Protein AF-A0ABD5T7V3-F1 (afdb_monomer)

Foldseek 3Di:
DDDPPDDPADDDPVLVVVVVVLVPDDAQDKDKDKAFPCCLFDLSNLSVLCCQLDQFWDFPEKEFQAADPDPPDRTGIMIGIIGGDGPPPQKYKYFYNNLPDNVCRVVVVCCLVPHPDDDPANGIFIDGSVLQVLAQSSRNLRQADSLLSVLLNDQEFCAQPDPRRHHDHQKDKWFFKDLLDCPVFKDFLVLDDDPQWFFEDLQPDADAAADFGRMIGRQHPHCVVSVPDPRIDGTPSVCAQQKFWWFRQFDQAQGTIYTDHGRHGYHRSIITMGGDPLADRLLVNLCRRALSVSLNLVSNPLHRGDDSNSNRSRGDDCLSSPDPVLSVLSVVLSLLVLLVQCQQPSGQSHFAHQLFALVPTFAGPNNVHPVNVVDPDGNSVSNDFHHLQDALLRRLLVSLVSNLVSLVSSLVSSVVSNVVVCVSSVPDPVSSVSSVVVSVSSGVDDPVNSDRDDGDNRDLADPSSLVSLLRRLLRLLVVLQVPDPQSKAWLDDFPQHDHSVSSSLVSLCVRNPPCSLVNLVSSLSSQDDDDCPPHPSPSVSCCVVPPSVVVQCVSNVNNHQKDKDFLPPLDDDADDTLTIIIGGNVNDDPCNLVCCVPVPLVSSLVVLVVLLVVLVVQLPDPVDDPVSVVVSVSSNRNSVRSNVSSVSVNVVD

Organism: NCBI:txid1526114

Sequence (653 aa):
MSYRRAYEYMPEYYVNFFESCIRSIKEDGRVGMLVPRSFLFNQTLESFRSDFVGEGGSFDFLAEFGYGVLDNATVGTAGTIVRKGSQKETDGTFIRLHDINKEDKEKIYLNSAFNSVEEDIKRVFRVSLDEFQQIPGTPICYSLPSKARELHNTNLKIDPSVPGIEGTGVSDVKVGMQTGNNQRYVRKHWELTESGSRPFTNAGGDVWVLPQVDEMINWEQNGKRIARNSSARFQNSKYYEREGLTWAYIKRTGRRFGYYPKGGVFGHASNMLFAEDGLSPWLLLGALNSDLFHGLMLCLTPERRWESGYIGRLPWFRQLEKSEELEKKVQEQYELFIQQRVHDINSPYYIGPELLPNSKNNDFWYSTHEHAKLVSIEPGELFQTGVAKNTLTELAQQAENSERSRREQIENLAHEIDSEIFETLNVPSTVQDQIRQEIWLRTVEDPEDRIVGEAVEITENSEEFEEMVKDLIHHFTLVALQENSDGVIPISDVNSENNLLDEIINQFEQSFGEDADDRLIEADRVLGSRSPDEEAYPNLRAWLEDDLFDYHVSTFDRTPILWRLTSTRLVSDPTGEGFACLLDYHQLDDGLFDRLSNRYLEPRKALLRERRSAANRRRNDESLPTSEQAAAAETYTRCESGLEQIAVLEDRF

Nearest PDB structures (foldseek):
  8c45-assembly2_B  TM=7.812E-01  e=1.940E-26  Salmonella enterica subsp. enterica serovar Typhimurium str. D23580
  8c45-assembly1_A  TM=7.927E-01  e=8.733E-26  Salmonella enterica subsp. enterica serovar Typhimurium str. D23580
  8q56-assembly1_A-2  TM=7.843E-01  e=8.344E-26  Salmonella enterica subsp. enterica serovar Typhimurium str. D23580
  8fs2-assembly1_A  TM=6.594E-01  e=2.584E-11  Clostridioides difficile
  7rfk-assembly1_A  TM=6.523E-01  e=2.254E-11  Clostridioides difficile 630

Radius of gyration: 32.61 Å; Cα contacts (8 Å, |Δi|>4): 1150; chains: 1; bounding box: 81×62×93 Å

Solvent-accessible surface area (backbone atoms only — not comparable to full-atom values): 35390 Å² total; per-residue (Å²): 141,79,84,77,80,76,77,93,54,70,95,42,74,69,58,54,50,49,55,52,50,63,70,71,49,55,78,74,30,74,49,77,46,79,43,64,41,60,58,42,40,42,67,82,35,27,72,49,37,50,42,57,62,39,88,63,24,22,55,64,38,36,36,38,41,24,51,61,81,44,94,90,47,102,51,39,28,24,40,39,35,40,27,34,42,79,64,80,64,55,50,33,36,37,35,62,37,50,80,47,56,61,91,49,41,65,61,53,48,53,42,58,75,74,44,98,70,95,58,99,65,85,38,72,39,77,43,52,48,70,55,27,69,35,32,83,57,43,18,69,50,71,83,57,53,69,71,59,39,53,58,37,65,48,55,32,18,34,18,29,87,44,91,86,45,82,57,44,56,54,30,48,65,45,53,24,24,42,62,64,46,57,88,81,42,46,43,53,48,89,80,59,91,71,89,48,57,28,46,28,37,50,35,69,71,81,24,54,51,53,50,76,58,42,35,23,27,61,35,49,85,81,28,51,74,45,67,70,37,89,66,32,42,89,36,67,68,90,55,52,40,48,50,32,35,35,34,32,36,70,45,58,57,70,56,28,37,10,59,39,62,48,60,25,40,49,23,54,57,13,42,38,36,31,57,35,95,93,50,61,59,45,50,52,46,48,47,57,44,19,64,66,43,38,40,49,41,47,44,50,42,73,61,49,64,60,47,62,71,58,57,14,61,37,52,54,61,76,73,61,80,70,42,66,66,56,31,49,45,37,49,53,38,40,51,55,50,50,46,60,30,23,48,35,83,71,36,48,50,13,48,50,37,60,61,46,32,35,92,76,50,64,49,46,71,42,62,85,38,65,62,43,69,65,53,87,68,58,44,53,78,51,45,80,45,50,54,42,85,54,50,63,64,56,23,44,40,49,40,52,54,50,53,50,53,50,52,44,49,44,44,52,40,52,52,51,48,35,51,50,52,35,58,74,68,68,55,53,68,75,54,52,54,49,32,51,53,49,49,43,66,60,34,77,46,50,80,67,77,72,52,76,75,81,81,78,83,70,45,84,84,35,71,68,51,42,48,47,48,51,45,39,53,50,49,40,51,53,51,50,36,70,72,36,93,76,16,69,41,29,63,41,81,30,95,88,53,70,25,46,64,56,46,44,50,51,46,36,39,72,59,26,48,95,44,17,68,64,45,51,56,50,51,16,53,47,65,39,85,65,70,59,86,86,42,83,51,52,20,44,50,47,40,64,74,73,42,44,66,62,50,45,28,58,73,42,76,73,60,54,55,68,43,79,49,64,27,64,84,68,48,96,80,67,44,70,71,42,43,35,29,42,32,30,58,91,56,68,57,97,56,49,66,63,48,43,46,65,71,43,47,49,46,29,48,51,51,34,54,50,52,24,54,52,18,55,52,47,43,69,39,87,86,55,56,70,67,57,24,48,54,20,46,52,49,24,51,31,27,52,38,17,50,52,17,46,50,55,47,60,78,69,108

Structure (mmCIF, N/CA/C/O backbone):
data_AF-A0ABD5T7V3-F1
#
_entry.id   AF-A0ABD5T7V3-F1
#
loop_
_atom_site.group_PDB
_atom_site.id
_atom_site.type_symbol
_atom_site.label_atom_id
_atom_site.label_alt_id
_atom_site.label_comp_id
_atom_site.label_asym_id
_atom_site.label_entity_id
_atom_site.label_seq_id
_atom_site.pdbx_PDB_ins_code
_atom_site.Cartn_x
_atom_site.Cartn_y
_atom_site.Cartn_z
_atom_site.occupancy
_atom_site.B_iso_or_equiv
_atom_site.auth_seq_id
_atom_site.auth_comp_id
_atom_site.auth_asym_id
_atom_site.auth_atom_id
_atom_site.pdbx_PDB_model_num
ATOM 1 N N . MET A 1 1 ? -29.370 -41.298 38.068 1.00 36.44 1 MET A N 1
ATOM 2 C CA . MET A 1 1 ? -29.344 -39.822 38.154 1.00 36.44 1 MET A CA 1
ATOM 3 C C . MET A 1 1 ? -27.922 -39.381 38.456 1.00 36.44 1 MET A C 1
ATOM 5 O O . MET A 1 1 ? -27.546 -39.338 39.615 1.00 36.44 1 MET A O 1
ATOM 9 N N . SER A 1 2 ? -27.114 -39.141 37.424 1.00 33.53 2 SER A N 1
ATOM 10 C CA . SER A 1 2 ? -25.787 -38.537 37.579 1.00 33.53 2 SER A CA 1
ATOM 11 C C . SER A 1 2 ? -25.862 -37.157 36.944 1.00 33.53 2 SER A C 1
ATOM 13 O O . SER A 1 2 ? -26.149 -37.047 35.751 1.00 33.53 2 SER A O 1
ATOM 15 N N . TYR A 1 3 ? -25.736 -36.122 37.771 1.00 36.19 3 TYR A N 1
ATOM 16 C CA . TYR A 1 3 ? -25.719 -34.730 37.342 1.00 36.19 3 TYR A CA 1
ATOM 17 C C . TYR A 1 3 ? -24.538 -34.534 36.384 1.00 36.19 3 TYR A C 1
ATOM 19 O O . TYR A 1 3 ? -23.384 -34.490 36.807 1.00 36.19 3 TYR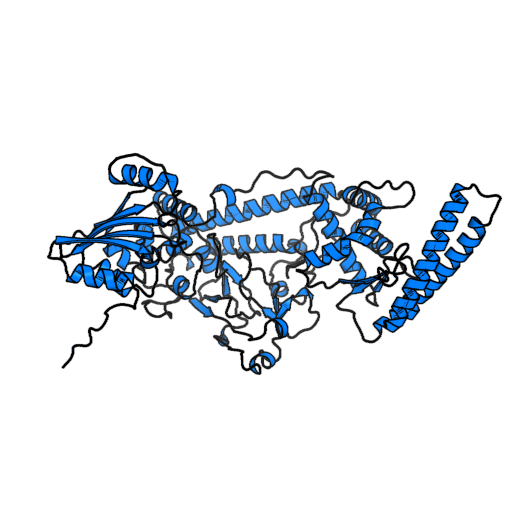 A O 1
ATOM 27 N N . ARG A 1 4 ? -24.825 -34.417 35.082 1.00 38.19 4 ARG A N 1
ATOM 28 C CA . ARG A 1 4 ? -23.918 -33.759 34.139 1.00 38.19 4 ARG A CA 1
ATOM 29 C C . ARG A 1 4 ? -23.759 -32.325 34.646 1.00 38.19 4 ARG A C 1
ATOM 31 O O . ARG A 1 4 ? -24.718 -31.563 34.582 1.00 38.19 4 ARG A O 1
ATOM 38 N N . ARG A 1 5 ? -22.598 -31.979 35.209 1.00 46.09 5 ARG A N 1
ATOM 39 C CA . ARG A 1 5 ? -22.233 -30.576 35.443 1.00 46.09 5 ARG A CA 1
ATOM 40 C C . ARG A 1 5 ? -22.230 -29.894 34.075 1.00 46.09 5 ARG A C 1
ATOM 42 O O . ARG A 1 5 ? -21.449 -30.283 33.212 1.00 46.09 5 ARG A O 1
ATOM 49 N N . ALA A 1 6 ? -23.165 -28.976 33.860 1.00 57.97 6 ALA A N 1
ATOM 50 C CA . ALA A 1 6 ? -23.138 -28.086 32.714 1.00 57.97 6 ALA A CA 1
ATOM 51 C C . ALA A 1 6 ? -22.006 -27.087 32.967 1.00 57.97 6 ALA A C 1
ATOM 53 O O . ALA A 1 6 ? -22.013 -26.421 33.998 1.00 57.97 6 ALA A O 1
ATOM 54 N N . TYR A 1 7 ? -21.006 -27.059 32.092 1.00 55.16 7 TYR A N 1
ATOM 55 C CA . TYR A 1 7 ? -20.056 -25.953 32.074 1.00 55.16 7 TYR A CA 1
ATOM 56 C C . TYR A 1 7 ? -20.822 -24.704 31.632 1.00 55.16 7 TYR A C 1
ATOM 58 O O . TYR A 1 7 ? -21.542 -24.762 30.634 1.00 55.16 7 TYR A O 1
ATOM 66 N N . GLU A 1 8 ? -20.718 -23.622 32.403 1.00 65.94 8 GLU A N 1
ATOM 67 C CA . GLU A 1 8 ? -21.433 -22.363 32.137 1.00 65.94 8 GLU A CA 1
ATOM 68 C C . GLU A 1 8 ? -20.757 -21.555 31.019 1.00 65.94 8 GLU A C 1
ATOM 70 O O . GLU A 1 8 ? -21.427 -20.831 30.285 1.00 65.94 8 GLU A O 1
ATOM 75 N N . TYR A 1 9 ? -19.446 -21.742 30.830 1.00 72.94 9 TYR A N 1
ATOM 76 C CA . TYR A 1 9 ? -18.630 -20.969 29.894 1.00 72.94 9 TYR A CA 1
ATOM 77 C C . TYR A 1 9 ? -18.044 -21.814 28.758 1.00 72.94 9 TYR A C 1
ATOM 79 O O . TYR A 1 9 ? -18.022 -23.049 28.797 1.00 72.94 9 TYR A O 1
ATOM 87 N N . MET A 1 10 ? -17.512 -21.118 27.748 1.00 74.19 10 MET A N 1
ATOM 88 C CA . MET A 1 10 ? -16.701 -21.709 26.685 1.00 74.19 10 MET A CA 1
ATOM 89 C C . MET A 1 10 ? -15.542 -22.524 27.303 1.00 74.19 10 MET A C 1
ATOM 91 O O . MET A 1 10 ? -14.854 -22.006 28.189 1.00 74.19 10 MET A O 1
ATOM 95 N N . PRO A 1 11 ? -15.325 -23.791 26.893 1.00 74.75 11 PRO A N 1
ATOM 96 C CA . PRO A 1 11 ? -14.338 -24.653 27.534 1.00 74.75 11 PRO A CA 1
ATOM 97 C C . PRO A 1 11 ? -12.901 -24.192 27.272 1.00 74.75 11 PRO A C 1
ATOM 99 O O . PRO A 1 11 ? -12.282 -24.566 26.281 1.00 74.75 11 PRO A O 1
ATOM 102 N N . GLU A 1 12 ? -12.352 -23.444 28.220 1.00 82.81 12 GLU A N 1
ATOM 103 C CA . GLU A 1 12 ? -10.952 -23.038 28.244 1.00 82.81 12 GLU A CA 1
ATOM 104 C C . GLU A 1 12 ? -10.330 -23.432 29.591 1.00 82.81 12 GLU A C 1
ATOM 106 O O . GLU A 1 12 ? -10.984 -23.358 30.638 1.00 82.81 12 GLU A O 1
ATOM 111 N N . TYR A 1 13 ? -9.079 -23.906 29.596 1.00 85.69 13 TYR A N 1
ATOM 112 C CA . TYR A 1 13 ? -8.517 -24.554 30.789 1.00 85.69 13 TYR A CA 1
ATOM 113 C C . TYR A 1 13 ? -8.497 -23.618 31.998 1.00 85.69 13 TYR A C 1
ATOM 115 O O . TYR A 1 13 ? -8.966 -23.997 33.072 1.00 85.69 13 TYR A O 1
ATOM 123 N N . TYR A 1 14 ? -8.005 -22.388 31.834 1.00 85.31 14 TYR A N 1
ATOM 124 C CA . TYR A 1 14 ? -7.901 -21.447 32.951 1.00 85.31 14 TYR A CA 1
ATOM 125 C C . TYR A 1 14 ? -9.274 -20.976 33.460 1.00 85.31 14 TYR A C 1
ATOM 127 O O . TYR A 1 14 ? -9.414 -20.756 34.660 1.00 85.31 14 TYR A O 1
ATOM 135 N N . VAL A 1 15 ? -10.292 -20.898 32.592 1.00 85.44 15 VAL A N 1
ATOM 136 C CA . VAL A 1 15 ? -11.676 -20.561 32.978 1.00 85.44 15 VAL A CA 1
ATOM 137 C C . VAL A 1 15 ? -12.254 -21.649 33.885 1.00 85.44 15 VAL A C 1
ATOM 139 O O . VAL A 1 15 ? -12.794 -21.354 34.948 1.00 85.44 15 VAL A O 1
ATOM 142 N N . ASN A 1 16 ? -12.041 -22.921 33.535 1.00 85.44 16 ASN A N 1
ATOM 143 C CA . ASN A 1 16 ? -12.478 -24.051 34.361 1.00 85.44 16 ASN A CA 1
ATOM 144 C C . ASN A 1 16 ? -11.786 -24.077 35.737 1.00 85.44 16 ASN A C 1
ATOM 146 O O . ASN A 1 16 ? -12.415 -24.383 36.754 1.00 85.44 16 ASN A O 1
ATOM 150 N N . PHE A 1 17 ? -10.487 -23.758 35.788 1.00 87.06 17 PHE A N 1
ATOM 151 C CA . PHE A 1 17 ? -9.764 -23.630 37.058 1.00 87.06 17 PHE A CA 1
ATOM 152 C C . PHE A 1 17 ? -10.304 -22.474 37.897 1.00 87.06 17 PHE A C 1
ATOM 154 O O . PHE A 1 17 ? -10.500 -22.649 39.099 1.00 87.06 17 PHE A O 1
ATOM 161 N N . PHE A 1 18 ? -10.595 -21.332 37.273 1.00 83.25 18 PHE A N 1
ATOM 162 C CA . PHE A 1 18 ? -11.187 -20.185 37.948 1.00 83.25 18 PHE A CA 1
ATOM 163 C C . PHE A 1 18 ? -12.536 -20.546 38.590 1.00 83.25 18 PHE A C 1
ATOM 165 O O . PHE A 1 18 ? -12.706 -20.388 39.802 1.00 83.25 18 PHE A O 1
ATOM 172 N N . GLU A 1 19 ? -13.452 -21.140 37.817 1.00 81.00 19 GLU A N 1
ATOM 173 C CA . GLU A 1 19 ? -14.767 -21.601 38.285 1.00 81.00 19 GLU A CA 1
ATOM 174 C C . GLU A 1 19 ? -14.637 -22.592 39.459 1.00 81.00 19 GLU A C 1
ATOM 176 O O . GLU A 1 19 ? -15.329 -22.482 40.478 1.00 81.00 19 GLU A O 1
ATOM 181 N N . SER A 1 20 ? -13.704 -23.545 39.364 1.00 86.12 20 SER A N 1
ATOM 182 C CA . SER A 1 20 ? -13.449 -24.524 40.427 1.00 86.12 20 SER A CA 1
ATOM 183 C C . SER A 1 20 ? -12.887 -23.883 41.703 1.00 86.12 20 SER A C 1
ATOM 185 O O . SER A 1 20 ? -13.290 -24.259 42.810 1.00 86.12 20 SER A O 1
ATOM 187 N N . CYS A 1 21 ? -11.968 -22.923 41.574 1.00 86.88 21 CYS A N 1
ATOM 188 C CA . CYS A 1 21 ? -11.375 -22.208 42.703 1.00 86.88 21 CYS A CA 1
ATOM 189 C C . CYS A 1 21 ? -12.424 -21.367 43.442 1.00 86.88 21 CYS A C 1
ATOM 191 O O . CYS A 1 21 ? -12.563 -21.514 44.657 1.00 86.88 21 CYS A O 1
ATOM 193 N N . ILE A 1 22 ? -13.225 -20.572 42.723 1.00 80.38 22 ILE A N 1
ATOM 194 C CA . ILE A 1 22 ? -14.298 -19.740 43.301 1.00 80.38 22 ILE A CA 1
ATOM 195 C C . ILE A 1 22 ? -15.344 -20.598 44.035 1.00 80.38 22 ILE A C 1
ATOM 197 O O . ILE A 1 22 ? -15.784 -20.266 45.142 1.00 80.38 22 ILE A O 1
ATOM 201 N N . ARG A 1 23 ? -15.704 -21.764 43.485 1.00 82.50 23 ARG A N 1
ATOM 202 C CA . ARG A 1 23 ? -16.622 -22.705 44.155 1.00 82.50 23 ARG A CA 1
ATOM 203 C C . ARG A 1 23 ? -16.056 -23.300 45.446 1.00 82.50 23 ARG A C 1
ATOM 205 O O . ARG A 1 23 ? -16.831 -23.665 46.326 1.00 82.50 23 ARG A O 1
ATOM 212 N N . SER A 1 24 ? -14.734 -23.387 45.567 1.00 87.38 24 SER A N 1
ATOM 213 C CA . SER A 1 24 ? -14.056 -24.057 46.683 1.00 87.38 24 SER A CA 1
ATOM 214 C C . SER A 1 24 ? -13.728 -23.131 47.860 1.00 87.38 24 SER A C 1
ATOM 216 O O . SER A 1 24 ? -13.445 -23.619 48.955 1.00 87.38 24 SER A O 1
ATOM 218 N N . ILE A 1 25 ? -13.764 -21.810 47.666 1.00 86.88 25 ILE A N 1
ATOM 219 C CA . ILE A 1 25 ? -13.467 -20.829 48.718 1.00 86.88 25 ILE A CA 1
ATOM 220 C C . ILE A 1 25 ? -14.730 -20.355 49.458 1.00 86.88 25 ILE A C 1
ATOM 222 O O . ILE A 1 25 ? -15.855 -20.466 48.960 1.00 86.88 25 ILE A O 1
ATOM 226 N N . LYS A 1 26 ? -14.545 -19.838 50.677 1.00 88.25 26 LYS A N 1
ATOM 227 C CA . LYS A 1 26 ? -15.602 -19.190 51.477 1.00 88.25 26 LYS A CA 1
ATOM 228 C C . LYS A 1 26 ? -15.871 -17.765 50.969 1.00 88.25 26 LYS A C 1
ATOM 230 O O . LYS A 1 26 ? -15.062 -17.238 50.208 1.00 88.25 26 LYS A O 1
ATOM 235 N N . GLU A 1 27 ? -16.972 -17.160 51.415 1.00 84.25 27 GLU A N 1
ATOM 236 C CA . GLU A 1 27 ? -17.211 -15.714 51.260 1.00 84.25 27 GLU A CA 1
ATOM 237 C C . GLU A 1 27 ? -15.996 -14.906 51.748 1.00 84.25 27 GLU A C 1
ATOM 239 O O . GLU A 1 27 ? -15.308 -15.327 52.683 1.00 84.25 27 GLU A O 1
ATOM 244 N N . ASP A 1 28 ? -15.700 -13.801 51.062 1.00 82.06 28 ASP A N 1
ATOM 245 C CA . ASP A 1 28 ? -14.506 -12.951 51.201 1.00 82.06 28 ASP A CA 1
ATOM 246 C C . ASP A 1 28 ? -13.155 -13.646 50.925 1.00 82.06 28 ASP A C 1
ATOM 248 O O . ASP A 1 28 ? -12.081 -13.046 51.065 1.00 82.06 28 ASP A O 1
ATOM 252 N N . GLY A 1 29 ? -13.176 -14.915 50.504 1.00 86.44 29 GLY A N 1
ATOM 253 C CA . GLY A 1 29 ? -11.997 -15.622 50.019 1.00 86.44 29 GLY A CA 1
ATOM 254 C C . GLY A 1 29 ? -11.479 -15.020 48.713 1.00 86.44 29 GLY A C 1
ATOM 255 O O . GLY A 1 29 ? -12.251 -14.492 47.915 1.00 86.44 29 GLY A O 1
ATOM 256 N N . ARG A 1 30 ? -10.168 -15.127 48.476 1.00 87.31 30 ARG A N 1
ATOM 257 C CA . ARG A 1 30 ? -9.502 -14.590 47.281 1.00 87.31 30 ARG A CA 1
ATOM 258 C C . ARG A 1 30 ? -8.934 -15.701 46.413 1.00 87.31 30 ARG A C 1
ATOM 260 O O . ARG A 1 30 ? -8.329 -16.640 46.928 1.00 87.31 30 ARG A O 1
ATOM 267 N N . VAL A 1 31 ? -9.082 -15.551 45.104 1.00 87.19 31 VAL A N 1
ATOM 268 C CA . VAL A 1 31 ? -8.461 -16.394 44.083 1.00 87.19 31 VAL A CA 1
ATOM 269 C C . VAL A 1 31 ? -7.506 -15.528 43.276 1.00 87.19 31 VAL A C 1
ATOM 271 O O . VAL A 1 31 ? -7.923 -14.564 42.639 1.00 87.19 31 VAL A O 1
ATOM 274 N N . GLY A 1 32 ? -6.221 -15.878 43.327 1.00 89.44 32 GLY A N 1
ATOM 275 C CA . GLY A 1 32 ? -5.184 -15.271 42.504 1.00 89.44 32 GLY A CA 1
ATOM 276 C C . GLY A 1 32 ? -4.823 -16.172 41.333 1.00 89.44 32 GLY A C 1
ATOM 277 O O . GLY A 1 32 ? -4.525 -17.347 41.548 1.00 89.44 32 GLY A O 1
ATOM 278 N N . MET A 1 33 ? -4.841 -15.647 40.108 1.00 89.31 33 MET A N 1
ATOM 279 C CA . MET A 1 33 ? -4.468 -16.404 38.909 1.00 89.31 33 MET A CA 1
ATOM 280 C C . MET A 1 33 ? -3.623 -15.568 37.955 1.00 89.31 33 MET A C 1
ATOM 282 O O . MET A 1 33 ? -3.842 -14.371 37.797 1.00 89.31 33 MET A O 1
ATOM 286 N N . LEU A 1 34 ? -2.669 -16.229 37.301 1.00 91.19 34 LEU A N 1
ATOM 287 C CA . LEU A 1 34 ? -1.976 -15.713 36.127 1.00 91.19 34 LEU A CA 1
ATOM 288 C C . LEU A 1 34 ? -2.624 -16.351 34.895 1.00 91.19 34 LEU A C 1
ATOM 290 O O . LEU A 1 34 ? -2.583 -17.573 34.744 1.00 91.19 34 LEU A O 1
ATOM 294 N N . VAL A 1 35 ? -3.246 -15.541 34.042 1.00 90.25 35 VAL A N 1
ATOM 295 C CA . VAL A 1 35 ? -4.060 -15.999 32.902 1.00 90.25 35 VAL A CA 1
ATOM 296 C C . VAL A 1 35 ? -3.664 -15.285 31.604 1.00 90.25 35 VAL A C 1
ATOM 298 O O . VAL A 1 35 ? -3.039 -14.223 31.665 1.00 90.25 35 VAL A O 1
ATOM 301 N N . PRO A 1 36 ? -3.993 -15.825 30.414 1.00 90.62 36 PRO A N 1
ATOM 302 C CA . PRO A 1 36 ? -3.735 -15.140 29.146 1.00 90.62 36 PRO A CA 1
ATOM 303 C C . PRO A 1 36 ? -4.514 -13.827 29.053 1.00 90.62 36 PRO A C 1
ATOM 305 O O . PRO A 1 36 ? -5.733 -13.840 29.178 1.00 90.62 36 PRO A O 1
ATOM 308 N N . ARG A 1 37 ? -3.852 -12.703 28.754 1.00 90.00 37 ARG A N 1
ATOM 309 C CA . ARG A 1 37 ? -4.480 -11.366 28.712 1.00 90.00 37 ARG A CA 1
ATOM 310 C C . ARG A 1 37 ? -5.626 -11.240 27.699 1.00 90.00 37 ARG A C 1
ATOM 312 O O . ARG A 1 37 ? -6.440 -10.333 27.805 1.00 90.00 37 ARG A O 1
ATOM 319 N N . SER A 1 38 ? -5.694 -12.132 26.709 1.00 87.88 38 SER A N 1
ATOM 320 C CA . SER A 1 38 ? -6.713 -12.112 25.653 1.00 87.88 38 SER A CA 1
ATOM 321 C C . SER A 1 38 ? -8.139 -12.192 26.201 1.00 87.88 38 SER A C 1
ATOM 323 O O . SER A 1 38 ? -9.069 -11.744 25.534 1.00 87.88 38 SER A O 1
ATOM 325 N N . PHE A 1 39 ? -8.327 -12.732 27.412 1.00 88.56 39 PHE A N 1
ATOM 326 C CA . PHE A 1 39 ? -9.638 -12.797 28.058 1.00 88.56 39 PHE A CA 1
ATOM 327 C C . PHE A 1 39 ? -10.268 -11.417 28.282 1.00 88.56 39 PHE A C 1
ATOM 329 O O . PHE A 1 39 ? -11.490 -11.337 28.329 1.00 88.56 39 PHE A O 1
ATOM 336 N N . LEU A 1 40 ? -9.463 -10.348 28.360 1.00 90.00 40 LEU A N 1
ATOM 337 C CA . LEU A 1 40 ? -9.936 -8.971 28.522 1.00 90.00 40 LEU A CA 1
ATOM 338 C C . LEU A 1 40 ? -10.795 -8.495 27.338 1.00 90.00 40 LEU A C 1
ATOM 340 O O . LEU A 1 40 ? -11.624 -7.614 27.529 1.00 90.00 40 LEU A O 1
ATOM 344 N N . PHE A 1 41 ? -10.626 -9.086 26.146 1.00 89.06 41 PHE A N 1
ATOM 345 C CA . PHE A 1 41 ? -11.221 -8.593 24.892 1.00 89.06 41 PHE A CA 1
ATOM 346 C C . PHE A 1 41 ? -11.929 -9.680 24.066 1.00 89.06 41 PHE A C 1
ATOM 348 O O . PHE A 1 41 ? -12.878 -9.398 23.341 1.00 89.06 41 PHE A O 1
ATOM 355 N N . ASN A 1 42 ? -11.492 -10.942 24.160 1.00 86.81 42 ASN A N 1
ATOM 356 C CA . ASN A 1 42 ? -11.955 -12.015 23.277 1.00 86.81 42 ASN A CA 1
ATOM 357 C C . ASN A 1 42 ? -13.463 -12.279 23.419 1.00 86.81 42 ASN A C 1
ATOM 359 O O . ASN A 1 42 ? -13.942 -12.683 24.478 1.00 86.81 42 ASN A O 1
ATOM 363 N N . GLN A 1 43 ? -14.202 -12.123 22.325 1.00 81.12 43 GLN A N 1
ATOM 364 C CA . GLN A 1 43 ? -15.661 -12.251 22.279 1.00 81.12 43 GLN A CA 1
ATOM 365 C C . GLN A 1 43 ? -16.180 -13.599 22.803 1.00 81.12 43 GLN A C 1
ATOM 367 O O . GLN A 1 43 ? -17.177 -13.642 23.511 1.00 81.12 43 GLN A O 1
ATOM 372 N N . THR A 1 44 ? -15.470 -14.702 22.550 1.00 83.81 44 THR A N 1
ATOM 373 C CA . THR A 1 44 ? -15.886 -16.042 23.018 1.00 83.81 44 THR A CA 1
ATOM 374 C C . THR A 1 44 ? -15.912 -16.187 24.545 1.00 83.81 44 THR A C 1
ATOM 376 O O . THR A 1 44 ? -16.498 -17.133 25.066 1.00 83.81 44 THR A O 1
ATOM 379 N N . LEU A 1 45 ? -15.294 -15.244 25.262 1.00 86.56 45 LEU A N 1
ATOM 380 C CA . LEU A 1 45 ? -15.185 -15.204 26.719 1.00 86.56 45 LEU A CA 1
ATOM 381 C C . LEU A 1 45 ? -16.050 -14.102 27.343 1.00 86.56 45 LEU A C 1
ATOM 383 O O . LEU A 1 45 ? -15.848 -13.748 28.499 1.00 86.56 45 LEU A O 1
ATOM 387 N N . GLU A 1 46 ? -17.003 -13.552 26.592 1.00 85.62 46 GLU A N 1
ATOM 388 C CA . GLU A 1 46 ? -17.908 -12.499 27.058 1.00 85.62 46 GLU A CA 1
ATOM 389 C C . GLU A 1 46 ? -18.728 -12.922 28.278 1.00 85.62 46 GLU A C 1
ATOM 391 O O . GLU A 1 46 ? -18.697 -12.225 29.284 1.00 85.62 46 GLU A O 1
ATOM 396 N N . SER A 1 47 ? -19.376 -14.092 28.252 1.00 82.12 47 SER A N 1
ATOM 397 C CA . SER A 1 47 ? -20.137 -14.587 29.411 1.00 82.12 47 SER A CA 1
ATOM 398 C C . SER A 1 47 ? -19.251 -14.763 30.644 1.00 82.12 47 SER A C 1
ATOM 400 O O . SER A 1 47 ? -19.643 -14.393 31.745 1.00 82.12 47 SER A O 1
ATOM 402 N N . PHE A 1 48 ? -18.024 -15.263 30.447 1.00 82.00 48 PHE A N 1
ATOM 403 C CA . PHE A 1 48 ? -17.041 -15.356 31.524 1.00 82.00 48 PHE A CA 1
ATOM 404 C C . PHE A 1 48 ? -16.688 -13.971 32.062 1.00 82.00 48 PHE A C 1
ATOM 406 O O . PHE A 1 48 ? -16.722 -13.788 33.268 1.00 82.00 48 PHE A O 1
ATOM 413 N N . ARG A 1 49 ? -16.398 -12.987 31.199 1.00 84.06 49 ARG A N 1
ATOM 414 C CA . ARG A 1 49 ? -16.123 -11.608 31.625 1.00 84.06 49 ARG A CA 1
ATOM 415 C C . ARG A 1 49 ? -17.295 -10.988 32.371 1.00 84.06 49 ARG A C 1
ATOM 417 O O . ARG A 1 49 ? -17.054 -10.360 33.388 1.00 84.06 49 ARG A O 1
ATOM 424 N N . SER A 1 50 ? -18.526 -11.150 31.899 1.00 76.69 50 SER A N 1
ATOM 425 C CA . SER A 1 50 ? -19.705 -10.569 32.545 1.00 76.69 50 SER A CA 1
ATOM 426 C C . SER A 1 50 ? -19.915 -11.123 33.953 1.00 76.69 50 SER A C 1
ATOM 428 O O . SER A 1 50 ? -20.180 -10.350 34.863 1.00 76.69 50 SER A O 1
ATOM 430 N N . ASP A 1 51 ? -19.710 -12.424 34.168 1.00 72.62 51 ASP A N 1
ATOM 431 C CA . ASP A 1 51 ? -19.800 -13.018 35.509 1.00 72.62 51 ASP A CA 1
ATOM 432 C C . ASP A 1 51 ? -18.566 -12.713 36.366 1.00 72.62 51 ASP A C 1
ATOM 434 O O . ASP A 1 51 ? -18.670 -12.533 37.580 1.00 72.62 51 ASP A O 1
ATOM 438 N N . PHE A 1 52 ? -17.397 -12.631 35.725 1.00 67.06 52 PHE A N 1
ATOM 439 C CA . PHE A 1 52 ? -16.138 -12.229 36.338 1.00 67.06 52 PHE A CA 1
ATOM 440 C C . PHE A 1 52 ? -16.234 -10.795 36.870 1.00 67.06 52 PHE A C 1
ATOM 442 O O . PHE A 1 52 ? -15.818 -10.587 37.998 1.00 67.06 52 PHE A O 1
ATOM 449 N N . VAL A 1 53 ? -16.804 -9.861 36.091 1.00 61.12 53 VAL A N 1
ATOM 450 C CA . VAL A 1 53 ? -16.971 -8.408 36.339 1.00 61.12 53 VAL A CA 1
ATOM 451 C C . VAL A 1 53 ? -18.252 -8.061 37.122 1.00 61.12 53 VAL A C 1
ATOM 453 O O . VAL A 1 53 ? -18.314 -7.010 37.754 1.00 61.12 53 VAL A O 1
ATOM 456 N N . GLY A 1 54 ? -19.270 -8.922 37.075 1.00 59.28 54 GLY A N 1
ATOM 457 C CA . GLY A 1 54 ? -20.627 -8.661 37.563 1.00 59.28 54 GLY A CA 1
ATOM 458 C C . GLY A 1 54 ? -20.972 -9.309 38.909 1.00 59.28 54 GLY A C 1
ATOM 459 O O . GLY A 1 54 ? -20.224 -9.242 39.878 1.00 59.28 54 GLY A O 1
ATOM 460 N N . GLU A 1 55 ? -22.162 -9.913 39.003 1.00 52.03 55 GLU A N 1
ATOM 461 C CA . GLU A 1 55 ? -22.806 -10.274 40.281 1.00 52.03 55 GLU A CA 1
ATOM 462 C C . GLU A 1 55 ? -22.078 -11.362 41.107 1.00 52.03 55 GLU A C 1
ATOM 464 O O . GLU A 1 55 ? -22.398 -11.553 42.284 1.00 52.03 55 GLU A O 1
ATOM 469 N N . GLY A 1 56 ? -21.109 -12.078 40.520 1.00 50.69 56 GLY A N 1
ATOM 470 C CA . GLY A 1 56 ? -20.466 -13.261 41.108 1.00 50.69 56 GLY A CA 1
ATOM 471 C C . GLY A 1 56 ? -19.137 -13.033 41.845 1.00 50.69 56 GLY A C 1
ATOM 472 O O . GLY A 1 56 ? -18.709 -13.920 42.594 1.00 50.69 56 GLY A O 1
ATOM 473 N N . GLY A 1 57 ? -18.478 -11.882 41.679 1.00 53.84 57 GLY A N 1
ATOM 474 C CA . GLY A 1 57 ? -17.160 -11.629 42.270 1.00 53.84 57 GLY A CA 1
ATOM 475 C C . GLY A 1 57 ? -16.795 -10.148 42.337 1.00 53.84 57 GLY A C 1
ATOM 476 O O . GLY A 1 57 ? -17.063 -9.388 41.418 1.00 53.84 57 GLY A O 1
ATOM 477 N N . SER A 1 58 ? -16.166 -9.738 43.438 1.00 62.56 58 SER A N 1
ATOM 478 C CA . SER A 1 58 ? -15.577 -8.402 43.592 1.00 62.56 58 SER A CA 1
ATOM 479 C C . SER A 1 58 ? -14.092 -8.429 43.219 1.00 62.56 58 SER A C 1
ATOM 481 O O . SER A 1 58 ? -13.402 -9.429 43.430 1.00 62.56 58 SER A O 1
ATOM 483 N N . PHE A 1 59 ? -13.580 -7.340 42.644 1.00 72.00 59 PHE A N 1
ATOM 484 C CA . PHE A 1 59 ? -12.176 -7.226 42.239 1.00 72.00 59 PHE A CA 1
ATOM 485 C C . PHE A 1 59 ? -11.354 -6.590 43.333 1.00 72.00 59 PHE A C 1
ATOM 487 O O . PHE A 1 59 ? -11.733 -5.552 43.865 1.00 72.00 59 PHE A O 1
ATOM 494 N N . ASP A 1 60 ? -10.179 -7.157 43.592 1.00 74.69 60 ASP A N 1
ATOM 495 C CA . ASP A 1 60 ? -9.159 -6.426 44.335 1.00 74.69 60 ASP A CA 1
ATOM 496 C C . ASP A 1 60 ? -8.250 -5.688 43.345 1.00 74.69 60 ASP A C 1
ATOM 498 O O . ASP A 1 60 ? -8.158 -4.462 43.389 1.00 74.69 60 ASP A O 1
ATOM 502 N N . PHE A 1 61 ? -7.624 -6.410 42.405 1.00 83.94 61 PHE A N 1
ATOM 503 C CA . PHE A 1 61 ? -6.904 -5.786 41.293 1.00 83.94 61 PHE A CA 1
ATOM 504 C C . PHE A 1 61 ? -6.641 -6.729 40.108 1.00 83.94 61 PHE A C 1
ATOM 506 O O . PHE A 1 61 ? -6.668 -7.959 40.237 1.00 83.94 61 PHE A O 1
ATOM 513 N N . LEU A 1 62 ? -6.310 -6.127 38.963 1.00 91.75 62 LEU A N 1
ATOM 514 C CA . LEU A 1 62 ? -5.774 -6.786 37.776 1.00 91.75 62 LEU A CA 1
ATOM 515 C C . LEU A 1 62 ? -4.476 -6.109 37.325 1.00 91.75 62 LEU A C 1
ATOM 517 O O . LEU A 1 62 ? -4.451 -4.907 37.092 1.00 91.75 62 LEU A O 1
ATOM 521 N N . ALA A 1 63 ? -3.405 -6.877 37.152 1.00 94.12 63 ALA A N 1
ATOM 522 C CA . ALA A 1 63 ? -2.154 -6.405 36.568 1.00 94.12 63 ALA A CA 1
ATOM 523 C C . ALA A 1 63 ? -1.998 -6.959 35.147 1.00 94.12 63 ALA A C 1
ATOM 525 O O . ALA A 1 63 ? -1.859 -8.165 34.952 1.00 94.12 63 ALA A O 1
ATOM 526 N N . GLU A 1 64 ? -2.025 -6.089 34.142 1.00 94.88 64 GLU A N 1
ATOM 527 C CA . GLU A 1 64 ? -1.807 -6.453 32.747 1.00 94.88 64 GLU A CA 1
ATOM 528 C C . GLU A 1 64 ? -0.305 -6.489 32.451 1.00 94.88 64 GLU A C 1
ATOM 530 O O . GLU A 1 64 ? 0.297 -5.483 32.070 1.00 94.88 64 GLU A O 1
ATOM 535 N N . PHE A 1 65 ? 0.308 -7.659 32.625 1.00 93.69 65 PHE A N 1
ATOM 536 C CA . PHE A 1 65 ? 1.743 -7.823 32.425 1.00 93.69 65 PHE A CA 1
ATOM 537 C C . PHE A 1 65 ? 2.162 -7.829 30.958 1.00 93.69 65 PHE A C 1
ATOM 539 O O . PHE A 1 65 ? 3.284 -7.444 30.667 1.00 93.69 65 PHE A O 1
ATOM 546 N N . GLY A 1 66 ? 1.321 -8.275 30.025 1.00 90.88 66 GLY A N 1
ATOM 547 C CA . GLY A 1 66 ? 1.739 -8.459 28.631 1.00 90.88 66 GLY A CA 1
ATOM 548 C C . GLY A 1 66 ? 2.749 -9.603 28.476 1.00 90.88 66 GLY A C 1
ATOM 549 O O . GLY A 1 66 ? 2.666 -10.607 29.180 1.00 90.88 66 GLY A O 1
ATOM 550 N N . TYR A 1 67 ? 3.672 -9.501 27.520 1.00 89.31 67 TYR A N 1
ATOM 551 C CA . TYR A 1 67 ? 4.624 -10.579 27.207 1.00 89.31 67 TYR A CA 1
ATOM 552 C C . TYR A 1 67 ? 5.800 -10.650 28.197 1.00 89.31 67 TYR A C 1
ATOM 554 O O . TYR A 1 67 ? 6.045 -9.716 28.957 1.00 89.31 67 TYR A O 1
ATOM 562 N N . GLY A 1 68 ? 6.545 -11.760 28.186 1.00 87.19 68 GLY A N 1
ATOM 563 C CA . GLY A 1 68 ? 7.822 -11.885 28.906 1.00 87.19 68 GLY A CA 1
ATOM 564 C C . GLY A 1 68 ? 7.739 -12.369 30.359 1.00 87.19 68 GLY A C 1
ATOM 565 O O . GLY A 1 68 ? 8.779 -12.554 30.978 1.00 87.19 68 GLY A O 1
ATOM 566 N N . VAL A 1 69 ? 6.541 -12.624 30.901 1.00 89.69 69 VAL A N 1
ATOM 567 C CA . VAL A 1 69 ? 6.379 -13.188 32.260 1.00 89.69 69 VAL A CA 1
ATOM 568 C C . VAL A 1 69 ? 6.707 -14.682 32.319 1.00 89.69 69 VAL A C 1
ATOM 570 O O . VAL A 1 69 ? 7.213 -15.164 33.326 1.00 89.69 69 VAL A O 1
ATOM 573 N N . LEU A 1 70 ? 6.399 -15.427 31.255 1.00 86.06 70 LEU A N 1
ATOM 574 C CA . LEU A 1 70 ? 6.658 -16.863 31.167 1.00 86.06 70 LEU A CA 1
ATOM 575 C C . LEU A 1 70 ? 7.838 -17.107 30.225 1.00 86.06 70 LEU A C 1
ATOM 577 O O . LEU A 1 70 ? 7.729 -16.856 29.029 1.00 86.06 70 LEU A O 1
ATOM 581 N N . ASP A 1 71 ? 8.943 -17.630 30.759 1.00 79.25 71 ASP A N 1
ATOM 582 C CA . ASP A 1 71 ? 10.227 -17.751 30.046 1.00 79.25 71 ASP A CA 1
ATOM 583 C C . ASP A 1 71 ? 10.154 -18.544 28.733 1.00 79.25 71 ASP A C 1
ATOM 585 O O . ASP A 1 71 ? 10.884 -18.250 27.792 1.00 79.25 71 ASP A O 1
ATOM 589 N N . ASN A 1 72 ? 9.253 -19.527 28.657 1.00 76.62 72 ASN A N 1
ATOM 590 C CA . ASN A 1 72 ? 9.149 -20.465 27.535 1.00 76.62 72 ASN A CA 1
ATOM 591 C C . ASN A 1 72 ? 7.831 -20.340 26.748 1.00 76.62 72 ASN A C 1
ATOM 593 O O . ASN A 1 72 ? 7.497 -21.242 25.981 1.00 76.62 72 ASN A O 1
ATOM 597 N N . ALA A 1 73 ? 7.048 -19.272 26.952 1.00 75.00 73 ALA A N 1
ATOM 598 C CA . ALA A 1 73 ? 5.759 -19.096 26.283 1.00 75.00 73 ALA A CA 1
ATOM 599 C C . ALA A 1 73 ? 5.572 -17.671 25.746 1.00 75.00 73 ALA A C 1
ATOM 601 O O . ALA A 1 73 ? 5.580 -16.697 26.496 1.00 75.00 73 ALA A O 1
ATOM 602 N N . THR A 1 74 ? 5.300 -17.550 24.445 1.00 78.81 74 THR A N 1
ATOM 603 C CA . THR A 1 74 ? 4.959 -16.277 23.785 1.00 78.81 74 THR A CA 1
ATOM 604 C C . THR A 1 74 ? 3.478 -15.940 23.985 1.00 78.81 74 THR A C 1
ATOM 606 O O . THR A 1 74 ? 2.715 -15.796 23.034 1.00 78.81 74 THR A O 1
ATOM 609 N N . VAL A 1 75 ? 3.045 -15.857 25.242 1.00 83.44 75 VAL A N 1
ATOM 610 C CA . VAL A 1 75 ? 1.666 -15.522 25.617 1.00 83.44 75 VAL A CA 1
ATOM 611 C C . VAL A 1 75 ? 1.689 -14.277 26.489 1.00 83.44 75 VAL A C 1
ATOM 613 O O . VAL A 1 75 ? 2.404 -14.226 27.487 1.00 83.44 75 VAL A O 1
ATOM 616 N N . GLY A 1 76 ? 0.899 -13.270 26.117 1.00 87.88 76 GLY A N 1
ATOM 617 C CA . GLY A 1 76 ? 0.680 -12.112 26.975 1.00 87.88 76 GLY A CA 1
ATOM 618 C C . GLY A 1 76 ? -0.147 -12.513 28.196 1.00 87.88 76 GLY A C 1
ATOM 619 O O . GLY A 1 76 ? -1.180 -13.163 28.038 1.00 87.88 76 GLY A O 1
ATOM 620 N N . THR A 1 77 ? 0.271 -12.134 29.400 1.00 92.88 77 THR A N 1
ATOM 621 C CA . THR A 1 77 ? -0.380 -12.542 30.652 1.00 92.88 77 THR A CA 1
ATOM 622 C C . THR A 1 77 ? -0.997 -11.368 31.409 1.00 92.88 77 THR A C 1
ATOM 624 O O . THR A 1 77 ? -0.623 -10.206 31.235 1.00 92.88 77 THR A O 1
ATOM 627 N N . ALA A 1 78 ? -1.967 -11.691 32.258 1.00 93.00 78 ALA A N 1
ATOM 628 C CA . ALA A 1 78 ? -2.543 -10.806 33.255 1.00 93.00 78 ALA A CA 1
ATOM 629 C C . ALA A 1 78 ? -2.624 -11.542 34.600 1.00 93.00 78 ALA A C 1
ATOM 631 O O . ALA A 1 78 ? -2.978 -12.721 34.648 1.00 93.00 78 ALA A O 1
ATOM 632 N N . GLY A 1 79 ? -2.273 -10.857 35.685 1.00 92.75 79 GLY A N 1
ATOM 633 C CA . GLY A 1 79 ? -2.480 -11.325 37.053 1.00 92.75 79 GLY A CA 1
ATOM 634 C C . GLY A 1 79 ? -3.799 -10.794 37.593 1.00 92.75 79 GLY A C 1
ATOM 635 O O . GLY A 1 79 ? -4.036 -9.593 37.532 1.00 92.75 79 GLY A O 1
ATOM 636 N N . THR A 1 80 ? -4.651 -11.662 38.124 1.00 88.81 80 THR A N 1
ATOM 637 C CA . THR A 1 80 ? -5.990 -11.296 38.605 1.00 88.81 80 THR A CA 1
ATOM 638 C C . THR A 1 80 ? -6.172 -11.741 40.044 1.00 88.81 80 THR A C 1
ATOM 640 O O . THR A 1 80 ? -5.926 -12.913 40.334 1.00 88.81 80 THR A O 1
ATOM 643 N N . ILE A 1 81 ? -6.661 -10.857 40.916 1.00 89.06 81 ILE A N 1
ATOM 644 C CA . ILE A 1 81 ? -7.142 -11.219 42.253 1.00 89.06 81 ILE A CA 1
ATOM 645 C C . ILE A 1 81 ? -8.645 -10.947 42.328 1.00 89.06 81 ILE A C 1
ATOM 647 O O . ILE A 1 81 ? -9.072 -9.791 42.312 1.00 89.06 81 ILE A O 1
ATOM 651 N N . VAL A 1 82 ? -9.429 -12.021 42.443 1.00 82.38 82 VAL A N 1
ATOM 652 C CA . VAL A 1 82 ? -10.890 -11.954 42.585 1.00 82.38 82 VAL A CA 1
ATOM 653 C C . VAL A 1 82 ? -11.304 -12.411 43.973 1.00 82.38 82 VAL A C 1
ATOM 655 O O . VAL A 1 82 ? -10.829 -13.433 44.474 1.00 82.38 82 VAL A O 1
ATOM 658 N N . ARG A 1 83 ? -12.202 -11.652 44.590 1.00 80.44 83 ARG A N 1
ATOM 659 C CA . ARG A 1 83 ? -12.800 -11.897 45.896 1.00 80.44 83 ARG A CA 1
ATOM 660 C C . ARG A 1 83 ? -14.213 -12.451 45.712 1.00 80.44 83 ARG A C 1
ATOM 662 O O . ARG A 1 83 ? -15.032 -11.889 44.990 1.00 80.44 83 ARG A O 1
ATOM 669 N N . LYS A 1 84 ? -14.507 -13.575 46.367 1.00 78.56 84 LYS A N 1
ATOM 670 C CA . LYS A 1 84 ? -15.851 -14.166 46.372 1.00 78.56 84 LYS A CA 1
ATOM 671 C C . LYS A 1 84 ? -16.771 -13.370 47.288 1.00 78.56 84 LYS A C 1
ATOM 673 O O . LYS A 1 84 ? -16.409 -13.122 48.435 1.00 78.56 84 LYS A O 1
ATOM 678 N N . GLY A 1 85 ? -17.965 -13.057 46.805 1.00 70.94 85 GLY A N 1
ATOM 679 C CA . GLY A 1 85 ? -19.001 -12.392 47.588 1.00 70.94 85 GLY A CA 1
ATOM 680 C C . GLY A 1 85 ? -19.352 -11.004 47.063 1.00 70.94 85 GLY A C 1
ATOM 681 O O . GLY A 1 85 ? -18.632 -10.404 46.268 1.00 70.94 85 GLY A O 1
ATOM 682 N N . SER A 1 86 ? -20.500 -10.507 47.520 1.00 56.94 86 SER A N 1
ATOM 683 C CA . SER A 1 86 ? -21.241 -9.386 46.934 1.00 56.94 86 SER A CA 1
ATOM 684 C C . SER A 1 86 ? -20.883 -8.010 47.508 1.00 56.94 86 SER A C 1
ATOM 686 O O . SER A 1 86 ? -21.753 -7.131 47.564 1.00 56.94 86 SER A O 1
ATOM 688 N N . GLN A 1 87 ? -19.661 -7.797 48.011 1.00 54.81 87 GLN A N 1
ATOM 689 C CA . GLN A 1 87 ? -19.259 -6.429 48.343 1.00 54.81 87 GLN A CA 1
ATOM 690 C C . GLN A 1 87 ? -19.143 -5.638 47.040 1.00 54.81 87 GLN A C 1
ATOM 692 O O . GLN A 1 87 ? -18.192 -5.798 46.285 1.00 54.81 87 GLN A O 1
ATOM 697 N N . LYS A 1 88 ? -20.161 -4.802 46.803 1.00 56.38 88 LYS A N 1
ATOM 698 C CA . LYS A 1 88 ? -20.291 -3.842 45.703 1.00 56.38 88 LYS A CA 1
ATOM 699 C C . LYS A 1 88 ? -19.257 -2.717 45.821 1.00 56.38 88 LYS A C 1
ATOM 701 O O . LYS A 1 88 ? -19.625 -1.549 45.910 1.00 56.38 88 LYS A O 1
ATOM 706 N N . GLU A 1 89 ? -17.970 -3.036 45.884 1.00 56.88 89 GLU A N 1
ATOM 707 C CA . GLU A 1 89 ? -17.015 -2.082 45.332 1.00 56.88 89 GLU A CA 1
ATOM 708 C C . GLU A 1 89 ? -17.260 -2.097 43.827 1.00 56.88 89 GLU A C 1
ATOM 710 O O . GLU A 1 89 ? -17.021 -3.096 43.155 1.00 56.88 89 GLU A O 1
ATOM 715 N N . THR A 1 90 ? -17.854 -1.012 43.332 1.00 67.56 90 THR A N 1
ATOM 716 C CA . THR A 1 90 ? -18.116 -0.817 41.904 1.00 67.56 90 THR A CA 1
ATOM 717 C C . THR A 1 90 ? -16.826 -0.623 41.129 1.00 67.56 90 THR A C 1
ATOM 719 O O . THR A 1 90 ? -16.849 -0.750 39.917 1.00 67.56 90 THR A O 1
ATOM 722 N N . ASP A 1 91 ? -15.712 -0.336 41.805 1.00 80.75 91 ASP A N 1
ATOM 723 C CA . ASP A 1 91 ? -14.475 0.100 41.175 1.00 80.75 91 ASP A CA 1
ATOM 724 C C . ASP A 1 91 ? -13.415 -1.005 41.226 1.00 80.75 91 ASP A C 1
ATOM 726 O O . ASP A 1 91 ? -13.057 -1.500 42.294 1.00 80.75 91 ASP A O 1
ATOM 730 N N . GLY A 1 92 ? -12.863 -1.359 40.067 1.00 83.81 92 GLY A N 1
ATOM 731 C CA . GLY A 1 92 ? -11.700 -2.234 39.951 1.00 83.81 92 GLY A CA 1
ATOM 732 C C . GLY A 1 92 ? -10.394 -1.440 39.920 1.00 83.81 92 GLY A C 1
ATOM 733 O O . GLY A 1 92 ? -10.328 -0.361 39.325 1.00 83.81 92 GLY A O 1
ATOM 734 N N . THR A 1 93 ? -9.332 -1.986 40.524 1.00 90.19 93 THR A N 1
ATOM 735 C CA . THR A 1 93 ? -7.966 -1.450 40.381 1.00 90.19 93 THR A CA 1
ATOM 736 C C . THR A 1 93 ? -7.219 -2.181 39.265 1.00 90.19 93 THR A C 1
ATOM 738 O O . THR A 1 93 ? -7.118 -3.406 39.284 1.00 90.19 93 THR A O 1
ATOM 741 N N . PHE A 1 94 ? -6.647 -1.445 38.315 1.00 92.81 94 PHE A N 1
ATOM 742 C CA . PHE A 1 94 ? -5.906 -1.998 37.181 1.00 92.81 94 PHE A CA 1
ATOM 743 C C . PHE A 1 94 ? -4.487 -1.436 37.126 1.00 92.81 94 PHE A C 1
ATOM 745 O O . PHE A 1 94 ? -4.287 -0.240 37.338 1.00 92.81 94 PHE A O 1
ATOM 752 N N . ILE A 1 95 ? -3.508 -2.291 36.836 1.00 93.94 95 ILE A N 1
ATOM 753 C CA . ILE A 1 95 ? -2.086 -1.941 36.759 1.00 93.94 95 ILE A CA 1
ATOM 754 C C . ILE A 1 95 ? -1.557 -2.303 35.369 1.00 93.94 95 ILE A C 1
ATOM 756 O O . ILE A 1 95 ? -1.637 -3.458 34.954 1.00 93.94 95 ILE A O 1
ATOM 760 N N . ARG A 1 96 ? -0.997 -1.329 34.651 1.00 93.88 96 ARG A N 1
ATOM 761 C CA . ARG A 1 96 ? -0.471 -1.477 33.287 1.00 93.88 96 ARG A CA 1
ATOM 762 C C . ARG A 1 96 ? 1.027 -1.775 33.271 1.00 93.88 96 ARG A C 1
ATOM 764 O O . ARG A 1 96 ? 1.812 -0.952 33.734 1.00 93.88 96 ARG A O 1
ATOM 771 N N . LEU A 1 97 ? 1.437 -2.871 32.628 1.00 94.75 97 LEU A N 1
ATOM 772 C CA . LEU A 1 97 ? 2.854 -3.238 32.443 1.00 94.75 97 LEU A CA 1
ATOM 773 C C . LEU A 1 97 ? 3.163 -3.886 31.078 1.00 94.75 97 LEU A C 1
ATOM 775 O O . LEU A 1 97 ? 4.241 -4.452 30.887 1.00 94.75 97 LEU A O 1
ATOM 779 N N . HIS A 1 98 ? 2.217 -3.864 30.138 1.00 92.38 98 HIS A N 1
ATOM 780 C CA . HIS A 1 98 ? 2.336 -4.597 28.874 1.00 92.38 98 HIS A CA 1
ATOM 781 C C . HIS A 1 98 ? 3.385 -4.015 27.917 1.00 92.38 98 HIS A C 1
ATOM 783 O O . HIS A 1 98 ? 3.925 -4.761 27.105 1.00 92.38 98 HIS A O 1
ATOM 789 N N . ASP A 1 99 ? 3.671 -2.726 28.053 1.00 91.62 99 ASP A N 1
ATOM 790 C CA . ASP A 1 99 ? 4.656 -1.929 27.318 1.00 91.62 99 ASP A CA 1
ATOM 791 C C . ASP A 1 99 ? 6.066 -1.973 27.941 1.00 91.62 99 ASP A C 1
ATOM 793 O O . ASP A 1 99 ? 7.024 -1.492 27.348 1.00 91.62 99 ASP A O 1
ATOM 797 N N . ILE A 1 100 ? 6.219 -2.571 29.127 1.00 92.62 100 ILE A N 1
ATOM 798 C CA . ILE A 1 100 ? 7.507 -2.653 29.827 1.00 92.62 100 ILE A CA 1
ATOM 799 C C . ILE A 1 100 ? 8.296 -3.888 29.370 1.00 92.62 100 ILE A C 1
ATOM 801 O O . ILE A 1 100 ? 7.722 -4.957 29.131 1.00 92.62 100 ILE A O 1
ATOM 805 N N . ASN A 1 101 ? 9.623 -3.770 29.302 1.00 91.25 101 ASN A N 1
ATOM 806 C CA . ASN A 1 101 ? 10.527 -4.899 29.068 1.00 91.25 101 ASN A CA 1
ATOM 807 C C . ASN A 1 101 ? 10.624 -5.803 30.300 1.00 91.25 101 ASN A C 1
ATOM 809 O O . ASN A 1 101 ? 10.470 -5.354 31.433 1.00 91.25 101 ASN A O 1
ATOM 813 N N . LYS A 1 102 ? 10.869 -7.100 30.087 1.00 91.19 102 LYS A N 1
ATOM 814 C CA . LYS A 1 102 ? 10.829 -8.134 31.135 1.00 91.19 102 LYS A CA 1
ATOM 815 C C . LYS A 1 102 ? 11.666 -7.770 32.367 1.00 91.19 102 LYS A C 1
ATOM 817 O O . LYS A 1 102 ? 11.211 -7.983 33.488 1.00 91.19 102 LYS A O 1
ATOM 822 N N . GLU A 1 103 ? 12.858 -7.235 32.143 1.00 92.62 103 GLU A N 1
ATOM 823 C CA . GLU A 1 103 ? 13.877 -6.938 33.150 1.00 92.62 103 GLU A CA 1
ATOM 824 C C . GLU A 1 103 ? 13.410 -5.873 34.151 1.00 92.62 103 GLU A C 1
ATOM 826 O O . GLU A 1 103 ? 13.774 -5.924 35.325 1.00 92.62 103 GLU A O 1
ATOM 831 N N . ASP A 1 104 ? 12.551 -4.954 33.708 1.00 92.81 104 ASP A N 1
ATOM 832 C CA . ASP A 1 104 ? 12.086 -3.822 34.509 1.00 92.81 104 ASP A CA 1
ATOM 833 C C . ASP A 1 104 ? 10.700 -4.047 35.132 1.00 92.81 104 ASP A C 1
ATOM 835 O O . ASP A 1 104 ? 10.297 -3.296 36.026 1.00 92.81 104 ASP A O 1
ATOM 839 N N . LYS A 1 105 ? 9.960 -5.091 34.720 1.00 92.31 105 LYS A N 1
ATOM 840 C CA . LYS A 1 105 ? 8.558 -5.300 35.145 1.00 92.31 105 LYS A CA 1
ATOM 841 C C . LYS A 1 105 ? 8.386 -5.371 36.647 1.00 92.31 105 LYS A C 1
ATOM 843 O O . LYS A 1 105 ? 7.463 -4.755 37.166 1.00 92.31 105 LYS A O 1
ATOM 848 N N . GLU A 1 106 ? 9.240 -6.117 37.343 1.00 92.56 106 GLU A N 1
ATOM 849 C CA . GLU A 1 106 ? 9.134 -6.277 38.797 1.00 92.56 106 GLU A CA 1
ATOM 850 C C . GLU A 1 106 ? 9.309 -4.931 39.509 1.00 92.56 106 GLU A C 1
ATOM 852 O O . GLU A 1 106 ? 8.480 -4.545 40.334 1.00 92.56 106 GLU A O 1
ATOM 857 N N . LYS A 1 107 ? 10.348 -4.179 39.134 1.00 92.56 107 LYS A N 1
ATOM 858 C CA . LYS A 1 107 ? 10.646 -2.862 39.703 1.00 92.56 107 LYS A CA 1
ATOM 859 C C . LYS A 1 107 ? 9.500 -1.879 39.458 1.00 92.56 107 LYS A C 1
ATOM 861 O O . LYS A 1 107 ? 9.047 -1.231 40.401 1.00 92.56 107 LYS A O 1
ATOM 866 N N . ILE A 1 108 ? 9.021 -1.777 38.216 1.00 91.94 108 ILE A N 1
ATOM 867 C CA . ILE A 1 108 ? 7.935 -0.857 37.854 1.00 91.94 108 ILE A CA 1
ATOM 868 C C . ILE A 1 108 ? 6.610 -1.286 38.496 1.00 91.94 108 ILE A C 1
ATOM 870 O O . ILE A 1 108 ? 5.873 -0.429 38.978 1.00 91.94 108 ILE A O 1
ATOM 874 N N . TYR A 1 109 ? 6.327 -2.590 38.596 1.00 91.88 109 TYR A N 1
ATOM 875 C CA . TYR A 1 109 ? 5.154 -3.106 39.307 1.00 91.88 109 TYR A CA 1
ATOM 876 C C . TYR A 1 109 ? 5.156 -2.697 40.781 1.00 91.88 109 TYR A C 1
ATOM 878 O O . TYR A 1 109 ? 4.176 -2.130 41.258 1.00 91.88 109 TYR A O 1
ATOM 886 N N . LEU A 1 110 ? 6.256 -2.959 41.498 1.00 91.31 110 LEU A N 1
ATOM 887 C CA . LEU A 1 110 ? 6.373 -2.632 42.920 1.00 91.31 110 LEU A CA 1
ATOM 888 C C . LEU A 1 110 ? 6.281 -1.120 43.154 1.00 91.31 110 LEU A C 1
ATOM 890 O O . LEU A 1 110 ? 5.592 -0.686 44.075 1.00 91.31 110 LEU A O 1
ATOM 894 N N . ASN A 1 111 ? 6.915 -0.319 42.294 1.00 89.44 111 ASN A N 1
ATOM 895 C CA . ASN A 1 111 ? 6.799 1.134 42.361 1.00 89.44 111 ASN A CA 1
ATOM 896 C C . ASN A 1 111 ? 5.363 1.599 42.117 1.00 89.44 111 ASN A C 1
ATOM 898 O O . ASN A 1 111 ? 4.833 2.333 42.939 1.00 89.44 111 ASN A O 1
ATOM 902 N N . SER A 1 112 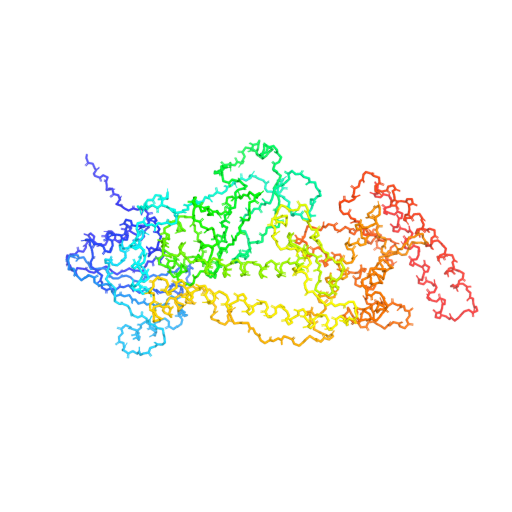? 4.709 1.120 41.059 1.00 88.69 112 SER A N 1
ATOM 903 C CA . SER A 1 112 ? 3.329 1.499 40.728 1.00 88.69 112 SER A CA 1
ATOM 904 C C . SER A 1 112 ? 2.335 1.095 41.822 1.00 88.69 112 SER A C 1
ATOM 906 O O . SER A 1 112 ? 1.403 1.834 42.120 1.00 88.69 112 SER A O 1
ATOM 908 N N . ALA A 1 113 ? 2.509 -0.088 42.418 1.00 86.00 113 ALA A N 1
ATOM 909 C CA . ALA A 1 113 ? 1.565 -0.638 43.388 1.00 86.00 113 ALA A CA 1
ATOM 910 C C . ALA A 1 113 ? 1.697 -0.028 44.793 1.00 86.00 113 ALA A C 1
ATOM 912 O O . ALA A 1 113 ? 0.703 0.031 45.520 1.00 86.00 113 ALA A O 1
ATOM 913 N N . PHE A 1 114 ? 2.902 0.394 45.194 1.00 85.50 114 PHE A N 1
ATOM 914 C CA . PHE A 1 114 ? 3.189 0.785 46.581 1.00 85.50 114 PHE A CA 1
ATOM 915 C C . PHE A 1 114 ? 3.719 2.212 46.753 1.00 85.50 114 PHE A C 1
ATOM 917 O O . PHE A 1 114 ? 3.654 2.733 47.867 1.00 85.50 114 PHE A O 1
ATOM 924 N N . ASN A 1 115 ? 4.216 2.853 45.693 1.00 81.44 115 ASN A N 1
ATOM 925 C CA . ASN A 1 115 ? 4.769 4.204 45.744 1.00 81.44 115 ASN A CA 1
ATOM 926 C C . ASN A 1 115 ? 3.905 5.178 44.929 1.00 81.44 115 ASN A C 1
ATOM 928 O O . ASN A 1 115 ? 3.394 4.847 43.864 1.00 81.44 115 ASN A O 1
ATOM 932 N N . SER A 1 116 ? 3.782 6.415 45.409 1.00 66.31 116 SER A N 1
ATOM 933 C CA . SER A 1 116 ? 3.204 7.513 44.627 1.00 66.31 116 SER A CA 1
ATOM 934 C C . SER A 1 116 ? 4.323 8.195 43.846 1.00 66.31 116 SER A C 1
ATOM 936 O O . SER A 1 116 ? 4.965 9.106 44.367 1.00 66.31 116 SER A O 1
ATOM 938 N N . VAL A 1 117 ? 4.600 7.720 42.634 1.00 63.44 117 VAL A N 1
ATOM 939 C CA . VAL A 1 117 ? 5.554 8.358 41.715 1.00 63.44 117 VAL A CA 1
ATOM 940 C C . VAL A 1 117 ? 4.762 8.977 40.566 1.00 63.44 117 VAL A C 1
ATOM 942 O O . VAL A 1 117 ? 3.913 8.309 39.979 1.00 63.44 117 VAL A O 1
ATOM 945 N N . GLU A 1 118 ? 5.007 10.254 40.273 1.00 60.44 118 GLU A N 1
ATOM 946 C CA . GLU A 1 118 ? 4.549 10.862 39.021 1.00 60.44 118 GLU A CA 1
ATOM 947 C C . GLU A 1 118 ? 5.438 10.327 37.891 1.00 60.44 118 GLU A C 1
ATOM 949 O O . GLU A 1 118 ? 6.633 10.612 37.843 1.00 60.44 118 GLU A O 1
ATOM 954 N N . GLU A 1 119 ? 4.860 9.493 37.029 1.00 70.19 119 GLU A N 1
ATOM 955 C CA . GLU A 1 119 ? 5.459 9.020 35.778 1.00 70.19 119 GLU A CA 1
ATOM 956 C C . GLU A 1 119 ? 4.697 9.639 34.598 1.00 70.19 119 GLU A C 1
ATOM 958 O O . GLU A 1 119 ? 3.497 9.904 34.706 1.00 70.19 119 GLU A O 1
ATOM 963 N N . ASP A 1 120 ? 5.365 9.795 33.451 1.00 79.94 120 ASP A N 1
ATOM 964 C CA . ASP A 1 120 ? 4.743 10.295 32.212 1.00 79.94 120 ASP A CA 1
ATOM 965 C C . ASP A 1 120 ? 3.626 9.363 31.699 1.00 79.94 120 ASP A C 1
ATOM 967 O O . ASP A 1 120 ? 2.669 9.790 31.049 1.00 79.94 120 ASP A O 1
ATOM 971 N N . ILE A 1 121 ? 3.723 8.066 32.017 1.00 87.88 121 ILE A N 1
ATOM 972 C CA . ILE A 1 121 ? 2.725 7.051 31.672 1.00 87.88 121 ILE A CA 1
ATOM 973 C C . ILE A 1 121 ? 1.957 6.659 32.927 1.00 87.88 121 ILE A C 1
ATOM 975 O O . ILE A 1 121 ? 2.510 6.111 33.879 1.00 87.88 121 ILE A O 1
ATOM 979 N N . LYS A 1 122 ? 0.635 6.843 32.903 1.00 90.38 122 LYS A N 1
ATOM 980 C CA . LYS A 1 122 ? -0.232 6.386 33.989 1.00 90.38 122 LYS A CA 1
ATOM 981 C C . LYS A 1 122 ? -0.247 4.856 34.058 1.00 90.38 122 LYS A C 1
ATOM 983 O O . LYS A 1 122 ? -0.695 4.178 33.135 1.00 90.38 122 LYS A O 1
ATOM 988 N N . ARG A 1 123 ? 0.199 4.310 35.193 1.00 92.62 123 ARG A N 1
ATOM 989 C CA . ARG A 1 123 ? 0.264 2.858 35.434 1.00 92.62 123 ARG A CA 1
ATOM 990 C C . ARG A 1 123 ? -0.920 2.305 36.211 1.00 92.62 123 ARG A C 1
ATOM 992 O O . ARG A 1 123 ? -1.294 1.161 35.977 1.00 92.62 123 ARG A O 1
ATOM 999 N N . VAL A 1 124 ? -1.508 3.090 37.115 1.00 92.94 124 VAL A N 1
ATOM 1000 C CA . VAL A 1 124 ? -2.582 2.638 38.014 1.00 92.94 124 VAL A CA 1
ATOM 1001 C C . VAL A 1 124 ? -3.898 3.323 37.676 1.00 92.94 124 VAL A C 1
ATOM 1003 O O . VAL A 1 124 ? -3.987 4.550 37.596 1.00 92.94 124 VAL A O 1
ATOM 1006 N N . PHE A 1 125 ? -4.942 2.518 37.521 1.00 92.94 125 PHE A N 1
ATOM 1007 C CA . PHE A 1 125 ? -6.286 2.956 37.173 1.00 92.94 125 PHE A CA 1
ATOM 1008 C C . PHE A 1 125 ? -7.277 2.445 38.210 1.00 92.94 125 PHE A C 1
ATOM 1010 O O . PHE A 1 125 ? -7.174 1.312 38.672 1.00 92.94 125 PHE A O 1
ATOM 1017 N N . ARG A 1 126 ? -8.254 3.285 38.548 1.00 91.44 126 ARG A N 1
ATOM 1018 C CA . ARG A 1 126 ? -9.464 2.889 39.267 1.00 91.44 126 ARG A CA 1
ATOM 1019 C C . ARG A 1 126 ? -10.640 3.220 38.370 1.00 91.44 126 ARG A C 1
ATOM 1021 O O . ARG A 1 126 ? -10.765 4.375 37.965 1.00 91.44 126 ARG A O 1
ATOM 1028 N N . VAL A 1 127 ? -11.403 2.203 37.988 1.00 90.12 127 VAL A N 1
ATOM 1029 C CA . VAL A 1 127 ? -12.468 2.311 36.981 1.00 90.12 127 VAL A CA 1
ATOM 1030 C C . VAL A 1 127 ? -13.689 1.571 37.487 1.00 90.12 127 VAL A C 1
ATOM 1032 O O . VAL A 1 127 ? -13.544 0.453 37.988 1.00 90.12 127 VAL A O 1
ATOM 1035 N N . SER A 1 128 ? -14.870 2.170 37.334 1.00 87.56 128 SER A N 1
ATOM 1036 C CA . SER A 1 128 ? -16.110 1.475 37.656 1.00 87.56 128 SER A CA 1
ATOM 1037 C C . SER A 1 128 ? -16.334 0.327 36.670 1.00 87.56 128 SER A C 1
ATOM 1039 O O . SER A 1 128 ? -16.265 0.503 35.455 1.00 87.56 128 SER A O 1
ATOM 1041 N N . LEU A 1 129 ? -16.600 -0.864 37.192 1.00 84.12 129 LEU A N 1
ATOM 1042 C CA . LEU A 1 129 ? -16.857 -2.084 36.434 1.00 84.12 129 LEU A CA 1
ATOM 1043 C C . LEU A 1 129 ? -18.099 -1.955 35.538 1.00 84.12 129 LEU A C 1
ATOM 1045 O O . LEU A 1 129 ? -18.140 -2.545 34.458 1.00 84.12 129 LEU A O 1
ATOM 1049 N N . ASP A 1 130 ? -19.064 -1.121 35.937 1.00 84.06 130 ASP A N 1
ATOM 1050 C CA . ASP A 1 130 ? -20.258 -0.814 35.145 1.00 84.06 130 ASP A CA 1
ATOM 1051 C C . ASP A 1 130 ? -19.918 -0.034 33.860 1.00 84.06 130 ASP A C 1
ATOM 1053 O O . ASP A 1 130 ? -20.660 -0.103 32.880 1.00 84.06 130 ASP A O 1
ATOM 1057 N N . GLU A 1 131 ? -18.776 0.669 33.803 1.00 88.69 131 GLU A N 1
ATOM 1058 C CA . GLU A 1 131 ? -18.335 1.352 32.577 1.00 88.69 131 GLU A CA 1
ATOM 1059 C C . GLU A 1 131 ? -18.020 0.363 31.448 1.00 88.69 131 GLU A C 1
ATOM 1061 O O . GLU A 1 131 ? -18.190 0.699 30.277 1.00 88.69 131 GLU A O 1
ATOM 1066 N N . PHE A 1 132 ? -17.597 -0.867 31.761 1.00 88.94 132 PHE A N 1
ATOM 1067 C CA . PHE A 1 132 ? -17.307 -1.871 30.732 1.00 88.94 132 PHE A CA 1
ATOM 1068 C C . PHE A 1 132 ? -18.573 -2.399 30.057 1.00 88.94 132 PHE A C 1
ATOM 1070 O O . PHE A 1 132 ? -18.519 -2.782 28.891 1.00 88.94 132 PHE A O 1
ATOM 1077 N N . GLN A 1 133 ? -19.720 -2.361 30.743 1.00 85.31 133 GLN A N 1
ATOM 1078 C CA . GLN A 1 133 ? -21.015 -2.767 30.180 1.00 85.31 133 GLN A CA 1
ATOM 1079 C C . GLN A 1 133 ? -21.505 -1.811 29.084 1.00 85.31 133 GLN A C 1
ATOM 1081 O O . GLN A 1 133 ? -22.358 -2.174 28.279 1.00 85.31 133 GLN A O 1
ATOM 1086 N N . GLN A 1 134 ? -20.950 -0.597 29.021 1.00 87.50 134 GLN A N 1
ATOM 1087 C CA . GLN A 1 134 ? -21.263 0.385 27.980 1.00 87.50 134 GLN A CA 1
ATOM 1088 C C . GLN A 1 134 ? -20.668 0.002 26.616 1.00 87.50 134 GLN A C 1
ATOM 1090 O O . GLN A 1 134 ? -21.072 0.543 25.586 1.00 87.50 134 GLN A O 1
ATOM 1095 N N . ILE A 1 135 ? -19.699 -0.919 26.600 1.00 91.56 135 ILE A N 1
ATOM 1096 C CA . ILE A 1 135 ? -18.961 -1.326 25.407 1.00 91.56 135 ILE A CA 1
ATOM 1097 C C . ILE A 1 135 ? -19.503 -2.681 24.920 1.00 91.56 135 ILE A C 1
ATOM 1099 O O . ILE A 1 135 ? -19.525 -3.639 25.698 1.00 91.56 135 ILE A O 1
ATOM 1103 N N . PRO A 1 136 ? -19.896 -2.824 23.638 1.00 89.19 136 PRO A N 1
ATOM 1104 C CA . PRO A 1 136 ? -20.410 -4.085 23.107 1.00 89.19 136 PRO A CA 1
ATOM 1105 C C . PRO A 1 136 ? -19.461 -5.277 23.320 1.00 89.19 136 PRO A C 1
ATOM 1107 O O . PRO A 1 136 ? -18.345 -5.327 22.789 1.00 89.19 136 PRO A O 1
ATOM 1110 N N . GLY A 1 137 ? -19.936 -6.280 24.057 1.00 85.31 137 GLY A N 1
ATOM 1111 C CA . GLY A 1 137 ? -19.182 -7.478 24.433 1.00 85.31 137 GLY A CA 1
ATOM 1112 C C . GLY A 1 137 ? -18.388 -7.386 25.739 1.00 85.31 137 GLY A C 1
ATOM 1113 O O . GLY A 1 137 ? -17.550 -8.255 26.016 1.00 85.31 137 GLY A O 1
ATOM 1114 N N . THR A 1 138 ? -18.609 -6.319 26.506 1.00 88.31 138 THR A N 1
ATOM 1115 C CA . THR A 1 138 ? -18.069 -6.077 27.851 1.00 88.31 138 THR A CA 1
ATOM 1116 C C . THR A 1 138 ? -16.546 -6.285 27.974 1.00 88.31 138 THR A C 1
ATOM 1118 O O . THR A 1 138 ? -16.092 -7.007 28.869 1.00 88.31 138 THR A O 1
ATOM 1121 N N . PRO A 1 139 ? -15.707 -5.751 27.059 1.00 91.12 139 PRO A N 1
ATOM 1122 C CA . PRO A 1 139 ? -14.257 -5.806 27.212 1.00 91.12 139 PRO A CA 1
ATOM 1123 C C . PRO A 1 139 ? -13.790 -4.981 28.420 1.00 91.12 139 PRO A C 1
ATOM 1125 O O . PRO A 1 139 ? -14.299 -3.896 28.700 1.00 91.12 139 PRO A O 1
ATOM 1128 N N . ILE A 1 140 ? -12.759 -5.465 29.112 1.00 91.62 140 ILE A N 1
ATOM 1129 C CA . ILE A 1 140 ? -12.159 -4.788 30.272 1.00 91.62 140 ILE A CA 1
ATOM 1130 C C . ILE A 1 140 ? -11.131 -3.763 29.766 1.00 91.62 140 ILE A C 1
ATOM 1132 O O . ILE A 1 140 ? -9.916 -3.927 29.903 1.00 91.62 140 ILE A O 1
ATOM 1136 N N . CYS A 1 141 ? -11.621 -2.699 29.125 1.00 92.88 141 CYS A N 1
ATOM 1137 C CA . CYS A 1 141 ? -10.795 -1.601 28.626 1.00 92.88 141 CYS A CA 1
ATOM 1138 C C . CYS A 1 141 ? -10.602 -0.515 29.695 1.00 92.88 141 CYS A C 1
ATOM 1140 O O . CYS A 1 141 ? -11.199 0.563 29.659 1.00 92.88 141 CYS A O 1
ATOM 1142 N N . TYR A 1 142 ? -9.770 -0.815 30.689 1.00 93.00 142 TYR A N 1
ATOM 1143 C CA . TYR A 1 142 ? -9.511 0.083 31.821 1.00 93.00 142 TYR A CA 1
ATOM 1144 C C . TYR A 1 142 ? -8.661 1.312 31.454 1.00 93.00 142 TYR A C 1
ATOM 1146 O O . TYR A 1 142 ? -8.614 2.284 32.207 1.00 93.00 142 TYR A O 1
ATOM 1154 N N . SER A 1 143 ? -7.942 1.230 30.334 1.00 94.44 143 SER A N 1
ATOM 1155 C CA . SER A 1 143 ? -6.780 2.063 30.042 1.00 94.44 143 SER A CA 1
ATOM 1156 C C . SER A 1 143 ? -7.136 3.322 29.239 1.00 94.44 143 SER A C 1
ATOM 1158 O O . SER A 1 143 ? -6.523 4.369 29.436 1.00 94.44 143 SER A O 1
ATOM 1160 N N . LEU A 1 144 ? -8.188 3.244 28.419 1.00 94.88 144 LEU A N 1
ATOM 1161 C CA . LEU A 1 144 ? -8.784 4.393 27.736 1.00 94.88 144 LEU A CA 1
ATOM 1162 C C . LEU A 1 144 ? -9.588 5.263 28.730 1.00 94.88 144 LEU A C 1
ATOM 1164 O O . LEU A 1 144 ? -9.996 4.786 29.789 1.00 94.88 144 LEU A O 1
ATOM 1168 N N . PRO A 1 145 ? -9.832 6.548 28.446 1.00 94.06 145 PRO A N 1
ATOM 1169 C CA . PRO A 1 145 ? -10.624 7.419 29.316 1.00 94.06 145 PRO A CA 1
ATOM 1170 C C . PRO A 1 145 ? -12.116 7.061 29.347 1.00 94.06 145 PRO A C 1
ATOM 1172 O O . PRO A 1 145 ? -12.671 6.562 28.369 1.00 94.06 145 PRO A O 1
ATOM 1175 N N . SER A 1 146 ? -12.793 7.401 30.452 1.00 94.50 146 SER A N 1
ATOM 1176 C CA . SER A 1 146 ? -14.232 7.135 30.639 1.00 94.50 146 SER A CA 1
ATOM 1177 C C . SER A 1 146 ? -15.080 7.712 29.505 1.00 94.50 146 SER A C 1
ATOM 1179 O O . SER A 1 146 ? -15.893 7.004 28.922 1.00 94.50 146 SER A O 1
ATOM 1181 N N . LYS A 1 147 ? -14.770 8.937 29.057 1.00 95.25 147 LYS A N 1
ATOM 1182 C CA . LYS A 1 147 ? -15.443 9.568 27.916 1.00 95.25 147 LYS A CA 1
ATOM 1183 C C . LYS A 1 147 ? -15.364 8.740 26.623 1.00 95.25 147 LYS A C 1
ATOM 1185 O O . LYS A 1 147 ? -16.335 8.703 25.878 1.00 95.25 147 LYS A O 1
ATOM 1190 N N . ALA A 1 148 ? -14.242 8.063 26.357 1.00 94.94 148 ALA A N 1
ATOM 1191 C CA . ALA A 1 148 ? -14.102 7.193 25.186 1.00 94.94 148 ALA A CA 1
ATOM 1192 C C . ALA A 1 148 ? -14.928 5.903 25.326 1.00 94.94 148 ALA A C 1
ATOM 1194 O O . ALA A 1 148 ? -15.495 5.426 24.346 1.00 94.94 148 ALA A O 1
ATOM 1195 N N . ARG A 1 149 ? -15.051 5.354 26.541 1.00 95.12 149 ARG A N 1
ATOM 1196 C CA . ARG A 1 149 ? -15.953 4.222 26.813 1.00 95.12 149 ARG A CA 1
ATOM 1197 C C . ARG A 1 149 ? -17.420 4.618 26.657 1.00 95.12 149 ARG A C 1
ATOM 1199 O O . ARG A 1 149 ? -18.159 3.922 25.971 1.00 95.12 149 ARG A O 1
ATOM 1206 N N . GLU A 1 150 ? -17.808 5.769 27.202 1.00 95.69 150 GLU A N 1
ATOM 1207 C CA . GLU A 1 150 ? -19.171 6.310 27.118 1.00 95.69 150 GLU A CA 1
ATOM 1208 C C . GLU A 1 150 ? -19.651 6.506 25.678 1.00 95.69 150 GLU A C 1
ATOM 1210 O O . GLU A 1 150 ? -20.833 6.334 25.394 1.00 95.69 150 GLU A O 1
ATOM 1215 N N . LEU A 1 151 ? -18.750 6.835 24.749 1.00 96.44 151 LEU A N 1
ATOM 1216 C CA . LEU A 1 151 ? -19.079 6.989 23.331 1.00 96.44 151 LEU A CA 1
ATOM 1217 C C . LEU A 1 151 ? -19.602 5.692 22.687 1.00 96.44 151 LEU A C 1
ATOM 1219 O O . LEU A 1 151 ? -20.313 5.757 21.687 1.00 96.44 151 LEU A O 1
ATOM 1223 N N . HIS A 1 152 ? -19.331 4.518 23.269 1.00 95.38 152 HIS A N 1
ATOM 1224 C CA . HIS A 1 152 ? -19.951 3.261 22.835 1.00 95.38 152 HIS A CA 1
ATOM 1225 C C . HIS A 1 152 ? -21.429 3.148 23.228 1.00 95.38 152 HIS A C 1
ATOM 1227 O O . HIS A 1 152 ? -22.154 2.369 22.600 1.00 95.38 152 HIS A O 1
ATOM 1233 N N . ASN A 1 153 ? -21.903 3.940 24.194 1.00 91.62 153 ASN A N 1
ATOM 1234 C CA . ASN A 1 153 ? -23.281 3.943 24.686 1.00 91.62 153 ASN A CA 1
ATOM 1235 C C . ASN A 1 153 ? -24.229 4.718 23.751 1.00 91.62 153 ASN A C 1
ATOM 1237 O O . ASN A 1 153 ? -24.873 5.702 24.114 1.00 91.62 153 ASN A O 1
ATOM 1241 N N . THR A 1 154 ? -24.288 4.274 22.502 1.00 92.38 154 THR A N 1
ATOM 1242 C CA . THR A 1 154 ? -25.224 4.740 21.481 1.00 92.38 154 THR A CA 1
ATOM 1243 C C . THR A 1 154 ? -25.862 3.535 20.809 1.00 92.38 154 THR A C 1
ATOM 1245 O O . THR A 1 154 ? -25.221 2.499 20.615 1.00 92.38 154 THR A O 1
ATOM 1248 N N . ASN A 1 155 ? -27.128 3.687 20.424 1.00 92.38 155 ASN A N 1
ATOM 1249 C CA . ASN A 1 155 ? -27.851 2.677 19.658 1.00 92.38 155 ASN A CA 1
ATOM 1250 C C . ASN A 1 155 ? -27.398 2.626 18.188 1.00 92.38 155 ASN A C 1
ATOM 1252 O O . ASN A 1 155 ? -27.734 1.681 17.486 1.00 92.38 155 ASN A O 1
ATOM 1256 N N . LEU A 1 156 ? -26.674 3.638 17.697 1.00 95.12 156 LEU A N 1
ATOM 1257 C CA . LEU A 1 156 ? -26.153 3.657 16.330 1.00 95.12 156 LEU A CA 1
ATOM 1258 C C . LEU A 1 156 ? -24.785 2.987 16.268 1.00 95.12 156 LEU A C 1
ATOM 1260 O O . LEU A 1 156 ? -23.854 3.383 16.971 1.00 95.12 156 LEU A O 1
ATOM 1264 N N . LYS A 1 157 ? -24.675 1.980 15.408 1.00 95.38 157 LYS A N 1
ATOM 1265 C CA . LYS A 1 157 ? -23.477 1.165 15.205 1.00 95.38 157 LYS A CA 1
ATOM 1266 C C . LYS A 1 157 ? -23.118 1.149 13.728 1.00 95.38 157 LYS A C 1
ATOM 1268 O O . LYS A 1 157 ? -23.984 1.385 12.891 1.00 95.38 157 LYS A O 1
ATOM 1273 N N . ILE A 1 158 ? -21.866 0.836 13.411 1.00 95.56 158 ILE A N 1
ATOM 1274 C CA . ILE A 1 158 ? -21.451 0.640 12.020 1.00 95.56 158 ILE A CA 1
ATOM 1275 C C . ILE A 1 158 ? -22.267 -0.494 11.387 1.00 95.56 158 ILE A C 1
ATOM 1277 O O . ILE A 1 158 ? -22.985 -0.235 10.431 1.00 95.56 158 ILE A O 1
ATOM 1281 N N . ASP A 1 159 ? -22.239 -1.706 11.956 1.00 94.94 159 ASP A N 1
ATOM 1282 C CA . ASP A 1 159 ? -23.035 -2.851 11.484 1.00 94.94 159 ASP A CA 1
ATOM 1283 C C . ASP A 1 159 ? -23.407 -3.793 12.655 1.00 94.94 159 ASP A C 1
ATOM 1285 O O . ASP A 1 159 ? -22.591 -4.624 13.073 1.00 94.94 159 ASP A O 1
ATOM 1289 N N . PRO A 1 160 ? -24.642 -3.712 13.190 1.00 89.00 160 PRO A N 1
ATOM 1290 C CA . PRO A 1 160 ? -25.119 -4.569 14.270 1.00 89.00 160 PRO A CA 1
ATOM 1291 C C . PRO A 1 160 ? -25.618 -5.940 13.784 1.00 89.00 160 PRO A C 1
ATOM 1293 O O . PRO A 1 160 ? -26.171 -6.695 14.577 1.00 89.00 160 PRO A O 1
ATOM 1296 N N . SER A 1 161 ? -25.455 -6.302 12.503 1.00 83.75 161 SER A N 1
ATOM 1297 C CA . SER A 1 161 ? -25.890 -7.614 11.988 1.00 83.75 161 SER A CA 1
ATOM 1298 C C . SER A 1 161 ? -25.077 -8.792 12.542 1.00 83.75 161 SER A C 1
ATOM 1300 O O . SER A 1 161 ? -25.458 -9.955 12.378 1.00 83.75 161 SER A O 1
ATOM 1302 N N . VAL A 1 162 ? -23.972 -8.507 13.232 1.00 72.31 162 VAL A N 1
ATOM 1303 C CA . VAL A 1 162 ? -23.151 -9.492 13.938 1.00 72.31 162 VAL A CA 1
ATOM 1304 C C . VAL A 1 162 ? -23.859 -9.917 15.238 1.00 72.31 162 VAL A C 1
ATOM 1306 O O . VAL A 1 162 ? -24.356 -9.061 15.971 1.00 72.31 162 VAL A O 1
ATOM 1309 N N . PRO A 1 163 ? -23.894 -11.221 15.579 1.00 68.25 163 PRO A N 1
ATOM 1310 C CA . PRO A 1 163 ? -24.512 -11.688 16.819 1.00 68.25 163 PRO A CA 1
ATOM 1311 C C . PRO A 1 163 ? -23.966 -10.978 18.069 1.00 68.25 163 PRO A C 1
ATOM 1313 O O . PRO A 1 163 ? -22.755 -10.803 18.210 1.00 68.25 163 PRO A O 1
ATOM 1316 N N . GLY A 1 164 ? -24.863 -10.625 18.994 1.00 69.88 164 GLY A N 1
ATOM 1317 C CA . GLY A 1 164 ? -24.509 -9.985 20.268 1.00 69.88 164 GLY A CA 1
ATOM 1318 C C . GLY A 1 164 ? -24.397 -8.457 20.216 1.00 69.88 164 GLY A C 1
ATOM 1319 O O . GLY A 1 164 ? -23.897 -7.861 21.164 1.00 69.88 164 GLY A O 1
ATOM 1320 N N . ILE A 1 165 ? -24.847 -7.818 19.132 1.00 79.44 165 ILE A N 1
ATOM 1321 C CA . ILE A 1 165 ? -24.915 -6.358 19.017 1.00 79.44 165 ILE A CA 1
ATOM 1322 C C . ILE A 1 165 ? -26.381 -5.941 18.909 1.00 79.44 165 ILE A C 1
ATOM 1324 O O . ILE A 1 165 ? -27.076 -6.319 17.970 1.00 79.44 165 ILE A O 1
ATOM 1328 N N . GLU A 1 166 ? -26.853 -5.145 19.863 1.00 82.25 166 GLU A N 1
ATOM 1329 C CA . GLU A 1 166 ? -28.129 -4.441 19.745 1.00 82.25 166 GLU A CA 1
ATOM 1330 C C . GLU A 1 166 ? -27.878 -3.050 19.152 1.00 82.25 166 GLU A C 1
ATOM 1332 O O . GLU A 1 166 ? -26.903 -2.382 19.505 1.00 82.25 166 GLU A O 1
ATOM 1337 N N . GLY A 1 167 ? -28.727 -2.617 18.218 1.00 88.88 167 GLY A N 1
ATOM 1338 C CA . GLY A 1 167 ? -28.583 -1.302 17.606 1.00 88.88 167 GLY A CA 1
ATOM 1339 C C . GLY A 1 167 ? -29.218 -1.157 16.230 1.00 88.88 167 GLY A C 1
ATOM 1340 O O . GLY A 1 167 ? -29.843 -2.068 15.690 1.00 88.88 167 GLY A O 1
ATOM 1341 N N . THR A 1 168 ? -29.031 0.025 15.655 1.00 93.19 168 THR A N 1
ATOM 1342 C CA . THR A 1 168 ? -29.337 0.359 14.264 1.00 93.19 168 THR A CA 1
ATOM 1343 C C . THR A 1 168 ? -28.022 0.567 13.519 1.00 93.19 168 THR A C 1
ATOM 1345 O O . THR A 1 168 ? -27.165 1.316 13.990 1.00 93.19 168 THR A O 1
ATOM 1348 N N . GLY A 1 169 ? -27.862 -0.130 12.393 1.00 94.44 169 GLY A N 1
ATOM 1349 C CA . GLY A 1 169 ? -26.699 -0.000 11.518 1.00 94.44 169 GLY A CA 1
ATOM 1350 C C . GLY A 1 169 ? -26.750 1.278 10.702 1.00 94.44 169 GLY A C 1
ATOM 1351 O O . GLY A 1 169 ? -27.828 1.820 10.476 1.00 94.44 169 GLY A O 1
ATOM 1352 N N . VAL A 1 170 ? -25.580 1.756 10.295 1.00 95.50 170 VAL A N 1
ATOM 1353 C CA . VAL A 1 170 ? -25.441 2.808 9.274 1.00 95.50 170 VAL A CA 1
ATOM 1354 C C . VAL A 1 170 ? -24.641 2.328 8.068 1.00 95.50 170 VAL A C 1
ATOM 1356 O O . VAL A 1 170 ? -24.379 3.071 7.123 1.00 95.50 170 VAL A O 1
ATOM 1359 N N . SER A 1 171 ? -24.169 1.088 8.120 1.00 95.81 171 SER A N 1
ATOM 1360 C CA . SER A 1 171 ? -23.364 0.461 7.092 1.00 95.81 171 SER A CA 1
ATOM 1361 C C . SER A 1 171 ? -23.512 -1.055 7.149 1.00 95.81 171 SER A C 1
ATOM 1363 O O . SER A 1 171 ? -23.954 -1.649 8.130 1.00 95.81 171 SER A O 1
ATOM 1365 N N . ASP A 1 172 ? -23.082 -1.690 6.072 1.00 94.81 172 ASP A N 1
ATOM 1366 C CA . ASP A 1 172 ? -22.989 -3.129 5.937 1.00 94.81 172 ASP A CA 1
ATOM 1367 C C . ASP A 1 172 ? -21.519 -3.540 5.869 1.00 94.81 172 ASP A C 1
ATOM 1369 O O . ASP A 1 172 ? -20.827 -3.244 4.896 1.00 94.81 172 ASP A O 1
ATOM 1373 N N . VAL A 1 173 ? -21.050 -4.291 6.860 1.00 94.06 173 VAL A N 1
ATOM 1374 C CA . VAL A 1 173 ? -19.718 -4.890 6.880 1.00 94.06 173 VAL A CA 1
ATOM 1375 C C . VAL A 1 173 ? -19.811 -6.317 6.341 1.00 94.06 173 VAL A C 1
ATOM 1377 O O . VAL A 1 173 ? -20.504 -7.170 6.899 1.00 94.06 173 VAL A O 1
ATOM 1380 N N . LYS A 1 174 ? -19.144 -6.601 5.220 1.00 93.19 174 LYS A N 1
ATOM 1381 C CA . LYS A 1 174 ? -19.335 -7.839 4.452 1.00 93.19 174 LYS A CA 1
ATOM 1382 C C . LYS A 1 174 ? -18.013 -8.480 4.039 1.00 93.19 174 LYS A C 1
ATOM 1384 O O . LYS A 1 174 ? -17.050 -7.810 3.688 1.00 93.19 174 LYS A O 1
ATOM 1389 N N . VAL A 1 175 ? -18.010 -9.812 4.051 1.00 90.69 175 VAL A N 1
ATOM 1390 C CA . VAL A 1 175 ? -16.903 -10.658 3.575 1.00 90.69 175 VAL A CA 1
ATOM 1391 C C . VAL A 1 175 ? -17.127 -11.004 2.102 1.00 90.69 175 VAL A C 1
ATOM 1393 O O . VAL A 1 175 ? -18.264 -11.290 1.707 1.00 90.69 175 VAL A O 1
ATOM 1396 N N . GLY A 1 176 ? -16.061 -10.976 1.301 1.00 91.31 176 GLY A N 1
ATOM 1397 C CA . GLY A 1 176 ? -16.103 -11.271 -0.130 1.00 91.31 176 GLY A CA 1
ATOM 1398 C C . GLY A 1 176 ? -16.027 -12.754 -0.486 1.00 91.31 176 GLY A C 1
ATOM 1399 O O . GLY A 1 176 ? -16.245 -13.643 0.340 1.00 91.31 176 GLY A O 1
ATOM 1400 N N . MET A 1 177 ? -15.719 -13.043 -1.751 1.00 92.56 177 MET A N 1
ATOM 1401 C CA . MET A 1 177 ? -15.676 -14.422 -2.247 1.00 92.56 177 MET A CA 1
ATOM 1402 C C . MET A 1 177 ? -14.407 -15.182 -1.865 1.00 92.56 177 MET A C 1
ATOM 1404 O O . MET A 1 177 ? -13.300 -14.648 -1.820 1.00 92.56 177 MET A O 1
ATOM 1408 N N . GLN A 1 178 ? -14.530 -16.499 -1.769 1.00 93.31 178 GLN A N 1
ATOM 1409 C CA . GLN A 1 178 ? -13.395 -17.399 -1.913 1.00 93.31 178 GLN A CA 1
ATOM 1410 C C . GLN A 1 178 ? -13.346 -17.892 -3.364 1.00 93.31 178 GLN A C 1
ATOM 1412 O O . GLN A 1 178 ? -14.243 -18.613 -3.798 1.00 93.31 178 GLN A O 1
ATOM 1417 N N . THR A 1 179 ? -12.307 -17.532 -4.125 1.00 92.19 179 THR A N 1
ATOM 1418 C CA . THR A 1 179 ? -12.161 -17.945 -5.542 1.00 92.19 179 THR A CA 1
ATOM 1419 C C . THR A 1 179 ? -11.878 -19.450 -5.686 1.00 92.19 179 THR A C 1
ATOM 1421 O O . THR A 1 179 ? -12.167 -20.076 -6.710 1.00 92.19 179 THR A O 1
ATOM 1424 N N . GLY A 1 180 ? -11.262 -20.041 -4.656 1.00 92.06 180 GLY A N 1
ATOM 1425 C CA . GLY A 1 180 ? -10.784 -21.421 -4.634 1.00 92.06 180 GLY A CA 1
ATOM 1426 C C . GLY A 1 180 ? -9.545 -21.690 -5.500 1.00 92.06 180 GLY A C 1
ATOM 1427 O O . GLY A 1 180 ? -9.061 -22.818 -5.470 1.00 92.06 180 GLY A O 1
ATOM 1428 N N . ASN A 1 181 ? -9.058 -20.715 -6.283 1.00 92.25 181 ASN A N 1
ATOM 1429 C CA . ASN A 1 181 ? -7.815 -20.788 -7.065 1.00 92.25 181 ASN A CA 1
ATOM 1430 C C . ASN A 1 181 ? -7.436 -19.391 -7.610 1.00 92.25 181 ASN A C 1
ATOM 1432 O O . ASN A 1 181 ? -7.806 -19.053 -8.735 1.00 92.25 181 ASN A O 1
ATOM 1436 N N . ASN A 1 182 ? -6.704 -18.583 -6.831 1.00 92.06 182 ASN A N 1
ATOM 1437 C CA . ASN A 1 182 ? -6.290 -17.240 -7.267 1.00 92.06 182 ASN A CA 1
ATOM 1438 C C . ASN A 1 182 ? -5.404 -17.294 -8.522 1.00 92.06 182 ASN A C 1
ATOM 1440 O O . ASN A 1 182 ? -5.690 -16.583 -9.476 1.00 92.06 182 ASN A O 1
ATOM 1444 N N . GLN A 1 183 ? -4.430 -18.211 -8.591 1.00 91.75 183 GLN A N 1
ATOM 1445 C CA . GLN A 1 183 ? -3.513 -18.349 -9.738 1.00 91.75 183 GLN A CA 1
ATOM 1446 C C . GLN A 1 183 ? -4.239 -18.524 -11.085 1.00 91.75 183 GLN A C 1
ATOM 1448 O O . GLN A 1 183 ? -3.719 -18.159 -12.138 1.00 91.75 183 GLN A O 1
ATOM 1453 N N . ARG A 1 184 ? -5.452 -19.086 -11.083 1.00 92.31 184 ARG A N 1
ATOM 1454 C CA . ARG A 1 184 ? -6.249 -19.275 -12.300 1.00 92.31 184 ARG A CA 1
ATOM 1455 C C . ARG A 1 184 ? -7.104 -18.065 -12.685 1.00 92.31 184 ARG A C 1
ATOM 1457 O O . ARG A 1 184 ? -7.425 -17.937 -13.864 1.00 92.31 184 ARG A O 1
ATOM 1464 N N . TYR A 1 185 ? -7.546 -17.265 -11.717 1.00 93.44 185 TYR A N 1
ATOM 1465 C CA . TYR A 1 185 ? -8.610 -16.273 -11.925 1.00 93.44 185 TYR A CA 1
ATOM 1466 C C . TYR A 1 185 ? -8.199 -14.834 -11.638 1.00 93.44 185 TYR A C 1
ATOM 1468 O O . TYR A 1 185 ? -8.929 -13.937 -12.041 1.00 93.44 185 TYR A O 1
ATOM 1476 N N . VAL A 1 186 ? -7.081 -14.628 -10.948 1.00 94.00 186 VAL A N 1
ATOM 1477 C CA . VAL A 1 186 ? -6.560 -13.317 -10.566 1.00 94.00 186 VAL A CA 1
ATOM 1478 C C . VAL A 1 186 ? -5.252 -13.079 -11.312 1.00 94.00 186 VAL A C 1
ATOM 1480 O O . VAL A 1 186 ? -4.441 -13.999 -11.459 1.00 94.00 186 VAL A O 1
ATOM 1483 N N . ARG A 1 187 ? -5.085 -11.866 -11.822 1.00 93.62 187 ARG A N 1
ATOM 1484 C CA . ARG A 1 187 ? -3.896 -11.364 -12.516 1.00 93.62 187 ARG A CA 1
ATOM 1485 C C . ARG A 1 187 ? -3.552 -9.99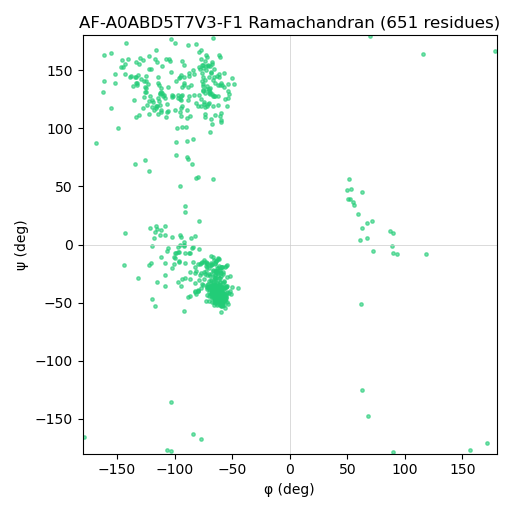4 -11.958 1.00 93.62 187 ARG A C 1
ATOM 1487 O O . ARG A 1 187 ? -4.438 -9.339 -11.414 1.00 93.62 187 ARG A O 1
ATOM 1494 N N . LYS A 1 188 ? -2.309 -9.561 -12.091 1.00 94.44 188 LYS A N 1
ATOM 1495 C CA . LYS A 1 188 ? -1.966 -8.154 -11.923 1.00 94.44 188 LYS A CA 1
ATOM 1496 C C . LYS A 1 188 ? -2.574 -7.350 -13.070 1.00 94.44 188 LYS A C 1
ATOM 1498 O O . LYS A 1 188 ? -2.756 -7.871 -14.172 1.00 94.44 188 LYS A O 1
ATOM 1503 N N . HIS A 1 189 ? -2.947 -6.101 -12.814 1.00 93.94 189 HIS A N 1
ATOM 1504 C CA . HIS A 1 189 ? -3.673 -5.295 -13.800 1.00 93.94 189 HIS A CA 1
ATOM 1505 C C . HIS A 1 189 ? -2.853 -5.020 -15.062 1.00 93.94 189 HIS A C 1
ATOM 1507 O O . HIS A 1 189 ? -3.404 -5.100 -16.157 1.00 93.94 189 HIS A O 1
ATOM 1513 N N . TRP A 1 190 ? -1.538 -4.853 -14.921 1.00 94.44 190 TRP A N 1
ATOM 1514 C CA . TRP A 1 190 ? -0.608 -4.674 -16.035 1.00 94.44 190 TRP A CA 1
ATOM 1515 C C . TRP A 1 190 ? -0.446 -5.914 -16.928 1.00 94.44 190 TRP A C 1
ATOM 1517 O O . TRP A 1 190 ? 0.008 -5.788 -18.059 1.00 94.44 190 TRP A O 1
ATOM 1527 N N . GLU A 1 191 ? -0.840 -7.116 -16.491 1.00 93.81 191 GLU A N 1
ATOM 1528 C CA . GLU A 1 191 ? -0.818 -8.310 -17.356 1.00 93.81 191 GLU A CA 1
ATOM 1529 C C . GLU A 1 191 ? -1.917 -8.276 -18.434 1.00 93.81 191 GLU A C 1
ATOM 1531 O O . GLU A 1 191 ? -1.890 -9.075 -19.368 1.00 93.81 191 GLU A O 1
ATOM 1536 N N . LEU A 1 192 ? -2.930 -7.417 -18.293 1.00 90.56 192 LEU A N 1
ATOM 1537 C CA . LEU A 1 192 ? -4.168 -7.507 -19.063 1.00 90.56 192 LEU A CA 1
ATOM 1538 C C . LEU A 1 192 ? -4.321 -6.356 -20.059 1.00 90.56 192 LEU A C 1
ATOM 1540 O O . LEU A 1 192 ? -4.285 -5.190 -19.686 1.00 90.56 192 LEU A O 1
ATOM 1544 N N . THR A 1 193 ? -4.631 -6.697 -21.310 1.00 76.88 193 THR A N 1
ATOM 1545 C CA . THR A 1 193 ? -5.004 -5.736 -22.367 1.00 76.88 193 THR A CA 1
ATOM 1546 C C . THR A 1 193 ? -6.490 -5.790 -22.736 1.00 76.88 193 THR A C 1
ATOM 1548 O O . THR A 1 193 ? -7.015 -4.869 -23.360 1.00 76.88 193 THR A O 1
ATOM 1551 N N . GLU A 1 194 ? -7.196 -6.855 -22.341 1.00 69.31 194 GLU A N 1
ATOM 1552 C CA . GLU A 1 194 ? -8.567 -7.139 -22.774 1.00 69.31 194 GLU A CA 1
ATOM 1553 C C . GLU A 1 194 ? -9.647 -6.834 -21.721 1.00 69.31 194 GLU A C 1
ATOM 1555 O O . GLU A 1 194 ? -9.433 -6.844 -20.506 1.00 69.31 194 GLU A O 1
ATOM 1560 N N . SER A 1 195 ? -10.874 -6.630 -22.210 1.00 73.62 195 SER A N 1
ATOM 1561 C CA . SER A 1 195 ? -12.072 -6.433 -21.389 1.00 73.62 195 SER A CA 1
ATOM 1562 C C . SER A 1 195 ? -12.583 -7.733 -20.753 1.00 73.62 195 SER A C 1
ATOM 1564 O O . SER A 1 195 ? -12.488 -8.801 -21.349 1.00 73.62 195 SER A O 1
ATOM 1566 N N . GLY A 1 196 ? -13.245 -7.635 -19.597 1.00 83.88 196 GLY A N 1
ATOM 1567 C CA . GLY A 1 196 ? -13.928 -8.770 -18.949 1.00 83.88 196 GLY A CA 1
ATOM 1568 C C . GLY A 1 196 ? -13.387 -9.122 -17.564 1.00 83.88 196 GLY A C 1
ATOM 1569 O O . GLY A 1 196 ? -14.011 -9.902 -16.841 1.00 83.88 196 GLY A O 1
ATOM 1570 N N . SER A 1 197 ? -12.277 -8.504 -17.168 1.00 92.75 197 SER A N 1
ATOM 1571 C CA . SER A 1 197 ? -11.801 -8.499 -15.787 1.00 92.75 197 SER A CA 1
ATOM 1572 C C . SER A 1 197 ? -12.326 -7.281 -15.025 1.00 92.75 197 SER A C 1
ATOM 1574 O O . SER A 1 197 ? -12.639 -6.250 -15.620 1.00 92.75 197 SER A O 1
ATOM 1576 N N . ARG A 1 198 ? -12.435 -7.402 -13.702 1.00 94.19 198 ARG A N 1
ATOM 1577 C CA . ARG A 1 198 ? -12.763 -6.290 -12.797 1.00 94.19 198 ARG A CA 1
ATOM 1578 C C . ARG A 1 198 ? -11.643 -6.080 -11.784 1.00 94.19 198 ARG A C 1
ATOM 1580 O O . ARG A 1 198 ? -11.011 -7.078 -11.429 1.00 94.19 198 ARG A O 1
ATOM 1587 N N . PRO A 1 199 ? -11.444 -4.846 -11.284 1.00 94.81 199 PRO A N 1
ATOM 1588 C CA . PRO A 1 199 ? -10.592 -4.609 -10.126 1.00 94.81 199 PRO A CA 1
ATOM 1589 C C . PRO A 1 199 ? -10.950 -5.574 -9.006 1.00 94.81 199 PRO A C 1
ATOM 1591 O O . PRO A 1 199 ? -12.127 -5.858 -8.768 1.00 94.81 199 PRO A O 1
ATOM 1594 N N . PHE A 1 200 ? -9.938 -6.114 -8.347 1.00 93.69 200 PHE A N 1
ATOM 1595 C CA . PHE A 1 200 ? -10.100 -7.099 -7.298 1.00 93.69 200 PHE A CA 1
ATOM 1596 C C . PHE A 1 200 ? -9.260 -6.719 -6.092 1.00 93.69 200 PHE A C 1
ATOM 1598 O O . PHE A 1 200 ? -8.132 -6.265 -6.225 1.00 93.69 200 PHE A O 1
ATOM 1605 N N . THR A 1 201 ? -9.813 -6.892 -4.897 1.00 89.06 201 THR A N 1
ATOM 1606 C CA . THR A 1 201 ? -9.057 -6.690 -3.661 1.00 89.06 201 THR A CA 1
ATOM 1607 C C . THR A 1 201 ? -9.128 -7.929 -2.775 1.00 89.06 201 THR A C 1
ATOM 1609 O O . THR A 1 201 ? -10.205 -8.501 -2.569 1.00 89.06 201 THR A O 1
ATOM 1612 N N . ASN A 1 202 ? -7.970 -8.312 -2.225 1.00 79.38 202 ASN A N 1
ATOM 1613 C CA . ASN A 1 202 ? -7.816 -9.229 -1.087 1.00 79.38 202 ASN A CA 1
ATOM 1614 C C . ASN A 1 202 ? -7.264 -8.539 0.184 1.00 79.38 202 ASN A C 1
ATOM 1616 O O . ASN A 1 202 ? -6.946 -9.236 1.146 1.00 79.38 202 ASN A O 1
ATOM 1620 N N . ALA A 1 203 ? -7.150 -7.201 0.189 1.00 62.03 203 ALA A N 1
ATOM 1621 C CA . ALA A 1 203 ? -6.772 -6.369 1.337 1.00 62.03 203 ALA A CA 1
ATOM 1622 C C . ALA A 1 203 ? -5.441 -6.796 1.963 1.00 62.03 203 ALA A C 1
ATOM 1624 O O . ALA A 1 203 ? -5.249 -6.757 3.182 1.00 62.03 203 ALA A O 1
ATOM 1625 N N . GLY A 1 204 ? -4.525 -7.220 1.093 1.00 57.81 204 GLY A N 1
ATOM 1626 C CA . GLY A 1 204 ? -3.104 -7.223 1.387 1.00 57.81 204 GLY A CA 1
ATOM 1627 C C . GLY A 1 204 ? -2.538 -5.809 1.275 1.00 57.81 204 GLY A C 1
ATOM 1628 O O . GLY A 1 204 ? -3.129 -4.947 0.628 1.00 57.81 204 GLY A O 1
ATOM 1629 N N . GLY A 1 205 ? -1.385 -5.596 1.904 1.00 64.25 205 GLY A N 1
ATOM 1630 C CA . GLY A 1 205 ? -0.634 -4.348 1.802 1.00 64.25 205 GLY A CA 1
ATOM 1631 C C . GLY A 1 205 ? -1.001 -3.288 2.838 1.00 64.25 205 GLY A C 1
ATOM 1632 O O . GLY A 1 205 ? -1.806 -3.503 3.752 1.00 64.25 205 GLY A O 1
ATOM 1633 N N . ASP A 1 206 ? -0.335 -2.146 2.707 1.00 73.12 206 ASP A N 1
ATOM 1634 C CA . ASP A 1 206 ? -0.587 -0.961 3.511 1.00 73.12 206 ASP A CA 1
ATOM 1635 C C . ASP A 1 206 ? -1.795 -0.202 2.942 1.00 73.12 206 ASP A C 1
ATOM 1637 O O . ASP A 1 206 ? -1.822 0.156 1.766 1.00 73.12 206 ASP A O 1
ATOM 1641 N N . VAL A 1 207 ? -2.829 -0.005 3.760 1.00 85.44 207 VAL A N 1
ATOM 1642 C CA . VAL A 1 207 ? -4.045 0.722 3.371 1.00 85.44 207 VAL A CA 1
ATOM 1643 C C . VAL A 1 207 ? -4.194 1.942 4.267 1.00 85.44 207 VAL A C 1
ATOM 1645 O O . VAL A 1 207 ? -4.275 1.801 5.494 1.00 85.44 207 VAL A O 1
ATOM 1648 N N . TRP A 1 208 ? -4.262 3.119 3.645 1.00 92.31 208 TRP A N 1
ATOM 1649 C CA . TRP A 1 208 ? -4.643 4.386 4.262 1.00 92.31 208 TRP A CA 1
ATOM 1650 C C . TRP A 1 208 ? -5.192 5.333 3.187 1.00 92.31 208 TRP A C 1
ATOM 1652 O O . TRP A 1 208 ? -4.474 5.674 2.257 1.00 92.31 208 TRP A O 1
ATOM 1662 N N . VAL A 1 209 ? -6.468 5.717 3.313 1.00 95.31 209 VAL A N 1
ATOM 1663 C CA . VAL A 1 209 ? -7.259 6.581 2.408 1.00 95.31 209 VAL A CA 1
ATOM 1664 C C . VAL A 1 209 ? -7.436 6.031 0.989 1.00 95.31 209 VAL A C 1
ATOM 1666 O O . VAL A 1 209 ? -8.574 5.892 0.545 1.00 95.31 209 VAL A O 1
ATOM 1669 N N . LEU A 1 210 ? -6.362 5.632 0.312 1.00 93.81 210 LEU A N 1
ATOM 1670 C CA . LEU A 1 210 ? -6.361 5.004 -1.004 1.00 93.81 210 LEU A CA 1
ATOM 1671 C C . LEU A 1 210 ? -5.763 3.584 -0.906 1.00 93.81 210 LEU A C 1
ATOM 1673 O O . LEU A 1 210 ? -4.590 3.431 -0.560 1.00 93.81 210 LEU A O 1
ATOM 1677 N N . PRO A 1 211 ? -6.539 2.516 -1.171 1.00 91.81 211 PRO A N 1
ATOM 1678 C CA . PRO A 1 211 ? -6.021 1.155 -1.178 1.00 91.81 211 PRO A CA 1
ATOM 1679 C C . PRO A 1 211 ? -5.220 0.875 -2.454 1.00 91.81 211 PRO A C 1
ATOM 1681 O O . PRO A 1 211 ? -5.580 1.334 -3.538 1.00 91.81 211 PRO A O 1
ATOM 1684 N N . GLN A 1 212 ? -4.189 0.036 -2.349 1.00 88.06 212 GLN A N 1
ATOM 1685 C CA . GLN A 1 212 ? -3.537 -0.546 -3.522 1.00 88.06 212 GLN A CA 1
ATOM 1686 C C . GLN A 1 212 ? -4.477 -1.575 -4.168 1.00 88.06 212 GLN A C 1
ATOM 1688 O O . GLN A 1 212 ? -4.916 -2.529 -3.520 1.00 88.06 212 GLN A O 1
ATOM 1693 N N . VAL A 1 213 ? -4.821 -1.355 -5.438 1.00 90.69 213 VAL A N 1
ATOM 1694 C CA . VAL A 1 213 ? -5.696 -2.237 -6.225 1.00 90.69 213 VAL A CA 1
ATOM 1695 C C . VAL A 1 213 ? -4.966 -2.627 -7.499 1.00 90.69 213 VAL A C 1
ATOM 1697 O O . VAL A 1 213 ? -5.257 -2.128 -8.577 1.00 90.69 213 VAL A O 1
ATOM 1700 N N . ASP A 1 214 ? -3.974 -3.491 -7.348 1.00 91.44 214 ASP A N 1
ATOM 1701 C CA . ASP A 1 214 ? -3.141 -3.976 -8.444 1.00 91.44 214 ASP A CA 1
ATOM 1702 C C . ASP A 1 214 ? -3.610 -5.328 -9.005 1.00 91.44 214 ASP A C 1
ATOM 1704 O O . ASP A 1 214 ? -3.093 -5.792 -10.017 1.00 91.44 214 ASP A O 1
ATOM 1708 N N . GLU A 1 215 ? -4.599 -5.964 -8.375 1.00 93.56 215 GLU A N 1
ATOM 1709 C CA . GLU A 1 215 ? -5.184 -7.227 -8.812 1.00 93.56 215 GLU A CA 1
ATOM 1710 C C . GLU A 1 215 ? -6.459 -7.013 -9.643 1.00 93.56 215 GLU A C 1
ATOM 1712 O O . GLU A 1 215 ? -7.319 -6.185 -9.343 1.00 93.56 215 GLU A O 1
ATOM 1717 N N . MET A 1 216 ? -6.629 -7.860 -10.655 1.00 94.62 216 MET A N 1
ATOM 1718 C CA . MET A 1 216 ? -7.802 -7.963 -11.513 1.00 94.62 216 MET A CA 1
ATOM 1719 C C . MET A 1 216 ? -8.324 -9.398 -11.489 1.00 94.62 216 MET A C 1
ATOM 1721 O O . MET A 1 216 ? -7.560 -10.356 -11.619 1.00 94.62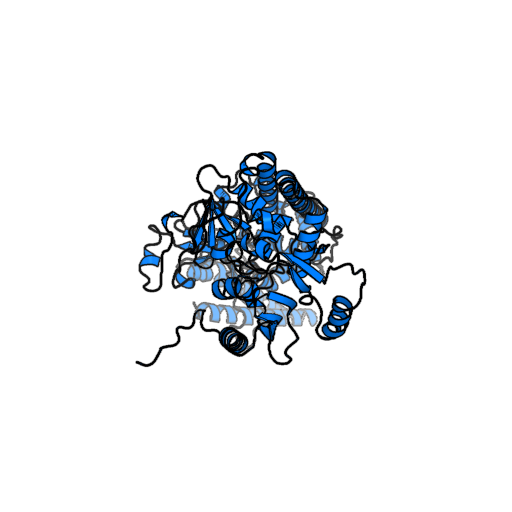 216 MET A O 1
ATOM 1725 N N . ILE A 1 217 ? -9.638 -9.572 -11.358 1.00 94.56 217 ILE A N 1
ATOM 1726 C CA . ILE A 1 217 ? -10.290 -10.885 -11.380 1.00 94.56 217 ILE A CA 1
ATOM 1727 C C . ILE A 1 217 ? -11.031 -11.101 -12.696 1.00 94.56 217 ILE A C 1
ATOM 1729 O O . ILE A 1 217 ? -11.776 -10.226 -13.135 1.00 94.56 217 ILE A O 1
ATOM 1733 N N . ASN A 1 218 ? -10.889 -12.285 -13.303 1.00 93.44 218 ASN A N 1
ATOM 1734 C CA . ASN A 1 218 ? -11.710 -12.678 -14.449 1.00 93.44 218 ASN A CA 1
ATOM 1735 C C . ASN A 1 218 ? -13.184 -12.695 -14.022 1.00 93.44 218 ASN A C 1
ATOM 1737 O O . ASN A 1 218 ? -13.619 -13.554 -13.245 1.00 93.44 218 ASN A O 1
ATOM 1741 N N . TRP A 1 219 ? -13.948 -11.746 -14.550 1.00 93.50 219 TRP A N 1
ATOM 1742 C CA . TRP A 1 219 ? -15.326 -11.502 -14.152 1.00 93.50 219 TRP A CA 1
ATOM 1743 C C . TRP A 1 219 ? -16.326 -11.755 -15.279 1.00 93.50 219 TRP A C 1
ATOM 1745 O O . TRP A 1 219 ? -17.500 -11.385 -15.194 1.00 93.50 219 TRP A O 1
ATOM 1755 N N . GLU A 1 220 ? -15.898 -12.458 -16.326 1.00 91.12 220 GLU A N 1
ATOM 1756 C CA . GLU A 1 220 ? -16.734 -12.762 -17.477 1.00 91.12 220 GLU A CA 1
ATOM 1757 C C . GLU A 1 220 ? -18.046 -13.438 -17.069 1.00 91.12 220 GLU A C 1
ATOM 1759 O O . GLU A 1 220 ? -18.093 -14.415 -16.306 1.00 91.12 220 GLU A O 1
ATOM 1764 N N . GLN A 1 221 ? -19.141 -12.922 -17.632 1.00 91.19 221 GLN A N 1
ATOM 1765 C CA . GLN A 1 221 ? -20.496 -13.392 -17.356 1.00 91.19 221 GLN A CA 1
ATOM 1766 C C . GLN A 1 221 ? -20.816 -13.443 -15.848 1.00 91.19 221 GLN A C 1
ATOM 1768 O O . GLN A 1 221 ? -21.483 -14.382 -15.407 1.00 91.19 221 GLN A O 1
ATOM 1773 N N . ASN A 1 222 ? -20.348 -12.459 -15.072 1.00 91.75 222 ASN A N 1
ATOM 1774 C CA . ASN A 1 222 ? -20.505 -12.360 -13.614 1.00 91.75 222 ASN A CA 1
ATOM 1775 C C . ASN A 1 222 ? -19.827 -13.519 -12.863 1.00 91.75 222 ASN A C 1
ATOM 1777 O O . ASN A 1 222 ? -20.424 -14.163 -11.997 1.00 91.75 222 ASN A O 1
ATOM 1781 N N . GLY A 1 223 ? -18.594 -13.850 -13.253 1.00 92.69 223 GLY A N 1
ATOM 1782 C CA . GLY A 1 223 ? -17.774 -14.850 -12.565 1.00 92.69 223 GLY A CA 1
ATOM 1783 C C . GLY A 1 223 ? -18.233 -16.302 -12.754 1.00 92.69 223 GLY A C 1
ATOM 1784 O O . GLY A 1 223 ? -17.853 -17.179 -11.973 1.00 92.69 223 GLY A O 1
ATOM 1785 N N . LYS A 1 224 ? -19.022 -16.620 -13.795 1.00 93.19 224 LYS A N 1
ATOM 1786 C CA . LYS A 1 224 ? -19.509 -17.997 -14.053 1.00 93.19 224 LYS A CA 1
ATOM 1787 C C . LYS A 1 224 ? -18.389 -19.031 -14.125 1.00 93.19 224 LYS A C 1
ATOM 1789 O O . LYS A 1 224 ? -18.582 -20.177 -13.719 1.00 93.19 224 LYS A O 1
ATOM 1794 N N . ARG A 1 225 ? -17.227 -18.653 -14.663 1.00 92.56 225 ARG A N 1
ATOM 1795 C CA . ARG A 1 225 ? -16.058 -19.536 -14.752 1.00 92.56 225 ARG A CA 1
ATOM 1796 C C . ARG A 1 225 ? -15.535 -19.911 -13.362 1.00 92.56 225 ARG A C 1
ATOM 1798 O O . ARG A 1 225 ? -15.233 -21.080 -13.135 1.00 92.56 225 ARG A O 1
ATOM 1805 N N . ILE A 1 226 ? -15.515 -18.954 -12.435 1.00 94.81 226 ILE A N 1
ATOM 1806 C CA . ILE A 1 226 ? -15.127 -19.155 -11.033 1.00 94.81 226 ILE A CA 1
ATOM 1807 C C . ILE A 1 226 ? -16.177 -20.008 -10.319 1.00 94.81 226 ILE A C 1
ATOM 1809 O O . ILE A 1 226 ? -15.826 -20.967 -9.641 1.00 94.81 226 ILE A O 1
ATOM 1813 N N . ALA A 1 227 ? -17.468 -19.734 -10.531 1.00 92.56 227 ALA A N 1
ATOM 1814 C CA . ALA A 1 227 ? -18.566 -20.477 -9.905 1.00 92.56 227 ALA A CA 1
ATOM 1815 C C . ALA A 1 227 ? -18.584 -21.980 -10.252 1.00 92.56 227 ALA A C 1
ATOM 1817 O O . ALA A 1 227 ? -19.109 -22.784 -9.485 1.00 92.56 227 ALA A O 1
ATOM 1818 N N . ARG A 1 228 ? -17.993 -22.385 -11.388 1.00 93.44 228 ARG A N 1
ATOM 1819 C CA . ARG A 1 228 ? -17.820 -23.803 -11.765 1.00 93.44 228 ARG A CA 1
ATOM 1820 C C . ARG A 1 228 ? -16.741 -24.523 -10.948 1.00 93.44 228 ARG A C 1
ATOM 1822 O O . ARG A 1 228 ? -16.682 -25.750 -10.986 1.00 93.44 228 ARG A O 1
ATOM 1829 N N . ASN A 1 229 ? -15.879 -23.797 -10.240 1.00 93.25 229 ASN A N 1
ATOM 1830 C CA . ASN A 1 229 ? -14.900 -24.386 -9.334 1.00 93.25 229 ASN A CA 1
ATOM 1831 C C . ASN A 1 229 ? -15.601 -24.867 -8.055 1.00 93.25 229 ASN A C 1
ATOM 1833 O O . ASN A 1 229 ? -16.174 -24.069 -7.319 1.00 93.25 229 ASN A O 1
ATOM 1837 N N . SER A 1 230 ? -15.504 -26.160 -7.740 1.00 92.56 230 SER A N 1
ATOM 1838 C CA . SER A 1 230 ? -16.130 -26.758 -6.551 1.00 92.56 230 SER A CA 1
ATOM 1839 C C . SER A 1 230 ? -15.647 -26.163 -5.225 1.00 92.56 230 SER A C 1
ATOM 1841 O O . SER A 1 230 ? -16.349 -26.261 -4.216 1.00 92.56 230 SER A O 1
ATOM 1843 N N . SER A 1 231 ? -14.462 -25.548 -5.213 1.00 93.56 231 SER A N 1
ATOM 1844 C CA . SER A 1 231 ? -13.886 -24.877 -4.043 1.00 93.56 231 SER A CA 1
ATOM 1845 C C . SER A 1 231 ? -14.255 -23.394 -3.950 1.00 93.56 231 SER A C 1
ATOM 1847 O O . SER A 1 231 ? -13.957 -22.768 -2.937 1.00 93.56 231 SER A O 1
ATOM 1849 N N . ALA A 1 232 ? -14.902 -22.821 -4.971 1.00 93.56 232 ALA A N 1
ATOM 1850 C CA . ALA A 1 232 ? -15.334 -21.431 -4.928 1.00 93.56 232 ALA A CA 1
ATOM 1851 C C . ALA A 1 232 ? -16.549 -21.255 -4.007 1.00 93.56 232 ALA A C 1
ATOM 1853 O O . ALA A 1 232 ? -17.455 -22.095 -3.962 1.00 93.56 232 ALA A O 1
ATOM 1854 N N . ARG A 1 233 ? -16.586 -20.148 -3.267 1.00 94.25 233 ARG A N 1
ATOM 1855 C CA . ARG A 1 233 ? -17.712 -19.745 -2.418 1.00 94.25 233 ARG A CA 1
ATOM 1856 C C . ARG A 1 233 ? -18.004 -18.275 -2.675 1.00 94.25 233 ARG A C 1
ATOM 1858 O O . ARG A 1 233 ? -17.223 -17.411 -2.291 1.00 94.25 233 ARG A O 1
ATOM 1865 N N . PHE A 1 234 ? -19.127 -18.006 -3.328 1.00 92.12 234 PHE A N 1
ATOM 1866 C CA . PHE A 1 234 ? -19.629 -16.650 -3.525 1.00 92.12 234 PHE A CA 1
ATOM 1867 C C . PHE A 1 234 ? -20.391 -16.238 -2.266 1.00 92.12 234 PHE A C 1
ATOM 1869 O O . PHE A 1 234 ? -21.254 -16.978 -1.796 1.00 92.12 234 PHE A O 1
ATOM 1876 N N . GLN A 1 235 ? -20.053 -15.077 -1.716 1.00 90.25 235 GLN A N 1
ATOM 1877 C CA . GLN A 1 235 ? -20.677 -14.504 -0.524 1.00 90.25 235 GLN A CA 1
ATOM 1878 C C . GLN A 1 235 ? -20.987 -13.043 -0.802 1.00 90.25 235 GLN A C 1
ATOM 1880 O O . GLN A 1 235 ? -20.173 -12.355 -1.408 1.00 90.25 235 GLN A O 1
ATOM 1885 N N . ASN A 1 236 ? -22.153 -12.569 -0.360 1.00 92.50 236 ASN A N 1
ATOM 1886 C CA . ASN A 1 236 ? -22.505 -11.149 -0.451 1.00 92.50 236 ASN A CA 1
ATOM 1887 C C . ASN A 1 236 ? -22.425 -10.574 -1.883 1.00 92.50 236 ASN A C 1
ATOM 1889 O O . ASN A 1 236 ? -22.128 -9.399 -2.065 1.00 92.50 236 ASN A O 1
ATOM 1893 N N . SER A 1 237 ? -22.740 -11.374 -2.912 1.00 92.25 237 SER A N 1
ATOM 1894 C CA . SER A 1 237 ? -22.587 -10.975 -4.323 1.00 92.25 237 SER A CA 1
ATOM 1895 C C . SER A 1 237 ? -23.413 -9.756 -4.740 1.00 92.25 237 SER A C 1
ATOM 1897 O O . SER A 1 237 ? -23.072 -9.098 -5.714 1.00 92.25 237 SER A O 1
ATOM 1899 N N . LYS A 1 238 ? -24.465 -9.415 -3.983 1.00 94.12 238 LYS A N 1
ATOM 1900 C CA . LYS A 1 238 ? -25.244 -8.179 -4.164 1.00 94.12 238 LYS A CA 1
ATOM 1901 C C . LYS A 1 238 ? -24.442 -6.892 -3.902 1.00 94.12 238 LYS A C 1
ATOM 1903 O O . LYS A 1 238 ? -24.938 -5.817 -4.219 1.00 94.12 238 LYS A O 1
ATOM 1908 N N . TYR A 1 239 ? -23.263 -6.991 -3.280 1.00 95.06 239 TYR A N 1
ATOM 1909 C CA . TYR A 1 239 ? -22.379 -5.851 -3.022 1.00 95.06 239 TYR A CA 1
ATOM 1910 C C . TYR A 1 239 ? -21.230 -5.726 -4.024 1.00 95.06 239 TYR A C 1
ATOM 1912 O O . TYR A 1 239 ? -20.496 -4.746 -3.975 1.00 95.06 239 TYR A O 1
ATOM 1920 N N . TYR A 1 240 ? -21.045 -6.699 -4.917 1.00 95.12 240 TYR A N 1
ATOM 1921 C CA . TYR A 1 240 ? -20.010 -6.594 -5.942 1.00 95.12 240 TYR A CA 1
ATOM 1922 C C . TYR A 1 240 ? -20.303 -5.409 -6.865 1.00 95.12 240 TYR A C 1
ATOM 1924 O O . TYR A 1 240 ? -21.463 -5.097 -7.130 1.00 95.12 240 TYR A O 1
ATOM 1932 N N . GLU A 1 241 ? -19.240 -4.749 -7.318 1.00 94.62 241 GLU A N 1
ATOM 1933 C CA . GLU A 1 241 ? -19.252 -3.555 -8.169 1.00 94.62 241 GLU A CA 1
ATOM 1934 C C . GLU A 1 241 ? -19.820 -2.288 -7.500 1.00 94.62 241 GLU A C 1
ATOM 1936 O O . GLU A 1 241 ? -19.909 -1.248 -8.152 1.00 94.62 241 GLU A O 1
ATOM 1941 N N . ARG A 1 242 ? -20.136 -2.326 -6.197 1.00 95.44 242 ARG A N 1
ATOM 1942 C CA . ARG A 1 242 ? -20.456 -1.132 -5.396 1.00 95.44 242 ARG A CA 1
ATOM 1943 C C . ARG A 1 242 ? -19.188 -0.509 -4.816 1.00 95.44 242 ARG A C 1
ATOM 1945 O O . ARG A 1 242 ? -18.256 -1.226 -4.466 1.00 95.44 242 ARG A O 1
ATOM 1952 N N . GLU A 1 243 ? -19.198 0.811 -4.666 1.00 95.94 243 GLU A N 1
ATOM 1953 C CA . GLU A 1 243 ? -18.180 1.520 -3.886 1.00 95.94 243 GLU A CA 1
ATOM 1954 C C . GLU A 1 243 ? -18.343 1.250 -2.387 1.00 95.94 243 GLU A C 1
ATOM 1956 O O . GLU A 1 243 ? -19.438 0.935 -1.910 1.00 95.94 243 GLU A O 1
ATOM 1961 N N . GLY A 1 244 ? -17.251 1.375 -1.644 1.00 95.88 244 GLY A N 1
ATOM 1962 C CA . GLY A 1 244 ? -17.230 1.189 -0.200 1.00 95.88 244 GLY A CA 1
ATOM 1963 C C . GLY A 1 244 ? -15.838 1.421 0.366 1.00 95.88 244 GLY A C 1
ATOM 1964 O O . GLY A 1 244 ? -14.967 1.959 -0.309 1.00 95.88 244 GLY A O 1
ATOM 1965 N N . LEU A 1 245 ? -15.618 0.999 1.606 1.00 96.00 245 LEU A N 1
ATOM 1966 C CA . LEU A 1 245 ? -14.319 1.080 2.264 1.00 96.00 245 LEU A CA 1
ATOM 1967 C C . LEU A 1 245 ? -13.746 -0.320 2.464 1.00 96.00 245 LEU A C 1
ATOM 1969 O O . LEU A 1 245 ? -14.423 -1.201 2.995 1.00 96.00 245 LEU A O 1
ATOM 1973 N N . THR A 1 246 ? -12.489 -0.511 2.084 1.00 94.06 246 THR A N 1
ATOM 1974 C CA . THR A 1 246 ? -11.709 -1.714 2.407 1.00 94.06 246 THR A CA 1
ATOM 1975 C C . THR A 1 246 ? -10.704 -1.392 3.508 1.00 94.06 246 THR A C 1
ATOM 1977 O O . THR A 1 246 ? -10.364 -0.227 3.720 1.00 94.06 246 THR A O 1
ATOM 1980 N N . TRP A 1 247 ? -10.213 -2.404 4.221 1.00 90.81 247 TRP A N 1
ATOM 1981 C CA . TRP A 1 247 ? -9.160 -2.210 5.217 1.00 90.81 247 TRP A CA 1
ATOM 1982 C C . TRP A 1 247 ? -8.223 -3.403 5.322 1.00 90.81 247 TRP A C 1
ATOM 1984 O O . TRP A 1 247 ? -8.621 -4.549 5.110 1.00 90.81 247 TRP A O 1
ATOM 1994 N N . ALA A 1 248 ? -6.985 -3.138 5.740 1.00 85.75 248 ALA A N 1
ATOM 1995 C CA . ALA A 1 248 ? -6.016 -4.184 6.043 1.00 85.75 248 ALA A CA 1
ATOM 1996 C C . ALA A 1 248 ? -6.481 -5.024 7.252 1.00 85.75 248 ALA A C 1
ATOM 1998 O O . ALA A 1 248 ? -6.493 -4.548 8.394 1.00 85.75 248 ALA A O 1
ATOM 1999 N N . TYR A 1 249 ? -6.840 -6.295 7.015 1.00 83.50 249 TYR A N 1
ATOM 2000 C CA . TYR A 1 249 ? -7.339 -7.213 8.055 1.00 83.50 249 TYR A CA 1
ATOM 2001 C C . TYR A 1 249 ? -6.338 -7.396 9.208 1.00 83.50 249 TYR A C 1
ATOM 2003 O O . TYR A 1 249 ? -6.733 -7.481 10.374 1.00 83.50 249 TYR A O 1
ATOM 2011 N N . ILE A 1 250 ? -5.037 -7.427 8.897 1.00 82.75 250 ILE A N 1
ATOM 2012 C CA . ILE A 1 250 ? -3.943 -7.505 9.872 1.00 82.75 250 ILE A CA 1
ATOM 2013 C C . ILE A 1 250 ? -3.022 -6.309 9.664 1.00 82.75 250 ILE A C 1
ATOM 2015 O O . ILE A 1 250 ? -2.298 -6.253 8.677 1.00 82.75 250 ILE A O 1
ATOM 2019 N N . LYS A 1 251 ? -2.986 -5.394 10.632 1.00 84.12 251 LYS A N 1
ATOM 2020 C CA . LYS A 1 251 ? -2.052 -4.262 10.633 1.00 84.12 251 LYS A CA 1
ATOM 2021 C C . LYS A 1 251 ? -1.589 -3.971 12.058 1.00 84.12 251 LYS A C 1
ATOM 2023 O O . LYS A 1 251 ? -2.252 -4.354 13.027 1.00 84.12 251 LYS A O 1
ATOM 2028 N N . ARG A 1 252 ? -0.418 -3.353 12.208 1.00 76.88 252 ARG A N 1
ATOM 2029 C CA . ARG A 1 252 ? 0.131 -2.963 13.519 1.00 76.88 252 ARG A CA 1
ATOM 2030 C C . ARG A 1 252 ? -0.073 -1.484 13.855 1.00 76.88 252 ARG A C 1
ATOM 2032 O O . ARG A 1 252 ? 0.034 -1.172 15.031 1.00 76.88 252 ARG A O 1
ATOM 2039 N N . THR A 1 253 ? -0.383 -0.638 12.873 1.00 80.69 253 THR A N 1
ATOM 2040 C CA . THR A 1 253 ? -0.599 0.819 12.998 1.00 80.69 253 THR A CA 1
ATOM 2041 C C . THR A 1 253 ? -2.087 1.179 12.956 1.00 80.69 253 THR A C 1
ATOM 2043 O O . THR A 1 253 ? -2.932 0.278 12.837 1.00 80.69 253 THR A O 1
ATOM 2046 N N . GLY A 1 254 ? -2.432 2.460 13.115 1.00 74.12 254 GLY A N 1
ATOM 2047 C CA . GLY A 1 254 ? -3.807 2.887 13.357 1.00 74.12 254 GLY A CA 1
ATOM 2048 C C . GLY A 1 254 ? -4.655 3.302 12.164 1.00 74.12 254 GLY A C 1
ATOM 2049 O O . GLY A 1 254 ? -5.841 2.972 12.151 1.00 74.12 254 GLY A O 1
ATOM 2050 N N . ARG A 1 255 ? -4.063 3.940 11.159 1.00 87.56 255 ARG A N 1
ATOM 2051 C CA . ARG A 1 255 ? -4.713 4.298 9.887 1.00 87.56 255 ARG A CA 1
ATOM 2052 C C . ARG A 1 255 ? -4.861 3.038 9.038 1.00 87.56 255 ARG A C 1
ATOM 2054 O O . ARG A 1 255 ? -3.857 2.362 8.847 1.00 87.56 255 ARG A O 1
ATOM 2061 N N . ARG A 1 256 ? -6.065 2.635 8.604 1.00 88.94 256 ARG A N 1
ATOM 2062 C CA . ARG A 1 256 ? -6.287 1.304 7.970 1.00 88.94 256 ARG A CA 1
ATOM 2063 C C . ARG A 1 256 ? -7.293 1.252 6.837 1.00 88.94 256 ARG A C 1
ATOM 2065 O O . ARG A 1 256 ? -7.332 0.239 6.141 1.00 88.94 256 ARG A O 1
ATOM 2072 N N . PHE A 1 257 ? -8.150 2.255 6.715 1.00 94.19 257 PHE A N 1
ATOM 2073 C CA . PHE A 1 257 ? -9.274 2.228 5.790 1.00 94.19 257 PHE A CA 1
ATOM 2074 C C . PHE A 1 257 ? -8.924 2.985 4.524 1.00 94.19 257 PHE A C 1
ATOM 2076 O O . PHE A 1 257 ? -8.283 4.032 4.596 1.00 94.19 257 PHE A O 1
ATOM 2083 N N . GLY A 1 258 ? -9.360 2.459 3.385 1.00 95.31 258 GLY A N 1
ATOM 2084 C CA . GLY A 1 258 ? -9.200 3.087 2.084 1.00 95.31 258 GLY A CA 1
ATOM 2085 C C . GLY A 1 258 ? -10.497 3.045 1.288 1.00 95.31 258 GLY A C 1
ATOM 2086 O O . GLY A 1 258 ? -11.249 2.069 1.364 1.00 95.31 258 GLY A O 1
ATOM 2087 N N . TYR A 1 259 ? -10.749 4.106 0.528 1.00 96.00 259 TYR A N 1
ATOM 2088 C CA . TYR A 1 259 ? -11.873 4.199 -0.387 1.00 96.00 259 TYR A CA 1
ATOM 2089 C C . TYR A 1 259 ? -11.672 3.264 -1.578 1.00 96.00 259 TYR A C 1
ATOM 2091 O O . TYR A 1 259 ? -10.685 3.358 -2.302 1.00 96.00 259 TYR A O 1
ATOM 2099 N N . TYR A 1 260 ? -12.613 2.349 -1.777 1.00 95.06 260 TYR A N 1
ATOM 2100 C CA . TYR A 1 260 ? -12.627 1.422 -2.895 1.00 95.06 260 TYR A CA 1
ATOM 2101 C C . TYR A 1 260 ? -13.734 1.843 -3.873 1.00 95.06 260 TYR A C 1
ATOM 2103 O O . TYR A 1 260 ? -14.918 1.714 -3.535 1.00 95.06 260 TYR A O 1
ATOM 2111 N N . PRO A 1 261 ? -13.378 2.353 -5.068 1.00 94.75 261 PRO A N 1
ATOM 2112 C CA . PRO A 1 261 ? -14.355 2.805 -6.049 1.00 94.75 261 PRO A CA 1
ATOM 2113 C C . PRO A 1 261 ? -15.305 1.696 -6.524 1.00 94.75 261 PRO A C 1
ATOM 2115 O O . PRO A 1 261 ? -15.046 0.496 -6.402 1.00 94.75 261 PRO A O 1
ATOM 2118 N N . LYS A 1 262 ? -16.433 2.106 -7.108 1.00 95.38 262 LYS A N 1
ATOM 2119 C CA . LYS A 1 262 ? -17.373 1.191 -7.773 1.00 95.38 262 LYS A CA 1
ATOM 2120 C C . LYS A 1 262 ? -16.718 0.462 -8.958 1.00 95.38 262 LYS A C 1
ATOM 2122 O O . LYS A 1 262 ? -15.710 0.896 -9.502 1.00 95.38 262 LYS A O 1
ATOM 2127 N N . GLY A 1 263 ? -17.344 -0.626 -9.404 1.00 93.38 263 GLY A N 1
ATOM 2128 C CA . GLY A 1 263 ? -16.887 -1.422 -10.553 1.00 93.38 263 GLY A CA 1
ATOM 2129 C C . GLY A 1 263 ? -15.915 -2.557 -10.211 1.00 93.38 263 GLY A C 1
ATOM 2130 O O . GLY A 1 263 ? -15.637 -3.389 -11.071 1.00 93.38 263 GLY A O 1
ATOM 2131 N N . GLY A 1 264 ? -15.447 -2.642 -8.965 1.00 93.75 264 GLY A N 1
ATOM 2132 C CA . GLY A 1 264 ? -14.580 -3.719 -8.491 1.00 93.75 264 GLY A CA 1
ATOM 2133 C C . GLY A 1 264 ? -15.288 -4.833 -7.710 1.00 93.75 264 GLY A C 1
ATOM 2134 O O . GLY A 1 264 ? -16.476 -4.773 -7.394 1.00 93.75 264 GLY A O 1
ATOM 2135 N N . VAL A 1 265 ? -14.549 -5.887 -7.380 1.00 94.88 265 VAL A N 1
ATOM 2136 C CA . VAL A 1 265 ? -15.019 -7.075 -6.657 1.00 94.88 265 VAL A CA 1
ATOM 2137 C C . VAL A 1 265 ? -14.053 -7.387 -5.510 1.00 94.88 265 VAL A C 1
ATOM 2139 O O . VAL A 1 265 ? -12.882 -7.034 -5.558 1.00 94.88 265 VAL A O 1
ATOM 2142 N N . PHE A 1 266 ? -14.511 -8.064 -4.458 1.00 93.69 266 PHE A N 1
ATOM 2143 C CA . PHE A 1 266 ? -13.692 -8.308 -3.267 1.00 93.69 266 PHE A CA 1
ATOM 2144 C C . PHE A 1 266 ? -13.682 -9.780 -2.846 1.00 93.69 266 PHE A C 1
ATOM 2146 O O . PHE A 1 266 ? -14.677 -10.510 -2.965 1.00 93.69 266 PHE A O 1
ATOM 2153 N N . GLY A 1 267 ? -12.515 -10.230 -2.386 1.00 91.44 267 GLY A N 1
ATOM 2154 C CA . GLY A 1 267 ? -12.272 -11.575 -1.880 1.00 91.44 267 GLY A CA 1
ATOM 2155 C C . GLY A 1 267 ? -12.559 -11.702 -0.385 1.00 91.44 267 GLY A C 1
ATOM 2156 O O . GLY A 1 267 ? -12.787 -10.727 0.306 1.00 91.44 267 GLY A O 1
ATOM 2157 N N . HIS A 1 268 ? -12.542 -12.918 0.150 1.00 86.06 268 HIS A N 1
ATOM 2158 C CA . HIS A 1 268 ? -12.789 -13.197 1.570 1.00 86.06 268 HIS A CA 1
ATOM 2159 C C . HIS A 1 268 ? -11.686 -12.684 2.512 1.00 86.06 268 HIS A C 1
ATOM 2161 O O . HIS A 1 268 ? -11.917 -12.593 3.714 1.00 86.06 268 HIS A O 1
ATOM 2167 N N . ALA A 1 269 ? -10.496 -12.388 1.979 1.00 80.06 269 ALA A N 1
ATOM 2168 C CA . ALA A 1 269 ? -9.414 -11.739 2.717 1.00 80.06 269 ALA A CA 1
ATOM 2169 C C . ALA A 1 269 ? -9.605 -10.209 2.798 1.00 80.06 269 ALA A C 1
ATOM 2171 O O . ALA A 1 269 ? -9.128 -9.596 3.750 1.00 80.06 269 ALA A O 1
ATOM 2172 N N . SER A 1 270 ? -10.381 -9.631 1.866 1.00 76.75 270 SER A N 1
ATOM 2173 C CA . SER A 1 270 ? -10.890 -8.257 1.923 1.00 76.75 270 SER A CA 1
ATOM 2174 C C . SER A 1 270 ? -12.274 -8.214 2.520 1.00 76.75 270 SER A C 1
ATOM 2176 O O . SER A 1 270 ? -13.267 -8.575 1.886 1.00 76.75 270 SER A O 1
ATOM 2178 N N . ASN A 1 271 ? -12.372 -7.671 3.716 1.00 86.31 271 ASN A N 1
ATOM 2179 C CA . ASN A 1 271 ? -13.672 -7.232 4.173 1.00 86.31 271 ASN A CA 1
ATOM 2180 C C . ASN A 1 271 ? -13.950 -5.839 3.607 1.00 86.31 271 ASN A C 1
ATOM 2182 O O . ASN A 1 271 ? -13.040 -5.034 3.423 1.00 86.31 271 ASN A O 1
ATOM 2186 N N . MET A 1 272 ? -15.218 -5.581 3.329 1.00 93.06 272 MET A N 1
ATOM 2187 C CA . MET A 1 272 ? -15.690 -4.314 2.792 1.00 93.06 272 MET A CA 1
ATOM 2188 C C . MET A 1 272 ? -16.773 -3.748 3.699 1.00 93.06 272 MET A C 1
ATOM 2190 O O . MET A 1 272 ? -17.574 -4.496 4.262 1.00 93.06 272 MET A O 1
ATOM 2194 N N . LEU A 1 273 ? -16.800 -2.429 3.822 1.00 95.38 273 LEU A N 1
ATOM 2195 C CA . LEU A 1 273 ? -17.828 -1.662 4.507 1.00 95.38 273 LEU A CA 1
ATOM 2196 C C . LEU A 1 273 ? -18.578 -0.835 3.464 1.00 95.38 273 LEU A C 1
ATOM 2198 O O . LEU A 1 273 ? -17.976 -0.053 2.733 1.00 95.38 273 LEU A O 1
ATOM 2202 N N . PHE A 1 274 ? -19.892 -1.012 3.393 1.00 96.56 274 PHE A N 1
ATOM 2203 C CA . PHE A 1 274 ? -20.766 -0.306 2.461 1.00 96.56 274 PHE A CA 1
ATOM 2204 C C . PHE A 1 274 ? -21.677 0.634 3.238 1.00 96.56 274 PHE A C 1
ATOM 2206 O O . PHE A 1 274 ? -22.447 0.164 4.073 1.00 96.56 274 PHE A O 1
ATOM 2213 N N . ALA A 1 275 ? -21.603 1.934 2.963 1.00 95.88 275 ALA A N 1
ATOM 2214 C CA . ALA A 1 275 ? -22.496 2.909 3.578 1.00 95.88 275 ALA A CA 1
ATOM 2215 C C . ALA A 1 275 ? -23.966 2.619 3.214 1.00 95.88 275 ALA A C 1
ATOM 2217 O O . ALA A 1 275 ? -24.264 2.169 2.099 1.00 95.88 275 ALA A O 1
ATOM 2218 N N . GLU A 1 276 ? -24.882 2.851 4.156 1.00 92.69 276 GLU A N 1
ATOM 2219 C CA . GLU A 1 276 ? -26.316 2.881 3.858 1.00 92.69 276 GLU A CA 1
ATOM 2220 C C . GLU A 1 276 ? -26.697 4.138 3.061 1.00 92.69 276 GLU A C 1
ATOM 2222 O O . GLU A 1 276 ? -25.973 5.135 3.038 1.00 92.69 276 GLU A O 1
ATOM 2227 N N . ASP A 1 277 ? -27.860 4.091 2.407 1.00 86.81 277 ASP A N 1
ATOM 2228 C CA . ASP A 1 277 ? -28.355 5.195 1.587 1.00 86.81 277 ASP A CA 1
ATOM 2229 C C . ASP A 1 277 ? -28.436 6.502 2.399 1.00 86.81 277 ASP A C 1
ATOM 2231 O O . ASP A 1 277 ? -29.105 6.578 3.432 1.00 86.81 277 ASP A O 1
ATOM 2235 N N . GLY A 1 278 ? -27.783 7.552 1.894 1.00 87.56 278 GLY A N 1
ATOM 2236 C CA . GLY A 1 278 ? -27.760 8.883 2.507 1.00 87.56 278 GLY A CA 1
ATOM 2237 C C . GLY A 1 278 ? -26.580 9.152 3.445 1.00 87.56 278 GLY A C 1
ATOM 2238 O O . GLY A 1 278 ? -26.398 10.304 3.828 1.00 87.56 278 GLY A O 1
ATOM 2239 N N . LEU A 1 279 ? -25.762 8.145 3.774 1.00 94.88 279 LEU A N 1
ATOM 2240 C CA . LEU A 1 279 ? -24.490 8.343 4.469 1.00 94.88 279 LEU A CA 1
ATOM 2241 C C . LEU A 1 279 ? -23.335 8.376 3.462 1.00 94.88 279 LEU A C 1
ATOM 2243 O O . LEU A 1 279 ? -23.154 7.444 2.680 1.00 94.88 279 LEU A O 1
ATOM 2247 N N . SER A 1 280 ? -22.529 9.436 3.508 1.00 95.75 280 SER A N 1
ATOM 2248 C CA . SER A 1 280 ? -21.344 9.543 2.658 1.00 95.75 280 SER A CA 1
ATOM 2249 C C . SER A 1 280 ? -20.247 8.554 3.093 1.00 95.75 280 SER A C 1
ATOM 2251 O O . SER A 1 280 ? -19.874 8.534 4.274 1.00 95.75 280 SER A O 1
ATOM 2253 N N . PRO A 1 281 ? -19.670 7.761 2.167 1.00 96.94 281 PRO A N 1
ATOM 2254 C CA . PRO A 1 281 ? -18.514 6.916 2.464 1.00 96.94 281 PRO A CA 1
ATOM 2255 C C . PRO A 1 281 ? -17.272 7.732 2.857 1.00 96.94 281 PRO A C 1
ATOM 2257 O O . PRO A 1 281 ? -16.424 7.219 3.584 1.00 96.94 281 PRO A O 1
ATOM 2260 N N . TRP A 1 282 ? -17.178 9.000 2.444 1.00 97.44 282 TRP A N 1
ATOM 2261 C CA . TRP A 1 282 ? -16.068 9.891 2.793 1.00 97.44 282 TRP A CA 1
ATOM 2262 C C . TRP A 1 282 ? -16.059 10.239 4.283 1.00 97.44 282 TRP A C 1
ATOM 2264 O O . TRP A 1 282 ? -15.018 10.187 4.932 1.00 97.44 282 TRP A O 1
ATOM 2274 N N . LEU A 1 283 ? -17.233 10.485 4.868 1.00 97.81 283 LEU A N 1
ATOM 2275 C CA . LEU A 1 283 ? -17.352 10.726 6.308 1.00 97.81 283 LEU A CA 1
ATOM 2276 C C . LEU A 1 283 ? -16.966 9.492 7.126 1.00 97.81 283 LEU A C 1
ATOM 2278 O O . LEU A 1 283 ? -16.286 9.610 8.145 1.00 97.81 283 LEU A O 1
ATOM 2282 N N . LEU A 1 284 ? -17.365 8.302 6.669 1.00 97.44 284 LEU A N 1
ATOM 2283 C CA . LEU A 1 284 ? -16.937 7.041 7.274 1.00 97.44 284 LEU A CA 1
ATOM 2284 C C . LEU A 1 284 ? -15.421 6.855 7.161 1.00 97.44 284 LEU A C 1
ATOM 2286 O O . LEU A 1 284 ? -14.797 6.430 8.128 1.00 97.44 284 LEU A O 1
ATOM 2290 N N . LEU A 1 285 ? -14.825 7.188 6.014 1.00 97.88 285 LEU A N 1
ATOM 2291 C CA . LEU A 1 285 ? -13.387 7.063 5.788 1.00 97.88 285 LEU A CA 1
ATOM 2292 C C . LEU A 1 285 ? -12.580 7.966 6.726 1.00 97.88 285 LEU A C 1
ATOM 2294 O O . LEU A 1 285 ? -11.647 7.483 7.370 1.00 97.88 285 LEU A O 1
ATOM 2298 N N . GLY A 1 286 ? -12.956 9.245 6.830 1.00 97.25 286 GLY A N 1
ATOM 2299 C CA . GLY A 1 286 ? -12.316 10.194 7.744 1.00 97.25 286 GLY A CA 1
ATOM 2300 C C . GLY A 1 286 ? -12.475 9.767 9.198 1.00 97.25 286 GLY A C 1
ATOM 2301 O O . GLY A 1 286 ? -11.496 9.670 9.935 1.00 97.25 286 GLY A O 1
ATOM 2302 N N . ALA A 1 287 ? -13.698 9.402 9.591 1.00 97.00 287 ALA A N 1
ATOM 2303 C CA . ALA A 1 287 ? -13.984 8.920 10.933 1.00 97.00 287 ALA A CA 1
ATOM 2304 C C . ALA A 1 287 ? -13.165 7.673 11.286 1.00 97.00 287 ALA A C 1
ATOM 2306 O O . ALA A 1 287 ? -12.473 7.675 12.294 1.00 97.00 287 ALA A O 1
ATOM 2307 N N . LEU A 1 288 ? -13.184 6.624 10.465 1.00 96.25 288 LEU A N 1
ATOM 2308 C CA . LEU A 1 288 ? -12.540 5.343 10.777 1.00 96.25 288 LEU A CA 1
ATOM 2309 C C . LEU A 1 288 ? -11.004 5.388 10.758 1.00 96.25 288 LEU A C 1
ATOM 2311 O O . LEU A 1 288 ? -10.376 4.518 11.362 1.00 96.25 288 LEU A O 1
ATOM 2315 N N . ASN A 1 289 ? -10.403 6.378 10.093 1.00 95.75 289 ASN A N 1
ATOM 2316 C CA . ASN A 1 289 ? -8.961 6.630 10.143 1.00 95.75 289 ASN A CA 1
ATOM 2317 C C . ASN A 1 289 ? -8.547 7.629 11.240 1.00 95.75 289 ASN A C 1
ATOM 2319 O O . ASN A 1 289 ? -7.349 7.859 11.393 1.00 95.75 289 ASN A O 1
ATOM 2323 N N . SER A 1 290 ? -9.499 8.184 12.000 1.00 95.81 290 SER A N 1
ATOM 2324 C CA . SER A 1 290 ? -9.220 9.146 13.073 1.00 95.81 290 SER A CA 1
ATOM 2325 C C . SER A 1 290 ? -8.667 8.504 14.347 1.00 95.81 290 SER A C 1
ATOM 2327 O O . SER A 1 290 ? -8.997 7.359 14.687 1.00 95.81 290 SER A O 1
ATOM 2329 N N . ASP A 1 291 ? -7.915 9.283 15.125 1.00 95.75 291 ASP A N 1
ATOM 2330 C CA . ASP A 1 291 ? -7.412 8.876 16.442 1.00 95.75 291 ASP A CA 1
ATOM 2331 C C . ASP A 1 291 ? -8.558 8.491 17.389 1.00 95.75 291 ASP A C 1
ATOM 2333 O O . ASP A 1 291 ? -8.454 7.531 18.160 1.00 95.75 291 ASP A O 1
ATOM 2337 N N . LEU A 1 292 ? -9.692 9.199 17.319 1.00 97.00 292 LEU A N 1
ATOM 2338 C CA . LEU A 1 292 ? -10.850 8.896 18.156 1.00 97.00 292 LEU A CA 1
ATOM 2339 C C . LEU A 1 292 ? -11.407 7.502 17.863 1.00 97.00 292 LEU A C 1
ATOM 2341 O O . LEU A 1 292 ? -11.593 6.713 18.790 1.00 97.00 292 LEU A O 1
ATOM 2345 N N . PHE A 1 293 ? -11.678 7.182 16.595 1.00 96.62 293 PHE A N 1
ATOM 2346 C CA . PHE A 1 293 ? -12.203 5.863 16.231 1.00 96.62 293 PHE A CA 1
ATOM 2347 C C . PHE A 1 293 ? -11.175 4.760 16.443 1.00 96.62 293 PHE A C 1
ATOM 2349 O O . PHE A 1 293 ? -11.557 3.655 16.831 1.00 96.62 293 PHE A O 1
ATOM 2356 N N . HIS A 1 294 ? -9.885 5.056 16.289 1.00 95.06 294 HIS A N 1
ATOM 2357 C CA . HIS A 1 294 ? -8.847 4.128 16.706 1.00 95.06 294 HIS A CA 1
ATOM 2358 C C . HIS A 1 294 ? -8.926 3.850 18.215 1.00 95.06 294 HIS A C 1
ATOM 2360 O O . HIS A 1 294 ? -8.948 2.690 18.626 1.00 95.06 294 HIS A O 1
ATOM 2366 N N . GLY A 1 295 ? -9.059 4.881 19.055 1.00 95.44 295 GLY A N 1
ATOM 2367 C CA . GLY A 1 295 ? -9.278 4.728 20.496 1.00 95.44 295 GLY A CA 1
ATOM 2368 C C . GLY A 1 295 ? -10.536 3.916 20.827 1.00 95.44 295 GLY A C 1
ATOM 2369 O O . GLY A 1 295 ? -10.500 3.024 21.676 1.00 95.44 295 GLY A O 1
ATOM 2370 N N . LEU A 1 296 ? -11.638 4.153 20.108 1.00 96.62 296 LEU A N 1
ATOM 2371 C CA . LEU A 1 296 ? -12.869 3.363 20.229 1.00 96.62 296 LEU A CA 1
ATOM 2372 C C . LEU A 1 296 ? -12.658 1.900 19.826 1.00 96.62 296 LEU A C 1
ATOM 2374 O O . LEU A 1 296 ? -13.258 1.010 20.430 1.00 96.62 296 LEU A O 1
ATOM 2378 N N . MET A 1 297 ? -11.795 1.640 18.849 1.00 94.94 297 MET A N 1
ATOM 2379 C CA . MET A 1 297 ? -11.425 0.292 18.444 1.00 94.94 297 MET A CA 1
ATOM 2380 C C . MET A 1 297 ? -10.530 -0.389 19.488 1.00 94.94 297 MET A C 1
ATOM 2382 O O . MET A 1 297 ? -10.759 -1.553 19.811 1.00 94.94 297 MET A O 1
ATOM 2386 N N . LEU A 1 298 ? -9.602 0.340 20.119 1.00 94.25 298 LEU A N 1
ATOM 2387 C CA . LEU A 1 298 ? -8.799 -0.158 21.246 1.00 94.25 298 LEU A CA 1
ATOM 2388 C C . LEU A 1 298 ? -9.642 -0.482 22.491 1.00 94.25 298 LEU A C 1
ATOM 2390 O O . LEU A 1 298 ? -9.242 -1.327 23.296 1.00 94.25 298 LEU A O 1
ATOM 2394 N N . CYS A 1 299 ? -10.829 0.118 22.637 1.00 95.00 299 CYS A N 1
ATOM 2395 C CA . CYS A 1 299 ? -11.813 -0.326 23.628 1.00 95.00 299 CYS A CA 1
ATOM 2396 C C . CYS A 1 299 ? -12.309 -1.751 23.370 1.00 95.00 299 CYS A C 1
ATOM 2398 O O . CYS A 1 299 ? -12.558 -2.489 24.321 1.00 95.00 299 CYS A O 1
ATOM 2400 N N . LEU A 1 300 ? -12.442 -2.142 22.102 1.00 92.88 300 LEU A N 1
ATOM 2401 C CA . LEU A 1 300 ? -12.936 -3.455 21.698 1.00 92.88 300 LEU A CA 1
ATOM 2402 C C . LEU A 1 300 ? -11.815 -4.491 21.640 1.00 92.88 300 LEU A C 1
ATOM 2404 O O . LEU A 1 300 ? -11.995 -5.620 22.096 1.00 92.88 300 LEU A O 1
ATOM 2408 N N . THR A 1 301 ? -10.669 -4.124 21.067 1.00 90.44 301 THR A N 1
ATOM 2409 C CA . THR A 1 301 ? -9.517 -5.013 20.950 1.00 90.44 301 THR A CA 1
ATOM 2410 C C . THR A 1 301 ? -8.213 -4.249 20.672 1.00 90.44 301 THR A C 1
ATOM 2412 O O . THR A 1 301 ? -8.148 -3.448 19.742 1.00 90.44 301 THR A O 1
ATOM 2415 N N . PRO A 1 302 ? -7.131 -4.534 21.416 1.00 83.00 302 PRO A N 1
ATOM 2416 C CA . PRO A 1 302 ? -5.775 -4.085 21.095 1.00 83.00 302 PRO A CA 1
ATOM 2417 C C . PRO A 1 302 ? -5.048 -5.036 20.127 1.00 83.00 302 PRO A C 1
ATOM 2419 O O . PRO A 1 302 ? -3.841 -4.916 19.919 1.00 83.00 302 PRO A O 1
ATOM 2422 N N . GLU A 1 303 ? -5.729 -6.060 19.608 1.00 82.12 303 GLU A N 1
ATOM 2423 C CA . GLU A 1 303 ? -5.116 -7.045 18.722 1.00 82.12 303 GLU A CA 1
ATOM 2424 C C . GLU A 1 303 ? -4.966 -6.502 17.296 1.00 82.12 303 GLU A C 1
ATOM 2426 O O . GLU A 1 303 ? -5.757 -5.702 16.803 1.00 82.12 303 GLU A O 1
ATOM 2431 N N . ARG A 1 304 ? -3.953 -7.005 16.586 1.00 81.56 304 ARG A N 1
ATOM 2432 C CA . ARG A 1 304 ? -3.625 -6.567 15.216 1.00 81.56 304 ARG A CA 1
ATOM 2433 C C . ARG A 1 304 ? -4.718 -6.887 14.197 1.00 81.56 304 ARG A C 1
ATOM 2435 O O . ARG A 1 304 ? -4.779 -6.242 13.152 1.00 81.56 304 ARG A O 1
ATOM 2442 N N . ARG A 1 305 ? -5.520 -7.919 14.476 1.00 85.94 305 ARG A N 1
ATOM 2443 C CA . ARG A 1 305 ? -6.558 -8.431 13.579 1.00 85.94 305 ARG A CA 1
ATOM 2444 C C . ARG A 1 305 ? -7.873 -7.713 13.840 1.00 85.94 305 ARG A C 1
ATOM 2446 O O . ARG A 1 305 ? -8.498 -7.934 14.875 1.00 85.94 305 ARG A O 1
ATOM 2453 N N . TRP A 1 306 ? -8.281 -6.870 12.901 1.00 87.94 306 TRP A N 1
ATOM 2454 C CA . TRP A 1 306 ? -9.550 -6.150 12.967 1.00 87.94 306 TRP A CA 1
ATOM 2455 C C . TRP A 1 306 ? -10.580 -6.886 12.119 1.00 87.94 306 TRP A C 1
ATOM 2457 O O . TRP A 1 306 ? -10.721 -6.669 10.916 1.00 87.94 306 TRP A O 1
ATOM 2467 N N . GLU A 1 307 ? -11.259 -7.831 12.763 1.00 87.69 307 GLU A N 1
ATOM 2468 C CA . GLU A 1 307 ? -12.308 -8.628 12.133 1.00 87.69 307 GLU A CA 1
ATOM 2469 C C . GLU A 1 307 ? -13.571 -7.795 11.901 1.00 87.69 307 GLU A C 1
ATOM 2471 O O . GLU A 1 307 ? -13.857 -6.861 12.655 1.00 87.69 307 GLU A O 1
ATOM 2476 N N . SER A 1 308 ? -14.373 -8.179 10.904 1.00 88.88 308 SER A N 1
ATOM 2477 C CA . SER A 1 308 ? -15.663 -7.540 10.605 1.00 88.88 308 SER A CA 1
ATOM 2478 C C . SER A 1 308 ? -16.559 -7.411 11.841 1.00 88.88 308 SER A C 1
ATOM 2480 O O . SER A 1 308 ? -17.215 -6.390 12.026 1.00 88.88 308 SER A O 1
ATOM 2482 N N . GLY A 1 309 ? -16.513 -8.411 12.727 1.00 89.00 309 GLY A N 1
ATOM 2483 C CA . GLY A 1 309 ? -17.245 -8.429 13.990 1.00 89.00 309 GLY A CA 1
ATOM 2484 C C . GLY A 1 309 ? -16.890 -7.297 14.955 1.00 89.00 309 GLY A C 1
ATOM 2485 O O . GLY A 1 309 ? -17.757 -6.858 15.703 1.00 89.00 309 GLY A O 1
ATOM 2486 N N . TYR A 1 310 ? -15.642 -6.818 14.955 1.00 90.88 310 TYR A N 1
ATOM 2487 C CA . TYR A 1 310 ? -15.254 -5.665 15.769 1.00 90.88 310 TYR A CA 1
ATOM 2488 C C . TYR A 1 310 ? -15.606 -4.347 15.083 1.00 90.88 310 TYR A C 1
ATOM 2490 O O . TYR A 1 310 ? -16.134 -3.458 15.742 1.00 90.88 310 TYR A O 1
ATOM 2498 N N . ILE A 1 311 ? -15.388 -4.245 13.767 1.00 92.69 311 ILE A N 1
ATOM 2499 C CA . ILE A 1 311 ? -15.743 -3.040 13.004 1.00 92.69 311 ILE A CA 1
ATOM 2500 C C . ILE A 1 311 ? -17.238 -2.744 13.131 1.00 92.69 311 ILE A C 1
ATOM 2502 O O . ILE A 1 311 ? -17.613 -1.613 13.421 1.00 92.69 311 ILE A O 1
ATOM 2506 N N . GLY A 1 312 ? -18.090 -3.769 13.030 1.00 93.69 312 GLY A N 1
ATOM 2507 C CA . GLY A 1 312 ? -19.537 -3.616 13.191 1.00 93.69 312 GLY A CA 1
ATOM 2508 C C . GLY A 1 312 ? -19.974 -3.061 14.557 1.00 93.69 312 GLY A C 1
ATOM 2509 O O . GLY A 1 312 ? -20.999 -2.388 14.638 1.00 93.69 312 GLY A O 1
ATOM 2510 N N . ARG A 1 313 ? -19.182 -3.275 15.622 1.00 93.00 313 ARG A N 1
ATOM 2511 C CA . ARG A 1 313 ? -19.465 -2.802 16.996 1.00 93.00 313 ARG A CA 1
ATOM 2512 C C . ARG A 1 313 ? -19.129 -1.336 17.226 1.00 93.00 313 ARG A C 1
ATOM 2514 O O . ARG A 1 313 ? -19.577 -0.783 18.235 1.00 93.00 313 ARG A O 1
ATOM 2521 N N . LEU A 1 314 ? -18.329 -0.728 16.350 1.00 95.56 314 LEU A N 1
ATOM 2522 C CA . LEU A 1 314 ? -17.956 0.670 16.501 1.00 95.56 314 LEU A CA 1
ATOM 2523 C C . LEU A 1 314 ? -19.221 1.543 16.514 1.00 95.56 314 LEU A C 1
ATOM 2525 O O . LEU A 1 314 ? -20.163 1.284 15.755 1.00 95.56 314 LEU A O 1
ATOM 2529 N N . PRO A 1 315 ? -19.288 2.541 17.407 1.00 96.44 315 PRO A N 1
ATOM 2530 C CA . PRO A 1 315 ? -20.409 3.461 17.448 1.00 96.44 315 PRO A CA 1
ATOM 2531 C C . PRO A 1 315 ? -20.376 4.399 16.240 1.00 96.44 315 PRO A C 1
ATOM 2533 O O . PRO A 1 315 ? -19.312 4.705 15.704 1.00 96.44 315 PRO A O 1
ATOM 2536 N N . TRP A 1 316 ? -21.549 4.889 15.849 1.00 96.88 316 TRP A N 1
ATOM 2537 C CA . TRP A 1 316 ? -21.673 5.959 14.864 1.00 96.88 316 TRP A CA 1
ATOM 2538 C C . TRP A 1 316 ? -22.423 7.166 15.430 1.00 96.88 316 TRP A C 1
ATOM 2540 O O . TRP A 1 316 ? -23.296 7.033 16.295 1.00 96.88 316 TRP A O 1
ATOM 2550 N N . PHE A 1 317 ? -22.095 8.353 14.915 1.00 96.75 317 PHE A N 1
ATOM 2551 C CA . PHE A 1 317 ? -22.597 9.632 15.408 1.00 96.75 317 PHE A CA 1
ATOM 2552 C C . PHE A 1 317 ? -23.130 10.488 14.255 1.00 96.75 317 PHE A C 1
ATOM 2554 O O . PHE A 1 317 ? -22.360 11.028 13.465 1.00 96.75 317 PHE A O 1
ATOM 2561 N N . ARG A 1 318 ? -24.455 10.696 14.202 1.00 94.88 318 ARG A N 1
ATOM 2562 C CA . ARG A 1 318 ? -25.108 11.522 13.160 1.00 94.88 318 ARG A CA 1
ATOM 2563 C C . ARG A 1 318 ? -24.685 12.990 13.164 1.00 94.88 318 ARG A C 1
ATOM 2565 O O . ARG A 1 318 ? -25.033 13.742 12.264 1.00 94.88 318 ARG A O 1
ATOM 2572 N N . GLN A 1 319 ? -24.002 13.440 14.210 1.00 95.69 319 GLN A N 1
ATOM 2573 C CA . GLN A 1 319 ? -23.405 14.767 14.259 1.00 95.69 319 GLN A CA 1
ATOM 2574 C C . GLN A 1 319 ? -22.365 14.944 13.143 1.00 95.69 319 GLN A C 1
ATOM 2576 O O . GLN A 1 319 ? -22.300 16.027 12.574 1.00 95.69 319 GLN A O 1
ATOM 2581 N N . LEU A 1 320 ? -21.632 13.878 12.798 1.00 96.00 320 LEU A N 1
ATOM 2582 C CA . LEU A 1 320 ? -20.616 13.884 11.741 1.00 96.00 320 LEU A CA 1
ATOM 2583 C C . LEU A 1 320 ? -21.237 14.008 10.341 1.00 96.00 320 LEU A C 1
ATOM 2585 O O . LEU A 1 320 ? -20.662 14.652 9.476 1.00 96.00 320 LEU A O 1
ATOM 2589 N N . GLU A 1 321 ? -22.451 13.480 10.143 1.00 94.75 321 GLU A N 1
ATOM 2590 C CA . GLU A 1 321 ? -23.209 13.532 8.873 1.00 94.75 321 GLU A CA 1
ATOM 2591 C C . GLU A 1 321 ? -23.544 14.950 8.398 1.00 94.75 321 GLU A C 1
ATOM 2593 O O . GLU A 1 321 ? -24.011 15.136 7.280 1.00 94.75 321 GLU A O 1
ATOM 2598 N N . LYS A 1 322 ? -23.361 15.954 9.259 1.00 90.56 322 LYS A N 1
ATOM 2599 C CA . LYS A 1 322 ? -23.695 17.349 8.966 1.00 90.56 322 LYS A CA 1
ATOM 2600 C C . LYS A 1 322 ? -22.493 18.184 8.547 1.00 90.56 322 LYS A C 1
ATOM 2602 O O . LYS A 1 322 ? -22.697 19.354 8.228 1.00 90.56 322 LYS A O 1
ATOM 2607 N N . SER A 1 323 ? -21.277 17.641 8.621 1.00 93.56 323 SER A N 1
ATOM 2608 C CA . SER A 1 323 ? -20.088 18.409 8.270 1.00 93.56 323 SER A CA 1
ATOM 2609 C C . SER A 1 323 ? -19.691 18.192 6.814 1.00 93.56 323 SER A C 1
ATOM 2611 O O . SER A 1 323 ? -19.058 17.198 6.467 1.00 93.56 323 SER A O 1
ATOM 2613 N N . GLU A 1 324 ? -20.045 19.163 5.975 1.00 94.50 324 GLU A N 1
ATOM 2614 C CA . GLU A 1 324 ? -19.566 19.244 4.590 1.00 94.50 324 GLU A CA 1
ATOM 2615 C C . GLU A 1 324 ? -18.052 19.518 4.534 1.00 94.50 324 GLU A C 1
ATOM 2617 O O . GLU A 1 324 ? -17.366 19.015 3.647 1.00 94.50 324 GLU A O 1
ATOM 2622 N N . GLU A 1 325 ? -17.510 20.265 5.504 1.00 96.12 325 GLU A N 1
ATOM 2623 C CA . GLU A 1 325 ? -16.073 20.563 5.588 1.00 96.12 325 GLU A CA 1
ATOM 2624 C C . GLU A 1 325 ? -15.250 19.304 5.887 1.00 96.12 325 GLU A C 1
ATOM 2626 O O . GLU A 1 325 ? -14.223 19.077 5.249 1.00 96.12 325 GLU A O 1
ATOM 2631 N N . LEU A 1 326 ? -15.732 18.443 6.792 1.00 97.12 326 LEU A N 1
ATOM 2632 C CA . LEU A 1 326 ? -15.098 17.158 7.087 1.00 97.12 326 LEU A CA 1
ATOM 2633 C C . LEU A 1 326 ? -15.033 16.279 5.835 1.00 97.12 326 LEU A C 1
ATOM 2635 O O . LEU A 1 326 ? -13.985 15.723 5.521 1.00 97.12 326 LEU A O 1
ATOM 2639 N N . GLU A 1 327 ? -16.148 16.162 5.111 1.00 97.31 327 GLU A N 1
ATOM 2640 C CA . GLU A 1 327 ? -16.210 15.392 3.866 1.00 97.31 327 GLU A CA 1
ATOM 2641 C C . GLU A 1 327 ? -15.235 15.934 2.816 1.00 97.31 327 GLU A C 1
ATOM 2643 O O . GLU A 1 327 ? -14.476 15.160 2.230 1.00 97.31 327 GLU A O 1
ATOM 2648 N N . LYS A 1 328 ? -15.195 17.258 2.636 1.00 97.62 328 LYS A N 1
ATOM 2649 C CA . LYS A 1 328 ? -14.296 17.915 1.686 1.00 97.62 328 LYS A CA 1
ATOM 2650 C C . LYS A 1 328 ? -12.821 17.673 2.016 1.00 97.62 328 LYS A C 1
ATOM 2652 O O . LYS A 1 328 ? -12.062 17.332 1.117 1.00 97.62 328 LYS A O 1
ATOM 2657 N N . LYS A 1 329 ? -12.414 17.788 3.285 1.00 98.38 329 LYS A N 1
ATOM 2658 C CA . LYS A 1 329 ? -11.024 17.516 3.706 1.00 98.38 329 LYS A CA 1
ATOM 2659 C C . LYS A 1 329 ? -10.608 16.075 3.433 1.00 98.38 329 LYS A C 1
ATOM 2661 O O . LYS A 1 329 ? -9.476 15.826 3.032 1.00 98.38 329 LYS A O 1
ATOM 2666 N N . VAL A 1 330 ? -11.516 15.116 3.634 1.00 98.06 330 VAL A N 1
ATOM 2667 C CA . VAL A 1 330 ? -11.242 13.702 3.335 1.00 98.06 330 VAL A CA 1
ATOM 2668 C C . VAL A 1 330 ? -11.095 13.479 1.827 1.00 98.06 330 VAL A C 1
ATOM 2670 O O . VAL A 1 330 ? -10.224 12.718 1.410 1.00 98.06 330 VAL A O 1
ATOM 2673 N N . GLN A 1 331 ? -11.920 14.138 1.010 1.00 97.31 331 GLN A N 1
ATOM 2674 C CA . GLN A 1 331 ? -11.803 14.092 -0.451 1.00 97.31 331 GLN A CA 1
ATOM 2675 C C . GLN A 1 331 ? -10.490 14.722 -0.930 1.00 97.31 331 GLN A C 1
ATOM 2677 O O . GLN A 1 331 ? -9.774 14.094 -1.700 1.00 97.31 331 GLN A O 1
ATOM 2682 N N . GLU A 1 332 ? -10.121 15.893 -0.408 1.00 97.31 332 GLU A N 1
ATOM 2683 C CA . GLU A 1 332 ? -8.844 16.554 -0.707 1.00 97.31 332 GLU A CA 1
ATOM 2684 C C . GLU A 1 332 ? -7.654 15.667 -0.316 1.00 97.31 332 GLU A C 1
ATOM 2686 O O . GLU A 1 332 ? -6.728 15.467 -1.100 1.00 97.31 332 GLU A O 1
ATOM 2691 N N . GLN A 1 333 ? -7.715 15.028 0.857 1.00 97.56 333 GLN A N 1
ATOM 2692 C CA . GLN A 1 333 ? -6.698 14.067 1.274 1.00 97.56 333 GLN A CA 1
ATOM 2693 C C . GLN A 1 333 ? -6.610 12.890 0.290 1.00 97.56 333 GLN A C 1
ATOM 2695 O O . GLN A 1 333 ? -5.513 12.489 -0.090 1.00 97.56 333 GLN A O 1
ATOM 2700 N N . TYR A 1 334 ? -7.747 12.347 -0.152 1.00 96.69 334 TYR A N 1
ATOM 2701 C CA . TYR A 1 334 ? -7.801 11.270 -1.144 1.00 96.69 334 TYR A CA 1
ATOM 2702 C C . TYR A 1 334 ? -7.206 11.676 -2.500 1.00 96.69 334 TYR A C 1
ATOM 2704 O O . TYR A 1 334 ? -6.479 10.889 -3.107 1.00 96.69 334 TYR A O 1
ATOM 2712 N N . GLU A 1 335 ? -7.452 12.903 -2.955 1.00 95.62 335 GLU A N 1
ATOM 2713 C CA . GLU A 1 335 ? -6.872 13.445 -4.188 1.00 95.62 335 GLU A CA 1
ATOM 2714 C C . GLU A 1 335 ? -5.343 13.558 -4.098 1.00 95.62 335 GLU A C 1
ATOM 2716 O O . GLU A 1 335 ? -4.649 13.160 -5.034 1.00 95.62 335 GLU A O 1
ATOM 2721 N N . LEU A 1 336 ? -4.799 13.992 -2.954 1.00 96.19 336 LEU A N 1
ATOM 2722 C CA . LEU A 1 336 ? -3.348 14.011 -2.724 1.00 96.19 336 LEU A CA 1
ATOM 2723 C C . LEU A 1 336 ? -2.738 12.602 -2.767 1.00 96.19 336 LEU A C 1
ATOM 2725 O O . LEU A 1 336 ? -1.654 12.418 -3.321 1.00 96.19 336 LEU A O 1
ATOM 2729 N N . PHE A 1 337 ? -3.437 11.584 -2.254 1.00 95.69 337 PHE A N 1
ATOM 2730 C CA . PHE A 1 337 ? -2.999 10.192 -2.411 1.00 95.69 337 PHE A CA 1
ATOM 2731 C C . PHE A 1 337 ? -2.998 9.748 -3.879 1.00 95.69 337 PHE A C 1
ATOM 2733 O O . PHE A 1 337 ? -2.072 9.054 -4.296 1.00 95.69 337 PHE A O 1
ATOM 2740 N N . ILE A 1 338 ? -3.989 10.149 -4.683 1.00 95.12 338 ILE A N 1
ATOM 2741 C CA . ILE A 1 338 ? -3.973 9.874 -6.130 1.00 95.12 338 ILE A CA 1
ATOM 2742 C C . ILE A 1 338 ? -2.762 10.546 -6.783 1.00 95.12 338 ILE A C 1
ATOM 2744 O O . ILE A 1 338 ? -2.063 9.886 -7.546 1.00 95.12 338 ILE A O 1
ATOM 2748 N N . GLN A 1 339 ? -2.465 11.805 -6.447 1.00 94.56 339 GLN A N 1
ATOM 2749 C CA . GLN A 1 339 ? -1.297 12.523 -6.974 1.00 94.56 339 GLN A CA 1
ATOM 2750 C C . GLN A 1 339 ? 0.041 11.859 -6.616 1.00 94.56 339 GLN A C 1
ATOM 2752 O O . GLN A 1 339 ? 0.988 11.972 -7.378 1.00 94.56 339 GLN A O 1
ATOM 2757 N N . GLN A 1 340 ? 0.156 11.141 -5.493 1.00 93.88 340 GLN A N 1
ATOM 2758 C CA . GLN A 1 340 ? 1.350 10.315 -5.234 1.00 93.88 340 GLN A CA 1
ATOM 2759 C C . GLN A 1 340 ? 1.407 9.104 -6.169 1.00 93.88 340 GLN A C 1
ATOM 2761 O O . GLN A 1 340 ? 2.461 8.706 -6.652 1.00 93.88 340 GLN A O 1
ATOM 2766 N N . ARG A 1 341 ? 0.246 8.510 -6.440 1.00 94.56 341 ARG A N 1
ATOM 2767 C CA . ARG A 1 341 ? 0.110 7.266 -7.195 1.00 94.56 341 ARG A CA 1
ATOM 2768 C C . ARG A 1 341 ? 0.221 7.424 -8.708 1.00 94.56 341 ARG A C 1
ATOM 2770 O O . ARG A 1 341 ? 0.196 6.400 -9.388 1.00 94.56 341 ARG A O 1
ATOM 2777 N N . VAL A 1 342 ? 0.344 8.640 -9.243 1.00 95.94 342 VAL A N 1
ATOM 2778 C CA . VAL A 1 342 ? 0.570 8.838 -10.687 1.00 95.94 342 VAL A CA 1
ATOM 2779 C C . VAL A 1 342 ? 2.006 8.551 -11.121 1.00 95.94 342 VAL A C 1
ATOM 2781 O O . VAL A 1 342 ? 2.240 8.356 -12.313 1.00 95.94 342 VAL A O 1
ATOM 2784 N N . HIS A 1 343 ? 2.939 8.470 -10.169 1.00 95.81 343 HIS A N 1
ATOM 2785 C CA . HIS A 1 343 ? 4.352 8.166 -10.416 1.00 95.81 343 HIS A CA 1
ATOM 2786 C C . HIS A 1 343 ? 4.730 6.704 -10.130 1.00 95.81 343 HIS A C 1
ATOM 2788 O O . HIS A 1 343 ? 5.787 6.246 -10.545 1.00 95.81 343 HIS A O 1
ATOM 2794 N N . ASP A 1 344 ? 3.839 5.940 -9.495 1.00 94.94 344 ASP A N 1
ATOM 2795 C CA . ASP A 1 344 ? 4.015 4.513 -9.205 1.00 94.94 344 ASP A CA 1
ATOM 2796 C C . ASP A 1 344 ? 3.548 3.667 -10.397 1.00 94.94 344 ASP A C 1
ATOM 2798 O O . ASP A 1 344 ? 2.351 3.582 -10.663 1.00 94.94 344 ASP A O 1
ATOM 2802 N N . ILE A 1 345 ? 4.463 3.011 -11.112 1.00 95.38 345 ILE A N 1
ATOM 2803 C CA . ILE A 1 345 ? 4.131 2.226 -12.314 1.00 95.38 345 ILE A CA 1
ATOM 2804 C C . ILE A 1 345 ? 3.216 1.023 -12.056 1.00 95.38 345 ILE A C 1
ATOM 2806 O O . ILE A 1 345 ? 2.538 0.547 -12.969 1.00 95.38 345 ILE A O 1
ATOM 2810 N N . ASN A 1 346 ? 3.134 0.545 -10.814 1.00 93.88 346 ASN A N 1
ATOM 2811 C CA . ASN A 1 346 ? 2.221 -0.528 -10.426 1.00 93.88 346 ASN A CA 1
ATOM 2812 C C . ASN A 1 346 ? 0.836 -0.004 -10.042 1.00 93.88 346 ASN A C 1
ATOM 2814 O O . ASN A 1 346 ? -0.094 -0.791 -9.835 1.00 93.88 346 ASN A O 1
ATOM 2818 N N . SER A 1 347 ? 0.673 1.312 -9.952 1.00 94.62 347 SER A N 1
ATOM 2819 C CA . SER A 1 347 ? -0.601 1.951 -9.683 1.00 94.62 347 SER A CA 1
ATOM 2820 C C . SER A 1 347 ? -1.504 1.927 -10.918 1.00 94.62 347 SER A C 1
ATOM 2822 O O . SER A 1 347 ? -1.071 2.272 -12.018 1.00 94.62 347 SER A O 1
ATOM 2824 N N . PRO A 1 348 ? -2.808 1.649 -10.755 1.00 93.50 348 PRO A N 1
ATOM 2825 C CA . PRO A 1 348 ? -3.783 1.884 -11.816 1.00 93.50 348 PRO A CA 1
ATOM 2826 C C . PRO A 1 348 ? -3.866 3.341 -12.286 1.00 93.50 348 PRO A C 1
ATOM 2828 O O . PRO A 1 348 ? -4.399 3.601 -13.359 1.00 93.50 348 PRO A O 1
ATOM 2831 N N . TYR A 1 349 ? -3.384 4.281 -11.470 1.00 95.50 349 TYR A N 1
ATOM 2832 C CA . TYR A 1 349 ? -3.392 5.718 -11.742 1.00 95.50 349 TYR A CA 1
ATOM 2833 C C . TYR A 1 349 ? -2.076 6.220 -12.347 1.00 95.50 349 TYR A C 1
ATOM 2835 O O . TYR A 1 349 ? -1.900 7.428 -12.450 1.00 95.50 349 TYR A O 1
ATOM 2843 N N . TYR A 1 350 ? -1.149 5.329 -12.713 1.00 96.62 350 TYR A N 1
ATOM 2844 C CA . TYR A 1 350 ? 0.137 5.717 -13.285 1.00 96.62 350 TYR A CA 1
ATOM 2845 C C . TYR A 1 350 ? -0.025 6.578 -14.545 1.00 96.62 350 TYR A C 1
ATOM 2847 O O . TYR A 1 350 ? -0.819 6.253 -15.432 1.00 96.62 350 TYR A O 1
ATOM 2855 N N . ILE A 1 351 ? 0.758 7.651 -14.624 1.00 96.31 351 ILE A N 1
ATOM 2856 C CA . ILE A 1 351 ? 0.871 8.543 -15.783 1.00 96.31 351 ILE A CA 1
ATOM 2857 C C . ILE A 1 351 ? 2.315 8.541 -16.297 1.00 96.31 351 ILE A C 1
ATOM 2859 O O . ILE A 1 351 ? 2.539 8.406 -17.499 1.00 96.31 351 ILE A O 1
ATOM 2863 N N . GLY A 1 352 ? 3.305 8.667 -15.410 1.00 96.44 352 GLY A N 1
ATOM 2864 C CA . GLY A 1 352 ? 4.717 8.710 -15.791 1.00 96.44 352 GLY A CA 1
ATOM 2865 C C . GLY A 1 352 ? 5.655 8.907 -14.596 1.00 96.44 352 GLY A C 1
ATOM 2866 O O . GLY A 1 352 ? 5.197 9.255 -13.507 1.00 96.44 352 GLY A O 1
ATOM 2867 N N . PRO A 1 353 ? 6.968 8.696 -14.777 1.00 97.31 353 PRO A N 1
ATOM 2868 C CA . PRO A 1 353 ? 7.958 8.869 -13.719 1.00 97.31 353 PRO A CA 1
ATOM 2869 C C . PRO A 1 353 ? 8.183 10.356 -13.412 1.00 97.31 353 PRO A C 1
ATOM 2871 O O . PRO A 1 353 ? 7.846 11.231 -14.211 1.00 97.31 353 PRO A O 1
ATOM 2874 N N . GLU A 1 354 ? 8.776 10.653 -12.260 1.00 95.88 354 GLU A N 1
ATOM 2875 C CA . GLU A 1 354 ? 8.910 12.027 -11.751 1.00 95.88 354 GLU A CA 1
ATOM 2876 C C . GLU A 1 354 ? 9.806 12.930 -12.615 1.00 95.88 354 GLU A C 1
ATOM 2878 O O . GLU A 1 354 ? 9.582 14.139 -12.700 1.00 95.88 354 GLU A O 1
ATOM 2883 N N . LEU A 1 355 ? 10.783 12.342 -13.316 1.00 97.00 355 LEU A N 1
ATOM 2884 C CA . LEU A 1 355 ? 11.690 13.067 -14.214 1.00 97.00 355 LEU A CA 1
ATOM 2885 C C . LEU A 1 355 ? 11.124 13.282 -15.624 1.00 97.00 355 LEU A C 1
ATOM 2887 O O . LEU A 1 355 ? 11.776 13.912 -16.457 1.00 97.00 355 LEU A O 1
ATOM 2891 N N . LEU A 1 356 ? 9.936 12.759 -15.934 1.00 96.31 356 LEU A N 1
ATOM 2892 C CA . LEU A 1 356 ? 9.324 12.970 -17.242 1.00 96.31 356 LEU A CA 1
ATOM 2893 C C . LEU A 1 356 ? 8.689 14.371 -17.299 1.00 96.31 356 LEU A C 1
ATOM 2895 O O . LEU A 1 356 ? 7.879 14.694 -16.430 1.00 96.31 356 LEU A O 1
ATOM 2899 N N . PRO A 1 357 ? 8.973 15.200 -18.322 1.00 94.38 357 PRO A N 1
ATOM 2900 C CA . PRO A 1 357 ? 8.365 16.522 -18.440 1.00 94.38 357 PRO A CA 1
ATOM 2901 C C . PRO A 1 357 ? 6.836 16.474 -18.541 1.00 94.38 357 PRO A C 1
ATOM 2903 O O . PRO A 1 357 ? 6.282 15.705 -19.330 1.00 94.38 357 PRO A O 1
ATOM 2906 N N . ASN A 1 358 ? 6.152 17.377 -17.837 1.00 89.62 358 ASN A N 1
ATOM 2907 C CA . ASN A 1 358 ? 4.686 17.383 -17.720 1.00 89.62 358 ASN A CA 1
ATOM 2908 C C . ASN A 1 358 ? 3.944 17.474 -19.066 1.00 89.62 358 ASN A C 1
ATOM 2910 O O . ASN A 1 358 ? 2.831 16.989 -19.213 1.00 89.62 358 ASN A O 1
ATOM 2914 N N . SER A 1 359 ? 4.583 18.044 -20.089 1.00 85.00 359 SER A N 1
ATOM 2915 C CA . SER A 1 359 ? 4.029 18.162 -21.441 1.00 85.00 359 SER A CA 1
ATOM 2916 C C . SER A 1 359 ? 3.838 16.832 -22.184 1.00 85.00 359 SER A C 1
ATOM 2918 O O . SER A 1 359 ? 3.253 16.844 -23.269 1.00 85.00 359 SER A O 1
ATOM 2920 N N . LYS A 1 360 ? 4.379 15.717 -21.670 1.00 86.19 360 LYS A N 1
ATOM 2921 C CA . LYS A 1 360 ? 4.460 14.451 -22.411 1.00 86.19 360 LYS A CA 1
ATOM 2922 C C . LYS A 1 360 ? 3.239 13.562 -22.248 1.00 86.19 360 LYS A C 1
ATOM 2924 O O . LYS A 1 360 ? 2.719 13.101 -23.259 1.00 86.19 360 LYS A O 1
ATOM 2929 N N . ASN A 1 361 ? 2.740 13.397 -21.025 1.00 80.50 361 ASN A N 1
ATOM 2930 C CA . ASN A 1 361 ? 1.614 12.510 -20.750 1.00 80.50 361 ASN A CA 1
ATOM 2931 C C . ASN A 1 361 ? 0.446 13.292 -20.151 1.00 80.50 361 ASN A C 1
ATOM 2933 O O . ASN A 1 361 ? 0.581 13.954 -19.128 1.00 80.50 361 ASN A O 1
ATOM 2937 N N . ASN A 1 362 ? -0.712 13.182 -20.803 1.00 82.88 362 ASN A N 1
ATOM 2938 C CA . ASN A 1 362 ? -1.972 13.793 -20.369 1.00 82.88 362 ASN A CA 1
ATOM 2939 C C . ASN A 1 362 ? -3.074 12.746 -20.147 1.00 82.88 362 ASN A C 1
ATOM 2941 O O . ASN A 1 362 ? -4.247 13.103 -20.073 1.00 82.88 362 ASN A O 1
ATOM 2945 N N . ASP A 1 363 ? -2.714 11.463 -20.086 1.00 92.00 363 ASP A N 1
ATOM 2946 C CA . ASP A 1 363 ? -3.648 10.360 -19.864 1.00 92.00 363 ASP A CA 1
ATOM 2947 C C . ASP A 1 363 ? -3.023 9.308 -18.939 1.00 92.00 363 ASP A C 1
ATOM 2949 O O . ASP A 1 363 ? -1.801 9.239 -18.793 1.00 92.00 363 ASP A O 1
ATOM 2953 N N . PHE A 1 364 ? -3.864 8.488 -18.315 1.00 93.69 364 PHE A N 1
ATOM 2954 C CA . PHE A 1 364 ? -3.418 7.347 -17.528 1.00 93.69 364 PHE A CA 1
ATOM 2955 C C . PHE A 1 364 ? -2.854 6.262 -18.444 1.00 93.69 364 PHE A C 1
ATOM 2957 O O . PHE A 1 364 ? -3.514 5.829 -19.391 1.00 93.69 364 PHE A O 1
ATOM 2964 N N . TRP A 1 365 ? -1.677 5.742 -18.100 1.00 93.38 365 TRP A N 1
ATOM 2965 C CA . TRP A 1 365 ? -1.050 4.626 -18.810 1.00 93.38 365 TRP A CA 1
ATOM 2966 C C . TRP A 1 365 ? -1.984 3.409 -18.879 1.00 93.38 365 TRP A C 1
ATOM 2968 O O . TRP A 1 365 ? -2.183 2.804 -19.931 1.00 93.38 365 TRP A O 1
ATOM 2978 N N . TYR A 1 366 ? -2.650 3.100 -17.764 1.00 92.38 366 TYR A N 1
ATOM 2979 C CA . TYR A 1 366 ? -3.634 2.021 -17.661 1.00 92.38 366 TYR A CA 1
ATOM 2980 C C . TYR A 1 366 ? -5.071 2.526 -17.865 1.00 92.38 366 TYR A C 1
ATOM 2982 O O . TYR A 1 366 ? -5.970 2.225 -17.077 1.00 92.38 366 TYR A O 1
ATOM 2990 N N . SER A 1 367 ? -5.321 3.278 -18.940 1.00 87.12 367 SER A N 1
ATOM 2991 C CA . SER A 1 367 ? -6.625 3.904 -19.245 1.00 87.12 367 SER A CA 1
ATOM 2992 C C . SER A 1 367 ? -7.812 2.926 -19.323 1.00 87.12 367 SER A C 1
ATOM 2994 O O . SER A 1 367 ? -8.977 3.309 -19.176 1.00 87.12 367 SER A O 1
ATOM 2996 N N . THR A 1 368 ? -7.556 1.628 -19.517 1.00 86.81 368 THR A N 1
ATOM 2997 C CA . THR A 1 368 ? -8.594 0.587 -19.519 1.00 86.81 368 THR A CA 1
ATOM 2998 C C . THR A 1 368 ? -9.052 0.188 -18.114 1.00 86.81 368 THR A C 1
ATOM 3000 O O . THR A 1 368 ? -10.151 -0.370 -17.988 1.00 86.81 368 THR A O 1
ATOM 3003 N N . HIS A 1 369 ? -8.288 0.517 -17.069 1.00 91.56 369 HIS A N 1
ATOM 3004 C CA . HIS A 1 369 ? -8.598 0.179 -15.686 1.00 91.56 369 HIS A CA 1
ATOM 3005 C C . HIS A 1 369 ? -9.817 0.960 -15.171 1.00 91.56 369 HIS A C 1
ATOM 3007 O O . HIS A 1 369 ? -9.890 2.184 -15.259 1.00 91.56 369 HIS A O 1
ATOM 3013 N N . GLU A 1 370 ? -10.794 0.257 -14.590 1.00 91.31 370 GLU A N 1
ATOM 3014 C CA . GLU A 1 370 ? -12.077 0.857 -14.187 1.00 91.31 370 GLU A CA 1
ATOM 3015 C C . GLU A 1 370 ? -11.918 1.967 -13.141 1.00 91.31 370 GLU A C 1
ATOM 3017 O O . GLU A 1 370 ? -12.622 2.965 -13.216 1.00 91.31 370 GLU A O 1
ATOM 3022 N N . HIS A 1 371 ? -10.985 1.841 -12.191 1.00 92.31 371 HIS A N 1
ATOM 3023 C CA . HIS A 1 371 ? -10.787 2.888 -11.181 1.00 92.31 371 HIS A CA 1
ATOM 3024 C C . HIS A 1 371 ? -10.158 4.165 -11.754 1.00 92.31 371 HIS A C 1
ATOM 3026 O O . HIS A 1 371 ? -10.537 5.248 -11.322 1.00 92.31 371 HIS A O 1
ATOM 3032 N N . ALA A 1 372 ? -9.266 4.060 -12.747 1.00 91.62 372 ALA A N 1
ATOM 3033 C CA . ALA A 1 372 ? -8.653 5.229 -13.383 1.00 91.62 372 ALA A CA 1
ATOM 3034 C C . ALA A 1 372 ? -9.714 6.075 -14.106 1.00 91.62 372 ALA A C 1
ATOM 3036 O O . ALA A 1 372 ? -9.760 7.291 -13.958 1.00 91.62 372 ALA A O 1
ATOM 3037 N N . LYS A 1 373 ? -10.674 5.416 -14.770 1.00 90.44 373 LYS A N 1
ATOM 3038 C CA . LYS A 1 373 ? -11.817 6.063 -15.446 1.00 90.44 373 LYS A CA 1
ATOM 3039 C C . LYS A 1 373 ? -12.784 6.794 -14.511 1.00 90.44 373 LYS A C 1
ATOM 3041 O O . LYS A 1 373 ? -13.657 7.515 -14.988 1.00 90.44 373 LYS A O 1
ATOM 3046 N N . LEU A 1 374 ? -12.719 6.528 -13.206 1.00 91.44 374 LEU A N 1
ATOM 3047 C CA . LEU A 1 374 ? -13.603 7.126 -12.204 1.00 91.44 374 LEU A CA 1
ATOM 3048 C C . LEU A 1 374 ? -12.980 8.333 -11.504 1.00 91.44 374 LEU A C 1
ATOM 3050 O O . LEU A 1 374 ? -13.675 8.985 -10.725 1.00 91.44 374 LEU A O 1
ATOM 3054 N N . VAL A 1 375 ? -11.702 8.618 -11.760 1.00 90.38 375 VAL A N 1
ATOM 3055 C CA . VAL A 1 375 ? -11.041 9.811 -11.238 1.00 90.38 375 VAL A CA 1
ATOM 3056 C C . VAL A 1 375 ? -11.687 11.040 -11.873 1.00 90.38 375 VAL A C 1
ATOM 3058 O O . VAL A 1 375 ? -11.859 11.107 -13.086 1.00 90.38 375 VAL A O 1
ATOM 3061 N N . SER A 1 376 ? -12.106 11.990 -11.038 1.00 87.62 376 SER A N 1
ATOM 3062 C CA . SER A 1 376 ? -12.785 13.215 -11.477 1.00 87.62 376 SER A CA 1
ATOM 3063 C C . SER A 1 376 ? -11.833 14.311 -11.945 1.00 87.62 376 SER A C 1
ATOM 3065 O O . SER A 1 376 ? -12.275 15.236 -12.619 1.00 87.62 376 SER A O 1
ATOM 3067 N N . ILE A 1 377 ? -10.563 14.230 -11.547 1.00 89.25 377 ILE A N 1
ATOM 3068 C CA . ILE A 1 377 ? -9.513 15.180 -11.910 1.00 89.25 377 ILE A CA 1
ATOM 3069 C C . ILE A 1 377 ? -8.873 14.723 -13.219 1.00 89.25 377 ILE A C 1
ATOM 3071 O O . ILE A 1 377 ? -8.568 13.541 -13.385 1.00 89.25 377 ILE A O 1
ATOM 3075 N N . GLU A 1 378 ? -8.654 15.665 -14.131 1.00 90.12 378 GLU A N 1
ATOM 3076 C CA . GLU A 1 378 ? -7.982 15.384 -15.396 1.00 90.12 378 GLU A CA 1
ATOM 3077 C C . GLU A 1 378 ? -6.521 14.952 -15.152 1.00 90.12 378 GLU A C 1
ATOM 3079 O O . GLU A 1 378 ? -5.830 15.570 -14.335 1.00 90.12 378 GLU A O 1
ATOM 3084 N N . PRO A 1 379 ? -5.994 13.942 -15.870 1.00 90.12 379 PRO A N 1
ATOM 3085 C CA . PRO A 1 379 ? -4.644 13.422 -15.630 1.00 90.12 379 PRO A CA 1
ATOM 3086 C C . PRO A 1 379 ? -3.543 14.493 -15.691 1.00 90.12 379 PRO A C 1
ATOM 3088 O O . PRO A 1 379 ? -2.624 14.478 -14.875 1.00 90.12 379 PRO A O 1
ATOM 3091 N N . GLY A 1 380 ? -3.665 15.479 -16.586 1.00 87.50 380 GLY A N 1
ATOM 3092 C CA . GLY A 1 380 ? -2.709 16.590 -16.684 1.00 87.50 380 GLY A CA 1
ATOM 3093 C C . GLY A 1 380 ? -2.690 17.531 -15.468 1.00 87.50 380 GLY A C 1
ATOM 3094 O O . GLY A 1 380 ? -1.692 18.204 -15.236 1.00 87.50 380 GLY A O 1
ATOM 3095 N N . GLU A 1 381 ? -3.759 17.576 -14.665 1.00 90.19 381 GLU A N 1
ATOM 3096 C CA . GLU A 1 381 ? -3.772 18.318 -13.394 1.00 90.19 381 GLU A CA 1
ATOM 3097 C C . GLU A 1 381 ? -3.128 17.514 -12.257 1.00 90.19 381 GLU A C 1
ATOM 3099 O O . GLU A 1 381 ? -2.624 18.103 -11.300 1.00 90.19 381 GLU A O 1
ATOM 3104 N N . LEU A 1 382 ? -3.118 16.181 -12.363 1.00 91.38 382 LEU A N 1
ATOM 3105 C CA . LEU A 1 382 ? -2.466 15.284 -11.407 1.00 91.38 382 LEU A CA 1
ATOM 3106 C C . LEU A 1 382 ? -0.961 15.154 -11.676 1.00 91.38 382 LEU A C 1
ATOM 3108 O O . LEU A 1 382 ? -0.182 15.007 -10.737 1.00 91.38 382 LEU A O 1
ATOM 3112 N N . PHE A 1 383 ? -0.550 15.220 -12.946 1.00 92.44 383 PHE A N 1
ATOM 3113 C CA . PHE A 1 383 ? 0.833 15.035 -13.380 1.00 92.44 383 PHE A CA 1
ATOM 3114 C C . PHE A 1 383 ? 1.623 16.352 -13.389 1.00 92.44 383 PHE A C 1
ATOM 3116 O O . PHE A 1 383 ? 1.889 16.955 -14.429 1.00 92.44 383 PHE A O 1
ATOM 3123 N N . GLN A 1 384 ? 1.993 16.817 -12.195 1.00 88.88 384 GLN A N 1
ATOM 3124 C CA . GLN A 1 384 ? 2.705 18.083 -12.001 1.00 88.88 384 GLN A CA 1
ATOM 3125 C C . GLN A 1 384 ? 4.213 17.866 -11.823 1.00 88.88 384 GLN A C 1
ATOM 3127 O O . GLN A 1 384 ? 4.737 17.944 -10.715 1.00 88.88 384 GLN A O 1
ATOM 3132 N N . THR A 1 385 ? 4.913 17.612 -12.928 1.00 92.56 385 THR A N 1
ATOM 3133 C CA . THR A 1 385 ? 6.386 17.578 -12.988 1.00 92.56 385 THR A CA 1
ATOM 3134 C C . THR A 1 385 ? 6.943 18.861 -13.624 1.00 92.56 385 THR A C 1
ATOM 3136 O O . THR A 1 385 ? 6.193 19.789 -13.957 1.00 92.56 385 THR A O 1
ATOM 3139 N N . GLY A 1 386 ? 8.265 18.949 -13.790 1.00 91.50 386 GLY A N 1
ATOM 3140 C CA . GLY A 1 386 ? 8.909 20.097 -14.431 1.00 91.50 386 GLY A CA 1
ATOM 3141 C C . GLY A 1 386 ? 8.805 20.108 -15.962 1.00 91.50 386 GLY A C 1
ATOM 3142 O O . GLY A 1 386 ? 8.020 19.384 -16.581 1.00 91.50 386 GLY A O 1
ATOM 3143 N N . VAL A 1 387 ? 9.593 20.981 -16.593 1.00 94.19 387 VAL A N 1
ATOM 3144 C CA . VAL A 1 387 ? 9.579 21.184 -18.052 1.00 94.19 387 VAL A CA 1
ATOM 3145 C C . VAL A 1 387 ? 10.820 20.592 -18.714 1.00 94.19 387 VAL A C 1
ATOM 3147 O O . VAL A 1 387 ? 11.859 20.452 -18.083 1.00 94.19 387 VAL A O 1
ATOM 3150 N N . ALA A 1 388 ? 10.740 20.331 -20.023 1.00 93.44 388 ALA A N 1
ATOM 3151 C CA . ALA A 1 388 ? 11.819 19.732 -20.822 1.00 93.44 388 ALA A CA 1
ATOM 3152 C C . ALA A 1 388 ? 13.184 20.443 -20.700 1.00 93.44 388 ALA A C 1
ATOM 3154 O O . ALA A 1 388 ? 14.224 19.816 -20.847 1.00 93.44 388 ALA A O 1
ATOM 3155 N N . LYS A 1 389 ? 13.181 21.744 -20.392 1.00 94.94 389 LYS A N 1
ATOM 3156 C CA . LYS A 1 389 ? 14.401 22.544 -20.242 1.00 94.94 389 LYS A CA 1
ATOM 3157 C C . LYS A 1 389 ? 15.168 22.270 -18.938 1.00 94.94 389 LYS A C 1
ATOM 3159 O O . LYS A 1 389 ? 16.355 22.579 -18.850 1.00 94.94 389 LYS A O 1
ATOM 3164 N N . ASN A 1 390 ? 14.496 21.763 -17.904 1.00 95.44 390 ASN A N 1
ATOM 3165 C CA . ASN A 1 390 ? 15.128 21.515 -16.610 1.00 95.44 390 ASN A CA 1
ATOM 3166 C C . ASN A 1 390 ? 16.142 20.375 -16.690 1.00 95.44 390 ASN A C 1
ATOM 3168 O O . ASN A 1 390 ? 15.954 19.435 -17.464 1.00 95.44 390 ASN A O 1
ATOM 3172 N N . THR A 1 391 ? 17.208 20.453 -15.888 1.00 96.25 391 THR A N 1
ATOM 3173 C CA . THR A 1 391 ? 18.125 19.312 -15.712 1.00 96.25 391 THR A CA 1
ATOM 3174 C C . THR A 1 391 ? 17.441 18.162 -14.983 1.00 96.25 391 THR A C 1
ATOM 3176 O O . THR A 1 391 ? 16.461 18.392 -14.276 1.00 96.25 391 THR A O 1
ATOM 3179 N N . LEU A 1 392 ? 17.921 16.924 -15.139 1.00 96.31 392 LEU A N 1
ATOM 3180 C CA . LEU A 1 392 ? 17.362 15.793 -14.388 1.00 96.31 392 LEU A CA 1
ATOM 3181 C C . LEU A 1 392 ? 17.515 16.022 -12.881 1.00 96.31 392 LEU A C 1
ATOM 3183 O O . LEU A 1 392 ? 16.590 15.741 -12.133 1.00 96.31 392 LEU A O 1
ATOM 3187 N N . THR A 1 393 ? 18.620 16.623 -12.442 1.00 94.56 393 THR A N 1
ATOM 3188 C CA . THR A 1 393 ? 18.861 17.001 -11.044 1.00 94.56 393 THR A CA 1
ATOM 3189 C C . THR A 1 393 ? 17.869 18.072 -10.577 1.00 94.56 393 THR A C 1
ATOM 3191 O O . THR A 1 393 ? 17.337 17.988 -9.473 1.00 94.56 393 THR A O 1
ATOM 3194 N N . GLU A 1 394 ? 17.572 19.078 -11.411 1.00 94.62 394 GLU A N 1
ATOM 3195 C CA . GLU A 1 394 ? 16.543 20.080 -11.104 1.00 94.62 394 GLU A CA 1
ATOM 3196 C C . GLU A 1 394 ? 15.150 19.447 -11.007 1.00 94.62 394 GLU A C 1
ATOM 3198 O O . GLU A 1 394 ? 14.386 19.804 -10.110 1.00 94.62 394 GLU A O 1
ATOM 3203 N N . LEU A 1 395 ? 14.821 18.516 -11.909 1.00 95.69 395 LEU A N 1
ATOM 3204 C CA . LEU A 1 395 ? 13.561 17.769 -11.893 1.00 95.69 395 LEU A CA 1
ATOM 3205 C C . LEU A 1 395 ? 13.453 16.891 -10.645 1.00 95.69 395 LEU A C 1
ATOM 3207 O O . LEU A 1 395 ? 12.432 16.940 -9.967 1.00 95.69 395 LEU A O 1
ATOM 3211 N N . ALA A 1 396 ? 14.518 16.177 -10.290 1.00 95.62 396 ALA A N 1
ATOM 3212 C CA . ALA A 1 396 ? 14.577 15.339 -9.100 1.00 95.62 396 ALA A CA 1
ATOM 3213 C C . ALA A 1 396 ? 14.420 16.169 -7.818 1.00 95.62 396 ALA A C 1
ATOM 3215 O O . ALA A 1 396 ? 13.625 15.842 -6.940 1.00 95.62 396 ALA A O 1
ATOM 3216 N N . GLN A 1 397 ? 15.092 17.322 -7.732 1.00 94.00 397 GLN A N 1
ATOM 3217 C CA . GLN A 1 397 ? 14.938 18.214 -6.586 1.00 94.00 397 GLN A CA 1
ATOM 3218 C C . GLN A 1 397 ? 13.526 18.816 -6.501 1.00 94.00 397 GLN A C 1
ATOM 3220 O O . GLN A 1 397 ? 13.022 19.055 -5.400 1.00 94.00 397 GLN A O 1
ATOM 3225 N N . GLN A 1 398 ? 12.877 19.096 -7.635 1.00 93.94 398 GLN A N 1
ATOM 3226 C CA . GLN A 1 398 ? 11.475 19.525 -7.664 1.00 93.94 398 GLN A CA 1
ATOM 3227 C C . GLN A 1 398 ? 10.528 18.406 -7.225 1.00 93.94 398 GLN A C 1
ATOM 3229 O O . GLN A 1 398 ? 9.592 18.689 -6.475 1.00 93.94 398 GLN A O 1
ATOM 3234 N N . ALA A 1 399 ? 10.777 17.171 -7.662 1.00 93.81 399 ALA A N 1
ATOM 3235 C CA . ALA A 1 399 ? 10.001 15.995 -7.292 1.00 93.81 399 ALA A CA 1
ATOM 3236 C C . ALA A 1 399 ? 10.045 15.757 -5.778 1.00 93.81 399 ALA A C 1
ATOM 3238 O O . ALA A 1 399 ? 8.994 15.787 -5.144 1.00 93.81 399 ALA A O 1
ATOM 3239 N N . GLU A 1 400 ? 11.240 15.720 -5.183 1.00 93.12 400 GLU A N 1
ATOM 3240 C CA . GLU A 1 400 ? 11.445 15.568 -3.733 1.00 93.12 400 GLU A CA 1
ATOM 3241 C C . GLU A 1 400 ? 10.718 16.660 -2.925 1.00 93.12 400 GLU A C 1
ATOM 3243 O O . GLU A 1 400 ? 9.983 16.394 -1.971 1.00 93.12 400 GLU A O 1
ATOM 3248 N N . ASN A 1 401 ? 10.847 17.926 -3.341 1.00 91.88 401 ASN A N 1
ATOM 3249 C CA . ASN A 1 401 ? 10.148 19.032 -2.679 1.00 91.88 401 ASN A CA 1
ATOM 3250 C C . ASN A 1 401 ? 8.620 18.915 -2.805 1.00 91.88 401 ASN A C 1
ATOM 3252 O O . ASN A 1 401 ? 7.890 19.260 -1.869 1.00 91.88 401 ASN A O 1
ATOM 3256 N N . SER A 1 402 ? 8.134 18.448 -3.956 1.00 92.06 402 SER A N 1
ATOM 3257 C CA . SER A 1 402 ? 6.705 18.271 -4.221 1.00 92.06 402 SER A CA 1
ATOM 3258 C C . SER A 1 402 ? 6.139 17.095 -3.434 1.00 92.06 402 SER A C 1
ATOM 3260 O O . SER A 1 402 ? 5.080 17.235 -2.822 1.00 92.06 402 SER A O 1
ATOM 3262 N N . GLU A 1 403 ? 6.847 15.965 -3.381 1.00 92.19 403 GLU A N 1
ATOM 3263 C CA . GLU A 1 403 ? 6.477 14.812 -2.565 1.00 92.19 403 GLU A CA 1
ATOM 3264 C C . GLU A 1 403 ? 6.409 15.202 -1.091 1.00 92.19 403 GLU A C 1
ATOM 3266 O O . GLU A 1 403 ? 5.390 14.964 -0.435 1.00 92.19 403 GLU A O 1
ATOM 3271 N N . ARG A 1 404 ? 7.446 15.875 -0.582 1.00 91.69 404 ARG A N 1
ATOM 3272 C CA . ARG A 1 404 ? 7.475 16.364 0.795 1.00 91.69 404 ARG A CA 1
ATOM 3273 C C . ARG A 1 404 ? 6.293 17.283 1.092 1.00 91.69 404 ARG A C 1
ATOM 3275 O O . ARG A 1 404 ? 5.573 17.051 2.062 1.00 91.69 404 ARG A O 1
ATOM 3282 N N . SER A 1 405 ? 6.072 18.308 0.266 1.00 93.06 405 SER A N 1
ATOM 3283 C CA . SER A 1 405 ? 4.969 19.256 0.469 1.00 93.06 405 SER A CA 1
ATOM 3284 C C . SER A 1 405 ? 3.611 18.550 0.462 1.00 93.06 405 SER A C 1
ATOM 3286 O O . SER A 1 405 ? 2.752 18.836 1.297 1.00 93.06 405 SER A O 1
ATOM 3288 N N . ARG A 1 406 ? 3.434 17.567 -0.424 1.00 94.62 406 ARG A N 1
ATOM 3289 C CA . ARG A 1 406 ? 2.223 16.747 -0.505 1.00 94.62 406 ARG A CA 1
ATOM 3290 C C . ARG A 1 406 ? 2.038 15.883 0.742 1.00 94.62 406 ARG A C 1
ATOM 3292 O O . ARG A 1 406 ? 0.937 15.829 1.284 1.00 94.62 406 ARG A O 1
ATOM 3299 N N . ARG A 1 407 ? 3.104 15.252 1.247 1.00 94.38 407 ARG A N 1
ATOM 3300 C CA . ARG A 1 407 ? 3.075 14.502 2.515 1.00 94.38 407 ARG A CA 1
ATOM 3301 C C . ARG A 1 407 ? 2.708 15.401 3.695 1.00 94.38 407 ARG A C 1
ATOM 3303 O O . ARG A 1 407 ? 1.891 15.002 4.519 1.00 94.38 407 ARG A O 1
ATOM 3310 N N . GLU A 1 408 ? 3.248 16.619 3.754 1.00 95.19 408 GLU A N 1
ATOM 3311 C CA . GLU A 1 408 ? 2.897 17.604 4.789 1.00 95.19 408 GLU A CA 1
ATOM 3312 C C . GLU A 1 408 ? 1.409 17.968 4.724 1.00 95.19 408 GLU A C 1
ATOM 3314 O O . GLU A 1 408 ? 0.734 17.998 5.751 1.00 95.19 408 GLU A O 1
ATOM 3319 N N . GLN A 1 409 ? 0.865 18.189 3.525 1.00 96.75 409 GLN A N 1
ATOM 3320 C CA . GLN A 1 409 ? -0.564 18.452 3.334 1.00 96.75 409 GLN A CA 1
ATOM 3321 C C . GLN A 1 409 ? -1.439 17.261 3.752 1.00 96.75 409 GLN A C 1
ATOM 3323 O O . GLN A 1 409 ? -2.434 17.462 4.447 1.00 96.75 409 GLN A O 1
ATOM 3328 N N . ILE A 1 410 ? -1.055 16.028 3.398 1.00 96.75 410 ILE A N 1
ATOM 3329 C CA . ILE A 1 410 ? -1.770 14.805 3.799 1.00 96.75 410 ILE A CA 1
ATOM 3330 C C . ILE A 1 410 ? -1.847 14.688 5.328 1.00 96.75 410 ILE A C 1
ATOM 3332 O O . ILE A 1 410 ? -2.921 14.394 5.862 1.00 96.75 410 ILE A O 1
ATOM 3336 N N . GLU A 1 411 ? -0.737 14.923 6.034 1.00 95.31 411 GLU A N 1
ATOM 3337 C CA . GLU A 1 411 ? -0.688 14.866 7.501 1.00 95.31 411 GLU A CA 1
ATOM 3338 C C . GLU A 1 411 ? -1.455 16.020 8.156 1.00 95.31 411 GLU A C 1
ATOM 3340 O O . GLU A 1 411 ? -2.204 15.801 9.112 1.00 95.31 411 GLU A O 1
ATOM 3345 N N . ASN A 1 412 ? -1.348 17.236 7.614 1.00 96.94 412 ASN A N 1
ATOM 3346 C CA . ASN A 1 412 ? -2.118 18.385 8.091 1.00 96.94 412 ASN A CA 1
ATOM 3347 C C . ASN A 1 412 ? -3.625 18.133 7.961 1.00 96.94 412 ASN A C 1
ATOM 3349 O O . ASN A 1 412 ? -4.360 18.323 8.929 1.00 96.94 412 ASN A O 1
ATOM 3353 N N . LEU A 1 413 ? -4.084 17.618 6.815 1.00 98.12 413 LEU A N 1
ATOM 3354 C CA . LEU A 1 413 ? -5.482 17.233 6.621 1.00 98.12 413 LEU A CA 1
ATOM 3355 C C . LEU A 1 413 ? -5.905 16.137 7.602 1.00 98.12 413 LEU A C 1
ATOM 3357 O O . LEU A 1 413 ? -6.986 16.233 8.177 1.00 98.12 413 LEU A O 1
ATOM 3361 N N . ALA A 1 414 ? -5.056 15.135 7.863 1.00 96.75 414 ALA A N 1
ATOM 3362 C CA . ALA A 1 414 ? -5.344 14.113 8.871 1.00 96.75 414 ALA A CA 1
ATOM 3363 C C . ALA A 1 414 ? -5.560 14.734 10.263 1.00 96.75 414 ALA A C 1
ATOM 3365 O O . ALA A 1 414 ? -6.524 14.394 10.950 1.00 96.75 414 ALA A O 1
ATOM 3366 N N . HIS A 1 415 ? -4.705 15.682 10.656 1.00 96.06 415 HIS A N 1
ATOM 3367 C CA . HIS A 1 415 ? -4.827 16.397 11.926 1.00 96.06 415 HIS A CA 1
ATOM 3368 C C . HIS A 1 415 ? -6.083 17.284 11.982 1.00 96.06 415 HIS A C 1
ATOM 3370 O O . HIS A 1 415 ? -6.750 17.360 13.018 1.00 96.06 415 HIS A O 1
ATOM 3376 N N . GLU A 1 416 ? -6.428 17.968 10.891 1.00 97.88 416 GLU A N 1
ATOM 3377 C CA . GLU A 1 416 ? -7.640 18.786 10.804 1.00 97.88 416 GLU A CA 1
ATOM 3378 C C . GLU A 1 416 ? -8.914 17.939 10.881 1.00 97.88 416 GLU A C 1
ATOM 3380 O O . GLU A 1 416 ? -9.844 18.309 11.599 1.00 97.88 416 GLU A O 1
ATOM 3385 N N . ILE A 1 417 ? -8.936 16.791 10.196 1.00 97.88 417 ILE A N 1
ATOM 3386 C CA . ILE A 1 417 ? -10.005 15.785 10.263 1.00 97.88 417 ILE A CA 1
ATOM 3387 C C . ILE A 1 417 ? -10.171 15.289 11.705 1.00 97.88 417 ILE A C 1
ATOM 3389 O O . ILE A 1 417 ? -11.283 15.303 12.237 1.00 97.88 417 ILE A O 1
ATOM 3393 N N . ASP A 1 418 ? -9.074 14.903 12.364 1.00 96.44 418 ASP A N 1
ATOM 3394 C CA . ASP A 1 418 ? -9.083 14.470 13.767 1.00 96.44 418 ASP A CA 1
ATOM 3395 C C . ASP A 1 418 ? -9.648 15.556 14.686 1.00 96.44 418 ASP A C 1
ATOM 3397 O O . ASP A 1 418 ? -10.526 15.296 15.514 1.00 96.44 418 ASP A O 1
ATOM 3401 N N . SER A 1 419 ? -9.153 16.785 14.527 1.00 97.19 419 SER A N 1
ATOM 3402 C CA . SER A 1 419 ? -9.559 17.936 15.338 1.00 97.19 419 SER A CA 1
ATOM 3403 C C . SER A 1 419 ? -11.056 18.207 15.193 1.00 97.19 419 SER A C 1
ATOM 3405 O O . SER A 1 419 ? -11.763 18.344 16.191 1.00 97.19 419 SER A O 1
ATOM 3407 N N . GLU A 1 420 ? -11.565 18.186 13.963 1.00 97.69 420 GLU A N 1
ATOM 3408 C CA . GLU A 1 420 ? -12.978 18.402 13.663 1.00 97.69 420 GLU A CA 1
ATOM 3409 C C . GLU A 1 420 ? -13.884 17.296 14.230 1.00 97.69 420 GLU A C 1
ATOM 3411 O O . GLU A 1 420 ? -14.958 17.579 14.774 1.00 97.69 420 GLU A O 1
ATOM 3416 N N . ILE A 1 421 ? -13.447 16.034 14.176 1.00 97.81 421 ILE A N 1
ATOM 3417 C CA . ILE A 1 421 ? -14.165 14.904 14.781 1.00 97.81 421 ILE A CA 1
ATOM 3418 C C . ILE A 1 421 ? -14.217 15.050 16.307 1.00 97.81 421 ILE A C 1
ATOM 3420 O O . ILE A 1 421 ? -15.286 14.887 16.911 1.00 97.81 421 ILE A O 1
ATOM 3424 N N . PHE A 1 422 ? -13.089 15.375 16.946 1.00 97.81 422 PHE A N 1
ATOM 3425 C CA . PHE A 1 422 ? -13.038 15.582 18.392 1.00 97.81 422 PHE A CA 1
ATOM 3426 C C . PHE A 1 422 ? -13.921 16.753 18.840 1.00 97.81 422 PHE A C 1
ATOM 3428 O O . PHE A 1 422 ? -14.650 16.618 19.828 1.00 97.81 422 PHE A O 1
ATOM 3435 N N . GLU A 1 423 ? -13.898 17.873 18.116 1.00 96.94 423 GLU A N 1
ATOM 3436 C CA . GLU A 1 423 ? -14.745 19.039 18.383 1.00 96.94 423 GLU A CA 1
ATOM 3437 C C . GLU A 1 423 ? -16.230 18.703 18.222 1.00 96.94 423 GLU A C 1
ATOM 3439 O O . GLU A 1 423 ? -17.026 18.947 19.135 1.00 96.94 423 GLU A O 1
ATOM 3444 N N . THR A 1 424 ? -16.602 18.050 17.117 1.00 96.94 424 THR A N 1
ATOM 3445 C CA . THR A 1 424 ? -17.991 17.660 16.825 1.00 96.94 424 THR A CA 1
ATOM 3446 C C . THR A 1 424 ? -18.578 16.767 17.920 1.00 96.94 424 THR A C 1
ATOM 3448 O O . THR A 1 424 ? -19.753 16.887 18.287 1.00 96.94 424 THR A O 1
ATOM 3451 N N . LEU A 1 425 ? -17.756 15.883 18.491 1.00 96.44 425 LEU A N 1
ATOM 3452 C CA . LEU A 1 425 ? -18.157 14.954 19.550 1.00 96.44 425 LEU A CA 1
ATOM 3453 C C . LEU A 1 425 ? -17.864 15.472 20.966 1.00 96.44 425 LEU A C 1
ATOM 3455 O O . LEU A 1 425 ? -18.133 14.769 21.945 1.00 96.44 425 LEU A O 1
ATOM 3459 N N . ASN A 1 426 ? -17.414 16.725 21.088 1.00 96.25 426 ASN A N 1
ATOM 3460 C CA . ASN A 1 426 ? -17.112 17.406 22.347 1.00 96.25 426 ASN A CA 1
ATOM 3461 C C . ASN A 1 426 ? -16.148 16.597 23.234 1.00 96.25 426 ASN A C 1
ATOM 3463 O O . ASN A 1 426 ? -16.398 16.387 24.427 1.00 96.25 426 ASN A O 1
ATOM 3467 N N . VAL A 1 427 ? -15.061 16.101 22.640 1.00 97.50 427 VAL A N 1
ATOM 3468 C CA . VAL A 1 427 ? -14.015 15.345 23.336 1.00 97.50 427 VAL A CA 1
ATOM 3469 C C . VAL A 1 427 ? -12.954 16.321 23.868 1.00 97.50 427 VAL A C 1
ATOM 3471 O O . VAL A 1 427 ? -12.277 16.969 23.069 1.00 97.50 427 VAL A O 1
ATOM 3474 N N . PRO A 1 428 ? -12.775 16.446 25.198 1.00 97.12 428 PRO A N 1
ATOM 3475 C CA . PRO A 1 428 ? -11.798 17.370 25.779 1.00 97.12 428 PRO A CA 1
ATOM 3476 C C . PRO A 1 428 ? -10.361 17.040 25.363 1.00 97.12 428 PRO A C 1
ATOM 3478 O O . PRO A 1 428 ? -10.019 15.864 25.285 1.00 97.12 428 PRO A O 1
ATOM 3481 N N . SER A 1 429 ? -9.496 18.045 25.205 1.00 96.38 429 SER A N 1
ATOM 3482 C CA . SER A 1 429 ? -8.085 17.853 24.812 1.00 96.38 429 SER A CA 1
ATOM 3483 C C . SER A 1 429 ? -7.338 16.844 25.690 1.00 96.38 429 SER A C 1
ATOM 3485 O O . SER A 1 429 ? -6.652 15.970 25.179 1.00 96.38 429 SER A O 1
ATOM 3487 N N . THR A 1 430 ? -7.572 16.859 27.005 1.00 95.25 430 THR A N 1
ATOM 3488 C CA . THR A 1 430 ? -6.977 15.886 27.938 1.00 95.25 430 THR A CA 1
ATOM 3489 C C . THR A 1 430 ? -7.357 14.436 27.631 1.00 95.25 430 THR A C 1
ATOM 3491 O O . THR A 1 430 ? -6.572 13.524 27.870 1.00 95.25 430 THR A O 1
ATOM 3494 N N . VAL A 1 431 ? -8.562 14.208 27.104 1.00 96.44 431 VAL A N 1
ATOM 3495 C CA . VAL A 1 431 ? -9.046 12.893 26.664 1.00 96.44 431 VAL A CA 1
ATOM 3496 C C . VAL A 1 431 ? -8.420 12.527 25.319 1.00 96.44 431 VAL A C 1
ATOM 3498 O O . VAL A 1 431 ? -8.079 11.364 25.121 1.00 96.44 431 VAL A O 1
ATOM 3501 N N . GLN A 1 432 ? -8.231 13.499 24.422 1.00 96.62 432 GLN A N 1
ATOM 3502 C CA . GLN A 1 432 ? -7.553 13.298 23.136 1.00 96.62 432 GLN A CA 1
ATOM 3503 C C . GLN A 1 432 ? -6.106 12.832 23.346 1.00 96.62 432 GLN A C 1
ATOM 3505 O O . GLN A 1 432 ? -5.701 11.821 22.777 1.00 96.62 432 GLN A O 1
ATOM 3510 N N . ASP A 1 433 ? -5.359 13.500 24.228 1.00 94.88 433 ASP A N 1
ATOM 3511 C CA . ASP A 1 433 ? -3.967 13.149 24.538 1.00 94.88 433 ASP A CA 1
ATOM 3512 C C . ASP A 1 433 ? -3.858 11.749 25.154 1.00 94.88 433 ASP A C 1
ATOM 3514 O O . ASP A 1 433 ? -2.973 10.971 24.804 1.00 94.88 433 ASP A O 1
ATOM 3518 N N . GLN A 1 434 ? -4.804 11.392 26.030 1.00 94.81 434 GLN A N 1
ATOM 3519 C CA . GLN A 1 434 ? -4.891 10.046 26.597 1.00 94.81 434 GLN A CA 1
ATOM 3520 C C . GLN A 1 434 ? -5.204 8.995 25.533 1.00 94.81 434 GLN A C 1
ATOM 3522 O O . GLN A 1 434 ? -4.612 7.922 25.566 1.00 94.81 434 GLN A O 1
ATOM 3527 N N . ILE A 1 435 ? -6.103 9.284 24.586 1.00 95.44 435 ILE A N 1
ATOM 3528 C CA . ILE A 1 435 ? -6.372 8.383 23.460 1.00 95.44 435 ILE A CA 1
ATOM 3529 C C . ILE A 1 435 ? -5.088 8.170 22.661 1.00 95.44 435 ILE A C 1
ATOM 3531 O O . ILE A 1 435 ? -4.680 7.023 22.511 1.00 95.44 435 ILE A O 1
ATOM 3535 N N . ARG A 1 436 ? -4.417 9.245 22.231 1.00 94.06 436 ARG A N 1
ATOM 3536 C CA . ARG A 1 436 ? -3.164 9.173 21.463 1.00 94.06 436 ARG A CA 1
ATOM 3537 C C . ARG A 1 436 ? -2.092 8.373 22.193 1.00 94.06 436 ARG A C 1
ATOM 3539 O O . ARG A 1 436 ? -1.538 7.448 21.612 1.00 94.06 436 ARG A O 1
ATOM 3546 N N . GLN A 1 437 ? -1.873 8.638 23.484 1.00 92.94 437 GLN A N 1
ATOM 3547 C CA . GLN A 1 437 ? -0.940 7.863 24.308 1.00 92.94 437 GLN A CA 1
ATOM 3548 C C . GLN A 1 437 ? -1.251 6.358 24.266 1.00 92.94 437 GLN A C 1
ATOM 3550 O O . GLN A 1 437 ? -0.335 5.544 24.158 1.00 92.94 437 GLN A O 1
ATOM 3555 N N . GLU A 1 438 ? -2.527 5.965 24.310 1.00 93.44 438 GLU A N 1
ATOM 3556 C CA . GLU A 1 438 ? -2.901 4.554 24.192 1.00 93.44 438 GLU A CA 1
ATOM 3557 C C . GLU A 1 438 ? -2.639 3.973 22.803 1.00 93.44 438 GLU A C 1
ATOM 3559 O O . GLU A 1 438 ? -2.251 2.808 22.720 1.00 93.44 438 GLU A O 1
ATOM 3564 N N . ILE A 1 439 ? -2.815 4.752 21.732 1.00 92.62 439 ILE A N 1
ATOM 3565 C CA . ILE A 1 439 ? -2.458 4.331 20.369 1.00 92.62 439 ILE A CA 1
ATOM 3566 C C . ILE A 1 439 ? -0.970 3.991 20.319 1.00 92.62 439 ILE A C 1
ATOM 3568 O O . ILE A 1 439 ? -0.614 2.873 19.944 1.00 92.62 439 ILE A O 1
ATOM 3572 N N . TRP A 1 440 ? -0.111 4.892 20.788 1.00 91.69 440 TRP A N 1
ATOM 3573 C CA . TRP A 1 440 ? 1.344 4.713 20.776 1.00 91.69 440 TRP A CA 1
ATOM 3574 C C . TRP A 1 440 ? 1.798 3.510 21.607 1.00 91.69 440 TRP A C 1
ATOM 3576 O O . TRP A 1 440 ? 2.634 2.724 21.178 1.00 91.69 440 TRP A O 1
ATOM 3586 N N . LEU A 1 441 ? 1.181 3.280 22.769 1.00 91.19 441 LEU A N 1
ATOM 3587 C CA . LEU A 1 441 ? 1.531 2.141 23.627 1.00 91.19 441 LEU A CA 1
ATOM 3588 C C . LEU A 1 441 ? 1.042 0.785 23.094 1.00 91.19 441 LEU A C 1
ATOM 3590 O O . LEU A 1 441 ? 1.581 -0.261 23.467 1.00 91.19 441 LEU A O 1
ATOM 3594 N N . ARG A 1 442 ? -0.017 0.771 22.277 1.00 89.38 442 ARG A N 1
ATOM 3595 C CA . ARG A 1 442 ? -0.662 -0.462 21.786 1.00 89.38 442 ARG A CA 1
ATOM 3596 C C . ARG A 1 442 ? -0.277 -0.810 20.348 1.00 89.38 442 ARG A C 1
ATOM 3598 O O . ARG A 1 442 ? -0.441 -1.968 19.950 1.00 89.38 442 ARG A O 1
ATOM 3605 N N . THR A 1 443 ? 0.212 0.156 19.578 1.00 87.00 443 THR A N 1
ATOM 3606 C CA . THR A 1 443 ? 0.604 -0.000 18.172 1.00 87.00 443 THR A CA 1
ATOM 3607 C C . THR A 1 443 ? 2.129 -0.003 18.022 1.00 87.00 443 THR A C 1
ATOM 3609 O O . THR A 1 443 ? 2.860 -0.071 19.004 1.00 87.00 443 THR A O 1
ATOM 3612 N N . VAL A 1 444 ? 2.624 -0.078 16.785 1.00 85.75 444 VAL A N 1
ATOM 3613 C CA . VAL A 1 444 ? 4.051 0.178 16.485 1.00 85.75 444 VAL A CA 1
ATOM 3614 C C . VAL A 1 444 ? 4.309 1.588 15.999 1.00 85.75 444 VAL A C 1
ATOM 3616 O O . VAL A 1 444 ? 5.441 1.890 15.659 1.00 85.75 444 VAL A O 1
ATOM 3619 N N . GLU A 1 445 ? 3.245 2.367 15.876 1.00 84.00 445 GLU A N 1
ATOM 3620 C CA . GLU A 1 445 ? 3.310 3.727 15.383 1.00 84.00 445 GLU A CA 1
ATOM 3621 C C . GLU A 1 445 ? 3.885 4.599 16.501 1.00 84.00 445 GLU A C 1
ATOM 3623 O O . GLU A 1 445 ? 3.455 4.483 17.654 1.00 84.00 445 GLU A O 1
ATOM 3628 N N . ASP A 1 446 ? 4.858 5.430 16.162 1.00 83.81 446 ASP A N 1
ATOM 3629 C CA . ASP A 1 446 ? 5.411 6.464 17.027 1.00 83.81 446 ASP A CA 1
ATOM 3630 C C . ASP A 1 446 ? 4.855 7.838 16.608 1.00 83.81 446 ASP A C 1
ATOM 3632 O O . ASP A 1 446 ? 4.579 8.048 15.423 1.00 83.81 446 ASP A O 1
ATOM 3636 N N . PRO A 1 447 ? 4.680 8.801 17.533 1.00 83.00 447 PRO A N 1
ATOM 3637 C CA . PRO A 1 447 ? 4.421 10.191 17.166 1.00 83.00 447 PRO A CA 1
ATOM 3638 C C . PRO A 1 447 ? 5.322 10.734 16.045 1.00 83.00 447 PRO A C 1
ATOM 3640 O O . PRO A 1 447 ? 4.837 11.495 15.209 1.00 83.00 447 PRO A O 1
ATOM 3643 N N . GLU A 1 448 ? 6.601 10.344 16.013 1.00 83.19 448 GLU A N 1
ATOM 3644 C CA . GLU A 1 448 ? 7.565 10.757 14.986 1.00 83.19 448 GLU A CA 1
ATOM 3645 C C . GLU A 1 448 ? 7.214 10.228 13.588 1.00 83.19 448 GLU A C 1
ATOM 3647 O O . GLU A 1 448 ? 7.484 10.914 12.605 1.00 83.19 448 GLU A O 1
ATOM 3652 N N . ASP A 1 449 ? 6.529 9.082 13.478 1.00 83.19 449 ASP A N 1
ATOM 3653 C CA . ASP A 1 449 ? 6.117 8.508 12.187 1.00 83.19 449 ASP A CA 1
ATOM 3654 C C . ASP A 1 449 ? 5.120 9.410 11.437 1.00 83.19 449 ASP A C 1
ATOM 3656 O O . ASP A 1 449 ? 4.985 9.315 10.216 1.00 83.19 449 ASP A O 1
ATOM 3660 N N . ARG A 1 450 ? 4.405 10.284 12.160 1.00 84.31 450 ARG A N 1
ATOM 3661 C CA . ARG A 1 450 ? 3.455 11.255 11.587 1.00 84.31 450 ARG A CA 1
ATOM 3662 C C . ARG A 1 450 ? 4.089 12.612 11.278 1.00 84.31 450 ARG A C 1
ATOM 3664 O O . ARG A 1 450 ? 3.397 13.515 10.813 1.00 84.31 450 ARG A O 1
ATOM 3671 N N . ILE A 1 451 ? 5.379 12.786 11.559 1.00 85.88 451 ILE A N 1
ATOM 3672 C CA . ILE A 1 451 ? 6.107 14.021 11.274 1.00 85.88 451 ILE A CA 1
ATOM 3673 C C . ILE A 1 451 ? 6.810 13.860 9.930 1.00 85.88 451 ILE A C 1
ATOM 3675 O O . ILE A 1 451 ? 7.585 12.929 9.715 1.00 85.88 451 ILE A O 1
ATOM 3679 N N . VAL A 1 452 ? 6.562 14.791 9.013 1.00 85.44 452 VAL A N 1
ATOM 3680 C CA . VAL A 1 452 ? 7.311 14.839 7.756 1.00 85.44 452 VAL A CA 1
ATOM 3681 C C . VAL A 1 452 ? 8.690 15.435 8.030 1.00 85.44 452 VAL A C 1
ATOM 3683 O O . VAL A 1 452 ? 8.803 16.515 8.613 1.00 85.44 452 VAL A O 1
ATOM 3686 N N . GLY A 1 453 ? 9.733 14.696 7.648 1.00 80.00 453 GLY A N 1
ATOM 3687 C CA . GLY A 1 453 ? 11.128 15.083 7.849 1.00 80.00 453 GLY A CA 1
ATOM 3688 C C . GLY A 1 453 ? 11.557 16.305 7.031 1.00 80.00 453 GLY A C 1
ATOM 3689 O O . GLY A 1 453 ? 10.794 16.869 6.245 1.00 80.00 453 GLY A O 1
ATOM 3690 N N . GLU A 1 454 ? 12.810 16.723 7.224 1.00 78.38 454 GLU A N 1
ATOM 3691 C CA . GLU A 1 454 ? 13.435 17.733 6.367 1.00 78.38 454 GLU A CA 1
ATOM 3692 C C . GLU A 1 454 ? 13.651 17.189 4.944 1.00 78.38 454 GLU A C 1
ATOM 3694 O O . GLU A 1 454 ? 13.729 15.983 4.737 1.00 78.38 454 GLU A O 1
ATOM 3699 N N . ALA A 1 455 ? 13.713 18.092 3.965 1.00 73.69 455 ALA A N 1
ATOM 3700 C CA . ALA A 1 455 ? 13.836 17.754 2.554 1.00 73.69 455 ALA A CA 1
ATOM 3701 C C . ALA A 1 455 ? 15.226 17.184 2.336 1.00 73.69 455 ALA A C 1
ATOM 3703 O O . ALA A 1 455 ? 16.206 17.763 2.820 1.00 73.69 455 ALA A O 1
ATOM 3704 N N . VAL A 1 456 ? 15.298 16.082 1.600 1.00 76.12 456 VAL A N 1
ATOM 3705 C CA . VAL A 1 456 ? 16.583 15.527 1.213 1.00 76.12 456 VAL A CA 1
ATOM 3706 C C . VAL A 1 456 ? 17.178 16.428 0.130 1.00 76.12 456 VAL A C 1
ATOM 3708 O O . VAL A 1 456 ? 16.509 16.831 -0.824 1.00 76.12 456 VAL A O 1
ATOM 3711 N N . GLU A 1 457 ? 18.441 16.817 0.310 1.00 80.62 457 GLU A N 1
ATOM 3712 C CA . GLU A 1 457 ? 19.178 17.513 -0.741 1.00 80.62 457 GLU A CA 1
ATOM 3713 C C . GLU A 1 457 ? 19.524 16.492 -1.823 1.00 80.62 457 GLU A C 1
ATOM 3715 O O . GLU A 1 457 ? 20.321 15.576 -1.597 1.00 80.62 457 GLU A O 1
ATOM 3720 N N . ILE A 1 458 ? 18.907 16.645 -2.993 1.00 84.62 458 ILE A N 1
ATOM 3721 C CA . ILE A 1 458 ? 19.134 15.750 -4.116 1.00 84.62 458 ILE A CA 1
ATOM 3722 C C . ILE A 1 458 ? 20.441 16.151 -4.790 1.00 84.62 458 ILE A C 1
ATOM 3724 O O . ILE A 1 458 ? 20.606 17.267 -5.285 1.00 84.62 458 ILE A O 1
ATOM 3728 N N . THR A 1 459 ? 21.389 15.218 -4.799 1.00 81.94 459 THR A N 1
ATOM 3729 C CA . THR A 1 459 ? 22.695 15.390 -5.442 1.00 81.94 459 THR A CA 1
ATOM 3730 C C . THR A 1 459 ? 22.910 14.309 -6.491 1.00 81.94 459 THR A C 1
ATOM 3732 O O . THR A 1 459 ? 22.275 13.257 -6.444 1.00 81.94 459 THR A O 1
ATOM 3735 N N . GLU A 1 460 ? 23.863 14.529 -7.400 1.00 74.31 460 GLU A N 1
ATOM 3736 C CA . GLU A 1 460 ? 24.199 13.585 -8.479 1.00 74.31 460 GLU A CA 1
ATOM 3737 C C . GLU A 1 460 ? 24.558 12.164 -7.992 1.00 74.31 460 GLU A C 1
ATOM 3739 O O . GLU A 1 460 ? 24.513 11.233 -8.783 1.00 74.31 460 GLU A O 1
ATOM 3744 N N . ASN A 1 461 ? 24.900 11.983 -6.708 1.00 78.94 461 ASN A N 1
ATOM 3745 C CA . ASN A 1 461 ? 25.255 10.683 -6.120 1.00 78.94 461 ASN A CA 1
ATOM 3746 C C . ASN A 1 461 ? 24.221 10.169 -5.098 1.00 78.94 461 ASN A C 1
ATOM 3748 O O . ASN A 1 461 ? 24.549 9.285 -4.306 1.00 78.94 461 ASN A O 1
ATOM 3752 N N . SER A 1 462 ? 23.032 10.773 -5.027 1.00 88.88 462 SER A N 1
ATOM 3753 C CA . SER A 1 462 ? 21.967 10.299 -4.128 1.00 88.88 462 SER A CA 1
ATOM 3754 C C . SER A 1 462 ? 21.294 9.043 -4.687 1.00 88.88 462 SER A C 1
ATOM 3756 O O . SER A 1 462 ? 21.074 8.950 -5.895 1.00 88.88 462 SER A O 1
ATOM 3758 N N . GLU A 1 463 ? 20.973 8.084 -3.812 1.00 89.25 463 GLU A N 1
ATOM 3759 C CA . GLU A 1 463 ? 20.310 6.828 -4.201 1.00 89.25 463 GLU A CA 1
ATOM 3760 C C . GLU A 1 463 ? 18.917 7.110 -4.786 1.00 89.25 463 GLU A C 1
ATOM 3762 O O . GLU A 1 463 ? 18.514 6.482 -5.762 1.00 89.25 463 GLU A O 1
ATOM 3767 N N . GLU A 1 464 ? 18.219 8.111 -4.245 1.00 91.31 464 GLU A N 1
ATOM 3768 C CA . GLU A 1 464 ? 16.915 8.571 -4.718 1.00 91.31 464 GLU A CA 1
ATOM 3769 C C . GLU A 1 464 ? 16.990 9.095 -6.157 1.00 91.31 464 GLU A C 1
ATOM 3771 O O . GLU A 1 464 ? 16.153 8.751 -6.989 1.00 91.31 464 GLU A O 1
ATOM 3776 N N . PHE A 1 465 ? 18.021 9.880 -6.487 1.00 95.06 465 PHE A N 1
ATOM 3777 C CA . PHE A 1 465 ? 18.193 10.382 -7.849 1.00 95.06 465 PHE A CA 1
ATOM 3778 C C . PHE A 1 465 ? 18.528 9.267 -8.839 1.00 95.06 465 PHE A C 1
ATOM 3780 O O . PHE A 1 465 ? 17.995 9.248 -9.949 1.00 95.06 465 PHE A O 1
ATOM 3787 N N . GLU A 1 466 ? 19.384 8.326 -8.436 1.00 96.19 466 GLU A N 1
ATOM 3788 C CA . GLU A 1 466 ? 19.698 7.153 -9.250 1.00 96.19 466 GLU A CA 1
ATOM 3789 C C . GLU A 1 466 ? 18.437 6.334 -9.554 1.00 96.19 466 GLU A C 1
ATOM 3791 O O . GLU A 1 466 ? 18.225 5.937 -10.701 1.00 96.19 466 GLU A O 1
ATOM 3796 N N . GLU A 1 467 ? 17.571 6.131 -8.561 1.00 96.69 467 GLU A N 1
ATOM 3797 C CA . GLU A 1 467 ? 16.307 5.415 -8.732 1.00 96.69 467 GLU A CA 1
ATOM 3798 C C . GLU A 1 467 ? 15.346 6.154 -9.677 1.00 96.69 467 GLU A C 1
ATOM 3800 O O . GLU A 1 467 ? 14.844 5.554 -10.625 1.00 96.69 467 GLU A O 1
ATOM 3805 N N . MET A 1 468 ? 15.187 7.473 -9.524 1.00 97.56 468 MET A N 1
ATOM 3806 C CA . MET A 1 468 ? 14.370 8.288 -10.433 1.00 97.56 468 MET A CA 1
ATOM 3807 C C . MET A 1 468 ? 14.864 8.230 -11.893 1.00 97.56 468 MET A C 1
ATOM 3809 O O . MET A 1 468 ? 14.060 8.237 -12.833 1.00 97.56 468 MET A O 1
ATOM 3813 N N . VAL A 1 469 ? 16.185 8.166 -12.112 1.00 98.06 469 VAL A N 1
ATOM 3814 C CA . VAL A 1 469 ? 16.777 7.988 -13.451 1.00 98.06 469 VAL A CA 1
ATOM 3815 C C . VAL A 1 469 ? 16.475 6.592 -14.003 1.00 98.06 469 VAL A C 1
ATOM 3817 O O . VAL A 1 469 ? 16.112 6.473 -15.177 1.00 98.06 469 VAL A O 1
ATOM 3820 N N . LYS A 1 470 ? 16.566 5.540 -13.179 1.00 98.38 470 LYS A N 1
ATOM 3821 C CA . LYS A 1 470 ? 16.193 4.172 -13.578 1.00 98.38 470 LYS A CA 1
ATOM 3822 C C . LYS A 1 470 ? 14.717 4.077 -13.954 1.00 98.38 470 LYS A C 1
ATOM 3824 O O . LYS A 1 470 ? 14.414 3.511 -15.005 1.00 98.38 470 LYS A O 1
ATOM 3829 N N . ASP A 1 471 ? 13.826 4.685 -13.173 1.00 98.38 471 ASP A N 1
ATOM 3830 C CA . ASP A 1 471 ? 12.391 4.768 -13.465 1.00 98.38 471 ASP A CA 1
ATOM 3831 C C . ASP A 1 471 ? 12.117 5.473 -14.802 1.00 98.38 471 ASP A C 1
ATOM 3833 O O . ASP A 1 471 ? 11.296 5.011 -15.599 1.00 98.38 471 ASP A O 1
ATOM 3837 N N . LEU A 1 472 ? 12.835 6.565 -15.097 1.00 98.38 472 LEU A N 1
ATOM 3838 C CA . LEU A 1 472 ? 12.719 7.274 -16.375 1.00 98.38 472 LEU A CA 1
ATOM 3839 C C . LEU A 1 472 ? 13.110 6.386 -17.563 1.00 98.38 472 LEU A C 1
ATOM 3841 O O . LEU A 1 472 ? 12.373 6.299 -18.548 1.00 98.38 472 LEU A O 1
ATOM 3845 N N . ILE A 1 473 ? 14.256 5.710 -17.480 1.00 98.50 473 ILE A N 1
ATOM 3846 C CA . ILE A 1 473 ? 14.748 4.864 -18.576 1.00 98.50 473 ILE A CA 1
ATOM 3847 C C . ILE A 1 473 ? 13.881 3.609 -18.721 1.00 98.50 473 ILE A C 1
ATOM 3849 O O . ILE A 1 473 ? 13.612 3.158 -19.838 1.00 98.50 473 ILE A O 1
ATOM 3853 N N . HIS A 1 474 ? 13.400 3.052 -17.609 1.00 98.38 474 HIS A N 1
ATOM 3854 C CA . HIS A 1 474 ? 12.447 1.946 -17.611 1.00 98.38 474 HIS A CA 1
ATOM 3855 C C . HIS A 1 474 ? 11.132 2.343 -18.287 1.00 98.38 474 HIS A C 1
ATOM 3857 O O . HIS A 1 474 ? 10.663 1.615 -19.163 1.00 98.38 474 HIS A O 1
ATOM 3863 N N . HIS A 1 475 ? 10.596 3.527 -17.982 1.00 97.88 475 HIS A N 1
ATOM 3864 C CA . HIS A 1 475 ? 9.427 4.075 -18.670 1.00 97.88 475 HIS A CA 1
ATOM 3865 C C . HIS A 1 475 ? 9.670 4.222 -20.178 1.00 97.88 475 HIS A C 1
ATOM 3867 O O . HIS A 1 475 ? 8.881 3.720 -20.976 1.00 97.88 475 HIS A O 1
ATOM 3873 N N . PHE A 1 476 ? 10.785 4.833 -20.590 1.00 97.69 476 PHE A N 1
ATOM 3874 C CA . PHE A 1 476 ? 11.134 4.964 -22.010 1.00 97.69 476 PHE A CA 1
ATOM 3875 C C . PHE A 1 476 ? 11.306 3.618 -22.714 1.00 97.69 476 PHE A C 1
ATOM 3877 O O . PHE A 1 476 ? 10.895 3.475 -23.863 1.00 97.69 476 PHE A O 1
ATOM 3884 N N . THR A 1 477 ? 11.840 2.611 -22.024 1.00 97.69 477 THR A N 1
ATOM 3885 C CA . THR A 1 477 ? 11.929 1.242 -22.550 1.00 97.69 477 THR A CA 1
ATOM 3886 C C . THR A 1 477 ? 10.538 0.680 -22.854 1.00 97.69 477 THR A C 1
ATOM 3888 O O . THR A 1 477 ? 10.330 0.072 -23.904 1.00 97.69 477 THR A O 1
ATOM 3891 N N . LEU A 1 478 ? 9.579 0.875 -21.944 1.00 96.19 478 LEU A N 1
ATOM 3892 C CA . LEU A 1 478 ? 8.205 0.404 -22.124 1.00 96.19 478 LEU A CA 1
ATOM 3893 C C . LEU A 1 478 ? 7.493 1.149 -23.256 1.00 96.19 478 LEU A C 1
ATOM 3895 O O . LEU A 1 478 ? 6.838 0.502 -24.070 1.00 96.19 478 LEU A O 1
ATOM 3899 N N . VAL A 1 479 ? 7.662 2.474 -23.345 1.00 95.25 479 VAL A N 1
ATOM 3900 C CA . VAL A 1 479 ? 7.129 3.286 -24.454 1.00 95.25 479 VAL A CA 1
ATOM 3901 C C . VAL A 1 479 ? 7.683 2.788 -25.787 1.00 95.25 479 VAL A C 1
ATOM 3903 O O . VAL A 1 479 ? 6.910 2.446 -26.678 1.00 95.25 479 VAL A O 1
ATOM 3906 N N . ALA A 1 480 ? 9.007 2.652 -25.902 1.00 95.44 480 ALA A N 1
ATOM 3907 C CA . ALA A 1 480 ? 9.648 2.192 -27.129 1.00 95.44 480 ALA A CA 1
ATOM 3908 C C . ALA A 1 480 ? 9.146 0.803 -27.563 1.00 95.44 480 ALA A C 1
ATOM 3910 O O . ALA A 1 480 ? 8.883 0.577 -28.744 1.00 95.44 480 ALA A O 1
ATOM 3911 N N . LEU A 1 481 ? 8.977 -0.132 -26.618 1.00 93.69 481 LEU A N 1
ATOM 3912 C CA . LEU A 1 481 ? 8.446 -1.467 -26.912 1.00 93.69 481 LEU A CA 1
ATOM 3913 C C . LEU A 1 481 ? 6.987 -1.435 -27.381 1.00 93.69 481 LEU A C 1
ATOM 3915 O O . LEU A 1 481 ? 6.653 -2.139 -28.333 1.00 93.69 481 LEU A O 1
ATOM 3919 N N . GLN A 1 482 ? 6.136 -0.623 -26.749 1.00 89.38 482 GLN A N 1
ATOM 3920 C CA . GLN A 1 482 ? 4.727 -0.492 -27.135 1.00 89.38 482 GLN A CA 1
ATOM 3921 C C . GLN A 1 482 ? 4.545 0.185 -28.497 1.00 89.38 482 GLN A C 1
ATOM 3923 O O . GLN A 1 482 ? 3.649 -0.185 -29.256 1.00 89.38 482 GLN A O 1
ATOM 3928 N N . GLU A 1 483 ? 5.384 1.171 -28.822 1.00 90.69 483 GLU A N 1
ATOM 3929 C CA . GLU A 1 483 ? 5.364 1.853 -30.121 1.00 90.69 483 GLU A CA 1
ATOM 3930 C C . GLU A 1 483 ? 5.919 0.973 -31.250 1.00 90.69 483 GLU A C 1
ATOM 3932 O O . GLU A 1 483 ? 5.578 1.164 -32.425 1.00 90.69 483 GLU A O 1
ATO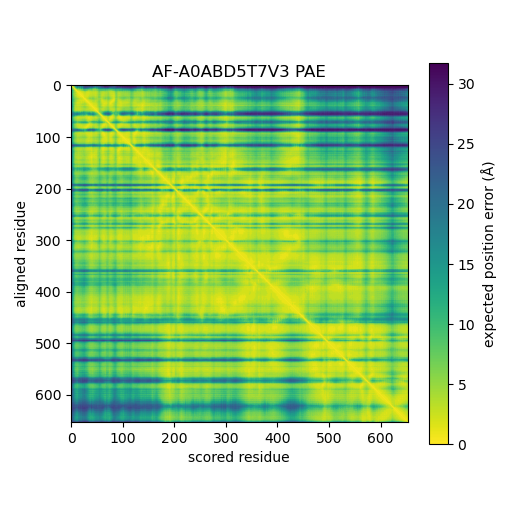M 3937 N N . ASN A 1 484 ? 6.746 -0.020 -30.914 1.00 90.38 484 ASN A N 1
ATOM 3938 C CA . ASN A 1 484 ? 7.294 -0.940 -31.892 1.00 90.38 484 ASN A CA 1
ATOM 3939 C C . ASN A 1 484 ? 6.232 -1.931 -32.390 1.00 90.38 484 ASN A C 1
ATOM 3941 O O . ASN A 1 484 ? 5.725 -2.769 -31.651 1.00 90.38 484 ASN A O 1
ATOM 3945 N N . SER A 1 485 ? 5.962 -1.873 -33.696 1.00 84.62 485 SER A N 1
ATOM 3946 C CA . SER A 1 485 ? 4.911 -2.635 -34.380 1.00 84.62 485 SER A CA 1
ATOM 3947 C C . SER A 1 485 ? 4.981 -4.164 -34.280 1.00 84.62 485 SER A C 1
ATOM 3949 O O . SER A 1 485 ? 3.987 -4.817 -34.596 1.00 84.62 485 SER A O 1
ATOM 3951 N N . ASP A 1 486 ? 6.138 -4.746 -33.948 1.00 89.00 486 ASP A N 1
ATOM 3952 C CA . ASP A 1 486 ? 6.281 -6.199 -33.806 1.00 89.00 486 ASP A CA 1
ATOM 3953 C C . ASP A 1 486 ? 6.669 -6.662 -32.397 1.00 89.00 486 ASP A C 1
ATOM 3955 O O . ASP A 1 486 ? 6.870 -7.866 -32.197 1.00 89.00 486 ASP A O 1
ATOM 3959 N N . GLY A 1 487 ? 6.724 -5.727 -31.441 1.00 91.56 487 GLY A N 1
ATOM 3960 C CA . GLY A 1 487 ? 7.020 -5.985 -30.037 1.00 91.56 487 GLY A CA 1
ATOM 3961 C C . GLY A 1 487 ? 8.447 -6.461 -29.761 1.00 91.56 487 GLY A C 1
ATOM 3962 O O . GLY A 1 487 ? 8.672 -7.049 -28.703 1.00 91.56 487 GLY A O 1
ATOM 3963 N N . VAL A 1 488 ? 9.400 -6.265 -30.686 1.00 94.38 488 VAL A N 1
ATOM 3964 C CA . VAL A 1 488 ? 10.791 -6.723 -30.535 1.00 94.38 488 VAL A CA 1
ATOM 3965 C C . VAL A 1 488 ? 11.784 -5.571 -30.673 1.00 94.38 488 VAL A C 1
ATOM 3967 O O . VAL A 1 488 ? 11.932 -4.980 -31.743 1.00 94.38 488 VAL A O 1
ATOM 3970 N N . ILE A 1 489 ? 12.567 -5.329 -29.617 1.00 95.44 489 ILE A N 1
ATOM 3971 C CA . ILE A 1 489 ? 13.710 -4.403 -29.657 1.00 95.44 489 ILE A CA 1
ATOM 3972 C C . ILE A 1 489 ? 15.006 -5.178 -29.405 1.00 95.44 489 ILE A C 1
ATOM 3974 O O . ILE A 1 489 ? 15.162 -5.790 -28.343 1.00 95.44 489 ILE A O 1
ATOM 3978 N N . PRO A 1 490 ? 15.959 -5.195 -30.351 1.00 94.56 490 PRO A N 1
ATOM 3979 C CA . PRO A 1 490 ? 17.224 -5.875 -30.151 1.00 94.56 490 PRO A CA 1
ATOM 3980 C C . PRO A 1 490 ? 18.108 -5.088 -29.174 1.00 94.56 490 PRO A C 1
ATOM 3982 O O . PRO A 1 490 ? 18.278 -3.880 -29.290 1.00 94.56 490 PRO A O 1
ATOM 3985 N N . ILE A 1 491 ? 18.712 -5.787 -28.213 1.00 92.19 491 ILE A N 1
ATOM 3986 C CA . ILE A 1 491 ? 19.776 -5.223 -27.367 1.00 92.19 491 ILE A CA 1
ATOM 3987 C C . ILE A 1 491 ? 21.093 -5.244 -28.155 1.00 92.19 491 ILE A C 1
ATOM 3989 O O . ILE A 1 491 ? 21.879 -4.305 -28.143 1.00 92.19 491 ILE A O 1
ATOM 3993 N N . SER A 1 492 ? 21.320 -6.333 -28.891 1.00 84.81 492 SER A N 1
ATOM 3994 C CA . SER A 1 492 ? 22.479 -6.497 -29.766 1.00 84.81 492 SER A CA 1
ATOM 3995 C C . SER A 1 492 ? 22.351 -5.691 -31.062 1.00 84.81 492 SER A C 1
ATOM 3997 O O . SER A 1 492 ? 21.289 -5.704 -31.667 1.00 84.81 492 SER A O 1
ATOM 3999 N N . ASP A 1 493 ? 23.452 -5.136 -31.588 1.00 83.25 493 ASP A N 1
ATOM 4000 C CA . ASP A 1 493 ? 23.431 -4.480 -32.910 1.00 83.25 493 ASP A CA 1
ATOM 4001 C C . ASP A 1 493 ? 22.874 -5.389 -34.018 1.00 83.25 493 ASP A C 1
ATOM 4003 O O . ASP A 1 493 ? 23.415 -6.477 -34.282 1.00 83.25 493 ASP A O 1
ATOM 4007 N N . VAL A 1 494 ? 21.873 -4.894 -34.742 1.00 82.81 494 VAL A N 1
ATOM 4008 C CA . VAL A 1 494 ? 21.335 -5.498 -35.963 1.00 82.81 494 VAL A CA 1
ATOM 4009 C C . VAL A 1 494 ? 21.347 -4.414 -37.041 1.00 82.81 494 VAL A C 1
ATOM 4011 O O . VAL A 1 494 ? 20.682 -3.408 -36.895 1.00 82.81 494 VAL A O 1
ATOM 4014 N N . ASN A 1 495 ? 22.095 -4.590 -38.139 1.00 75.00 495 ASN A N 1
ATOM 4015 C CA . ASN A 1 495 ? 22.313 -3.532 -39.152 1.00 75.00 495 ASN A CA 1
ATOM 4016 C C . ASN A 1 495 ? 21.036 -2.892 -39.745 1.00 75.00 495 ASN A C 1
ATOM 4018 O O . ASN A 1 495 ? 21.135 -1.869 -40.417 1.00 75.00 495 ASN A O 1
ATOM 4022 N N . SER A 1 496 ? 19.879 -3.537 -39.604 1.00 74.88 496 SER A N 1
ATOM 4023 C CA . SER A 1 496 ? 18.605 -3.122 -40.191 1.00 74.88 496 SER A CA 1
ATOM 4024 C C . SER A 1 496 ? 17.606 -2.545 -39.189 1.00 74.88 496 SER A C 1
ATOM 4026 O O . SER A 1 496 ? 16.551 -2.104 -39.626 1.00 74.88 496 SER A O 1
ATOM 4028 N N . GLU A 1 497 ? 17.904 -2.567 -37.890 1.00 85.88 497 GLU A N 1
ATOM 4029 C CA . GLU A 1 497 ? 16.976 -2.167 -36.827 1.00 85.88 497 GLU A CA 1
ATOM 4030 C C . GLU A 1 497 ? 17.724 -1.345 -35.775 1.00 85.88 497 GLU A C 1
ATOM 4032 O O . GLU A 1 497 ? 18.887 -1.627 -35.479 1.00 85.88 497 GLU A O 1
ATOM 4037 N N . ASN A 1 498 ? 17.052 -0.355 -35.196 1.00 89.00 498 ASN A N 1
ATOM 4038 C CA . ASN A 1 498 ? 17.573 0.377 -34.046 1.00 89.00 498 ASN A CA 1
ATOM 4039 C C . ASN A 1 498 ? 17.755 -0.585 -32.867 1.00 89.00 498 ASN A C 1
ATOM 4041 O O . ASN A 1 498 ? 16.903 -1.446 -32.620 1.00 89.00 498 ASN A O 1
ATOM 4045 N N . ASN A 1 499 ? 18.870 -0.457 -32.150 1.00 92.50 499 ASN A N 1
ATOM 4046 C CA . ASN A 1 499 ? 19.042 -1.184 -30.899 1.00 92.50 499 ASN A CA 1
ATOM 4047 C C . ASN A 1 499 ? 18.322 -0.453 -29.751 1.00 92.50 499 ASN A C 1
ATOM 4049 O O . ASN A 1 499 ? 17.826 0.663 -29.901 1.00 92.50 499 ASN A O 1
ATOM 4053 N N . LEU A 1 500 ? 18.275 -1.085 -28.580 1.00 95.12 500 LEU A N 1
ATOM 4054 C CA . LEU A 1 500 ? 17.630 -0.505 -27.406 1.00 95.12 500 LEU A CA 1
ATOM 4055 C C . LEU A 1 500 ? 18.210 0.862 -27.011 1.00 95.12 500 LEU A C 1
ATOM 4057 O O . LEU A 1 500 ? 17.448 1.743 -26.634 1.00 95.12 500 LEU A O 1
ATOM 4061 N N . LEU A 1 501 ? 19.526 1.065 -27.115 1.00 95.19 501 LEU A N 1
ATOM 4062 C CA . LEU A 1 501 ? 20.139 2.357 -26.802 1.00 95.19 501 LEU A CA 1
ATOM 4063 C C . LEU A 1 501 ? 19.667 3.446 -27.775 1.00 95.19 501 LEU A C 1
ATOM 4065 O O . LEU A 1 501 ? 19.326 4.538 -27.328 1.00 95.19 501 LEU A O 1
ATOM 4069 N N . ASP A 1 502 ? 19.605 3.140 -29.072 1.00 94.81 502 ASP A N 1
ATOM 4070 C CA . ASP A 1 502 ? 19.118 4.064 -30.101 1.00 94.81 502 ASP A CA 1
ATOM 4071 C C . ASP A 1 502 ? 17.660 4.470 -29.824 1.00 94.81 502 ASP A C 1
ATOM 4073 O O . ASP A 1 502 ? 17.309 5.645 -29.924 1.00 94.81 502 ASP A O 1
ATOM 4077 N N . GLU A 1 503 ? 16.815 3.521 -29.408 1.00 96.00 503 GLU A N 1
ATOM 4078 C CA . GLU A 1 503 ? 15.426 3.819 -29.044 1.00 96.00 503 GLU A CA 1
ATOM 4079 C C . GLU A 1 503 ? 15.314 4.671 -27.778 1.00 96.00 503 GLU A C 1
ATOM 4081 O O . GLU A 1 503 ? 14.510 5.601 -27.736 1.00 96.00 503 GLU A O 1
ATOM 4086 N N . ILE A 1 504 ? 16.150 4.433 -26.766 1.00 97.38 504 ILE A N 1
ATOM 4087 C CA . ILE A 1 504 ? 16.193 5.303 -25.585 1.00 97.38 504 ILE A CA 1
ATOM 4088 C C . ILE A 1 504 ? 16.636 6.718 -25.971 1.00 97.38 504 ILE A C 1
ATOM 4090 O O . ILE A 1 504 ? 15.999 7.677 -25.543 1.00 97.38 504 ILE A O 1
ATOM 4094 N N . ILE A 1 505 ? 17.656 6.871 -26.823 1.00 97.06 505 ILE A N 1
ATOM 4095 C CA . ILE A 1 505 ? 18.075 8.185 -27.337 1.00 97.06 505 ILE A CA 1
ATOM 4096 C C . ILE A 1 505 ? 16.899 8.886 -28.034 1.00 97.06 505 ILE A C 1
ATOM 4098 O O . ILE A 1 505 ? 16.607 10.036 -27.707 1.00 97.06 505 ILE A O 1
ATOM 4102 N N . ASN A 1 506 ? 16.156 8.184 -28.899 1.00 96.38 506 ASN A N 1
ATOM 4103 C CA . ASN A 1 506 ? 14.961 8.734 -29.549 1.00 96.38 506 ASN A CA 1
ATOM 4104 C C . ASN A 1 506 ? 13.910 9.201 -28.527 1.00 96.38 506 ASN A C 1
ATOM 4106 O O . ASN A 1 506 ? 13.313 10.262 -28.702 1.00 96.38 506 ASN A O 1
ATOM 4110 N N . GLN A 1 507 ? 13.675 8.443 -27.451 1.00 97.00 507 GLN A N 1
ATOM 4111 C CA . GLN A 1 507 ? 12.723 8.828 -26.401 1.00 97.00 507 GLN A CA 1
ATOM 4112 C C . GLN A 1 507 ? 13.189 10.067 -25.616 1.00 97.00 507 GLN A C 1
ATOM 4114 O O . GLN A 1 507 ? 12.370 10.930 -25.280 1.00 97.00 507 GLN A O 1
ATOM 4119 N N . PHE A 1 508 ? 14.499 10.222 -25.390 1.00 97.38 508 PHE A N 1
ATOM 4120 C CA . PHE A 1 508 ? 15.070 11.450 -24.831 1.00 97.38 508 PHE A CA 1
ATOM 4121 C C . PHE A 1 508 ? 14.903 12.641 -25.784 1.00 97.38 508 PHE A C 1
ATOM 4123 O O . PHE A 1 508 ? 14.449 13.696 -25.345 1.00 97.38 508 PHE A O 1
ATOM 4130 N N . GLU A 1 509 ? 15.187 12.486 -27.080 1.00 96.75 509 GLU A N 1
ATOM 4131 C CA . GLU A 1 509 ? 14.973 13.533 -28.093 1.00 96.75 509 GLU A CA 1
ATOM 4132 C C . GLU A 1 509 ? 13.505 13.962 -28.161 1.00 96.75 509 GLU A C 1
ATOM 4134 O O . GLU A 1 509 ? 13.184 15.154 -28.165 1.00 96.75 509 GLU A O 1
ATOM 4139 N N . GLN A 1 510 ? 12.590 12.993 -28.148 1.00 95.25 510 GLN A N 1
ATOM 4140 C CA . GLN A 1 510 ? 11.161 13.265 -28.129 1.00 95.25 510 GLN A CA 1
ATOM 4141 C C . GLN A 1 510 ? 10.743 13.982 -26.849 1.00 95.25 510 GLN A C 1
ATOM 4143 O O . GLN A 1 510 ? 9.906 14.882 -26.919 1.00 95.25 510 GLN A O 1
ATOM 4148 N N . SER A 1 511 ? 11.304 13.624 -25.693 1.00 95.44 511 SER A N 1
ATOM 4149 C CA . SER A 1 511 ? 10.889 14.149 -24.388 1.00 95.44 511 SER A CA 1
ATOM 4150 C C . SER A 1 511 ? 11.500 15.505 -24.040 1.00 95.44 511 SER A C 1
ATOM 4152 O O . SER A 1 511 ? 10.794 16.382 -23.537 1.00 95.44 511 SER A O 1
ATOM 4154 N N . PHE A 1 512 ? 12.776 15.704 -24.356 1.00 95.94 512 PHE A N 1
ATOM 4155 C CA . PHE A 1 512 ? 13.567 16.860 -23.934 1.00 95.94 512 PHE A CA 1
ATOM 4156 C C . PHE A 1 512 ? 13.950 17.800 -25.088 1.00 95.94 512 PHE A C 1
ATOM 4158 O O . PHE A 1 512 ? 14.362 18.933 -24.845 1.00 95.94 512 PHE A O 1
ATOM 4165 N N . GLY A 1 513 ? 13.741 17.401 -26.347 1.00 95.06 513 GLY A N 1
ATOM 4166 C CA . GLY A 1 513 ? 13.964 18.264 -27.507 1.00 95.06 513 GLY A CA 1
ATOM 4167 C C . GLY A 1 513 ? 15.427 18.689 -27.647 1.00 95.06 513 GLY A C 1
ATOM 4168 O O . GLY A 1 513 ? 16.315 17.847 -27.701 1.00 95.06 513 GLY A O 1
ATOM 4169 N N . GLU A 1 514 ? 15.680 20.000 -27.711 1.00 94.88 514 GLU A N 1
ATOM 4170 C CA . GLU A 1 514 ? 17.035 20.554 -27.887 1.00 94.88 514 GLU A CA 1
ATOM 4171 C C . GLU A 1 514 ? 17.979 20.239 -26.712 1.00 94.88 514 GLU A C 1
ATOM 4173 O O . GLU A 1 514 ? 19.191 20.233 -26.903 1.00 94.88 514 GLU A O 1
ATOM 4178 N N . ASP A 1 515 ? 17.438 19.954 -25.522 1.00 96.00 515 ASP A N 1
ATOM 4179 C CA . ASP A 1 515 ? 18.212 19.659 -24.310 1.00 96.00 515 ASP A CA 1
ATOM 4180 C C . ASP A 1 515 ? 18.491 18.146 -24.128 1.00 96.00 515 ASP A C 1
ATOM 4182 O O . ASP A 1 515 ? 19.085 17.741 -23.128 1.00 96.00 515 ASP A O 1
ATOM 4186 N N . ALA A 1 516 ? 18.068 17.286 -25.067 1.00 96.31 516 ALA A N 1
ATOM 4187 C CA . ALA A 1 516 ? 18.134 15.827 -24.928 1.00 96.31 516 ALA A CA 1
ATOM 4188 C C . ALA A 1 516 ? 19.552 15.277 -24.714 1.00 96.31 516 ALA A C 1
ATOM 4190 O O . ALA A 1 516 ? 19.746 14.446 -23.825 1.00 96.31 516 ALA A O 1
ATOM 4191 N N . ASP A 1 517 ? 20.541 15.774 -25.461 1.00 95.81 517 ASP A N 1
ATOM 4192 C CA . ASP A 1 517 ? 21.944 15.361 -25.316 1.00 95.81 517 ASP A CA 1
ATOM 4193 C C . ASP A 1 517 ? 22.467 15.638 -23.899 1.00 95.81 517 ASP A C 1
ATOM 4195 O O . ASP A 1 517 ? 23.099 14.781 -23.278 1.00 95.81 517 ASP A O 1
ATOM 4199 N N . ASP A 1 518 ? 22.152 16.810 -23.340 1.00 95.81 518 ASP A N 1
ATOM 4200 C CA . ASP A 1 518 ? 22.579 17.172 -21.988 1.00 95.81 518 ASP A CA 1
ATOM 4201 C C . ASP A 1 518 ? 21.924 16.270 -20.928 1.00 95.81 518 ASP A C 1
ATOM 4203 O O . ASP A 1 518 ? 22.569 15.917 -19.938 1.00 95.81 518 ASP A O 1
ATOM 4207 N N . ARG A 1 519 ? 20.659 15.872 -21.125 1.00 96.81 519 ARG A N 1
ATOM 4208 C CA . ARG A 1 519 ? 19.945 14.950 -20.221 1.00 96.81 519 ARG A CA 1
ATOM 4209 C C . ARG A 1 519 ? 20.453 13.513 -20.332 1.00 96.81 519 ARG A C 1
ATOM 4211 O O . ARG A 1 519 ? 20.563 12.841 -19.311 1.00 96.81 519 ARG A O 1
ATOM 4218 N N . LEU A 1 520 ? 20.811 13.054 -21.531 1.00 96.62 520 LEU A N 1
ATOM 4219 C CA . LEU A 1 520 ? 21.437 11.743 -21.740 1.00 96.62 520 LEU A CA 1
ATOM 4220 C C . LEU A 1 520 ? 22.798 11.657 -21.044 1.00 96.62 520 LEU A C 1
ATOM 4222 O O . LEU A 1 520 ? 23.091 10.663 -20.382 1.00 96.62 520 LEU A O 1
ATOM 4226 N N . ILE A 1 521 ? 23.614 12.712 -21.143 1.00 95.00 521 ILE A N 1
ATOM 4227 C CA . ILE A 1 521 ? 24.900 12.800 -20.436 1.00 95.00 521 ILE A CA 1
ATOM 4228 C C . ILE A 1 521 ? 24.693 12.744 -18.917 1.00 95.00 521 ILE A C 1
ATOM 4230 O O . ILE A 1 521 ? 25.476 12.110 -18.211 1.00 95.00 521 ILE A O 1
ATOM 4234 N N . GLU A 1 522 ? 23.666 13.422 -18.409 1.00 95.19 522 GLU A N 1
ATOM 4235 C CA . GLU A 1 522 ? 23.324 13.417 -16.988 1.00 95.19 522 GLU A CA 1
ATOM 4236 C C . GLU A 1 522 ? 22.889 12.023 -16.519 1.00 95.19 522 GLU A C 1
ATOM 4238 O O . GLU A 1 522 ? 23.470 11.500 -15.570 1.00 95.19 522 GLU A O 1
ATOM 4243 N N . ALA A 1 523 ? 21.959 11.380 -17.233 1.00 96.25 523 ALA A N 1
ATOM 4244 C CA . ALA A 1 523 ? 21.509 10.021 -16.933 1.00 96.25 523 ALA A CA 1
ATOM 4245 C C . ALA A 1 523 ? 22.664 9.006 -16.963 1.00 96.25 523 ALA A C 1
ATOM 4247 O O . ALA A 1 523 ? 22.793 8.187 -16.056 1.00 96.25 523 ALA A O 1
ATOM 4248 N N . ASP A 1 524 ? 23.545 9.083 -17.965 1.00 95.94 524 ASP A N 1
ATOM 4249 C CA . ASP A 1 524 ? 24.706 8.197 -18.064 1.00 95.94 524 ASP A CA 1
ATOM 4250 C C . ASP A 1 524 ? 25.648 8.333 -16.857 1.00 95.94 524 ASP A C 1
ATOM 4252 O O . ASP A 1 524 ? 26.081 7.332 -16.293 1.00 95.94 524 ASP A O 1
ATOM 4256 N N . ARG A 1 525 ? 25.938 9.561 -16.412 1.00 93.56 525 ARG A N 1
ATOM 4257 C CA . ARG A 1 525 ? 26.815 9.787 -15.250 1.00 93.56 525 ARG A CA 1
ATOM 4258 C C . ARG A 1 525 ? 26.226 9.257 -13.949 1.00 93.56 525 ARG A C 1
ATOM 4260 O O . ARG A 1 525 ? 26.981 8.808 -13.094 1.00 93.56 525 ARG A O 1
ATOM 4267 N N . VAL A 1 526 ? 24.907 9.325 -13.794 1.00 94.62 526 VAL A N 1
ATOM 4268 C CA . VAL A 1 526 ? 24.220 8.835 -12.592 1.00 94.62 526 VAL A CA 1
ATOM 4269 C C . VAL A 1 526 ? 24.266 7.308 -12.521 1.00 94.62 526 VAL A C 1
ATOM 4271 O O . VAL A 1 526 ? 24.466 6.745 -11.451 1.00 94.62 526 VAL A O 1
ATOM 4274 N N . LEU A 1 527 ? 24.163 6.622 -13.663 1.00 94.12 527 LEU A N 1
ATOM 4275 C CA . LEU A 1 527 ? 24.174 5.157 -13.719 1.00 94.12 527 LEU A CA 1
ATOM 4276 C C . LEU A 1 527 ? 25.555 4.521 -13.496 1.00 94.12 527 LEU A C 1
ATOM 4278 O O . LEU A 1 527 ? 25.650 3.303 -13.328 1.00 94.12 527 LEU A O 1
ATOM 4282 N N . GLY A 1 528 ? 26.649 5.287 -13.539 1.00 90.75 528 GLY A N 1
ATOM 4283 C CA . GLY A 1 528 ? 27.973 4.716 -13.321 1.00 90.75 528 GLY A CA 1
ATOM 4284 C C . GLY A 1 528 ? 29.155 5.644 -13.587 1.00 90.75 528 GLY A C 1
ATOM 4285 O O . GLY A 1 528 ? 29.035 6.842 -13.792 1.00 90.75 528 GLY A O 1
ATOM 4286 N N . SER A 1 529 ? 30.355 5.060 -13.566 1.00 86.38 529 SER A N 1
ATOM 4287 C CA . SER A 1 529 ? 31.632 5.794 -13.624 1.00 86.38 529 SER A CA 1
ATOM 4288 C C . SER A 1 529 ? 32.491 5.487 -14.857 1.00 86.38 529 SER A C 1
ATOM 4290 O O . SER A 1 529 ? 33.662 5.873 -14.908 1.00 86.38 529 SER A O 1
ATOM 4292 N N . ARG A 1 530 ? 31.951 4.780 -15.860 1.00 86.75 530 ARG A N 1
ATOM 4293 C CA . ARG A 1 530 ? 32.662 4.508 -17.120 1.00 86.75 530 ARG A CA 1
ATOM 4294 C C . ARG A 1 530 ? 32.868 5.812 -17.903 1.00 86.75 530 ARG A C 1
ATOM 4296 O O . ARG A 1 530 ? 31.990 6.669 -17.925 1.00 86.75 530 ARG A O 1
ATOM 4303 N N . SER A 1 531 ? 34.033 5.947 -18.542 1.00 82.12 531 SER A N 1
ATOM 4304 C CA . SER A 1 531 ? 34.395 7.131 -19.337 1.00 82.12 531 SER A CA 1
ATOM 4305 C C . SER A 1 531 ? 33.867 7.021 -20.773 1.00 82.12 531 SER A C 1
ATOM 4307 O O . SER A 1 531 ? 34.041 5.959 -21.376 1.00 82.12 531 SER A O 1
ATOM 4309 N N . PRO A 1 532 ? 33.307 8.094 -21.365 1.00 78.12 532 PRO A N 1
ATOM 4310 C CA . PRO A 1 532 ? 32.803 8.098 -22.741 1.00 78.12 532 PRO A CA 1
ATOM 4311 C C . PRO A 1 532 ? 33.912 8.236 -23.808 1.00 78.12 532 PRO A C 1
ATOM 4313 O O . PRO A 1 532 ? 33.644 8.648 -24.934 1.00 78.12 532 PRO A O 1
ATOM 4316 N N . ASP A 1 533 ? 35.173 7.936 -23.473 1.00 75.56 533 ASP A N 1
ATOM 4317 C CA . ASP A 1 533 ? 36.324 8.136 -24.371 1.00 75.56 533 ASP A CA 1
ATOM 4318 C C . ASP A 1 533 ? 36.275 7.243 -25.625 1.00 75.56 533 ASP A C 1
ATOM 4320 O O . ASP A 1 533 ? 36.791 7.622 -26.679 1.00 75.56 533 ASP A O 1
ATOM 4324 N N . GLU A 1 534 ? 35.671 6.055 -25.514 1.00 65.69 534 GLU A N 1
ATOM 4325 C CA . GLU A 1 534 ? 35.605 5.056 -26.591 1.00 65.69 534 GLU A CA 1
ATOM 4326 C C . GLU A 1 534 ? 34.200 4.910 -27.198 1.00 65.69 534 GLU A C 1
ATOM 4328 O O . GLU A 1 534 ? 34.078 4.546 -28.369 1.00 65.69 534 GLU A O 1
ATOM 4333 N N . GLU A 1 535 ? 33.145 5.212 -26.434 1.00 79.00 535 GLU A N 1
ATOM 4334 C CA . GLU A 1 535 ? 31.750 5.033 -26.840 1.00 79.00 535 GLU A CA 1
ATOM 4335 C C . GLU A 1 535 ? 30.823 6.039 -26.136 1.00 79.00 535 GLU A C 1
ATOM 4337 O O . GLU A 1 535 ? 31.068 6.422 -24.992 1.00 79.00 535 GLU A O 1
ATOM 4342 N N . ALA A 1 536 ? 29.758 6.473 -26.818 1.00 86.00 536 ALA A N 1
ATOM 4343 C CA . ALA A 1 536 ? 28.744 7.347 -26.233 1.00 86.00 536 ALA A CA 1
ATOM 4344 C C . ALA A 1 536 ? 27.884 6.585 -25.209 1.00 86.00 536 ALA A C 1
ATOM 4346 O O . ALA A 1 536 ? 27.454 5.464 -25.470 1.00 86.00 536 ALA A O 1
ATOM 4347 N N . TYR A 1 537 ? 27.621 7.224 -24.067 1.00 92.56 537 TYR A N 1
ATOM 4348 C CA . TYR A 1 537 ? 26.756 6.725 -22.987 1.00 92.56 537 TYR A CA 1
ATOM 4349 C C . TYR A 1 537 ? 27.087 5.289 -22.495 1.00 92.56 537 TYR A C 1
ATOM 4351 O O . TYR A 1 537 ? 26.233 4.394 -22.525 1.00 92.56 537 TYR A O 1
ATOM 4359 N N . PRO A 1 538 ? 28.335 5.025 -22.054 1.00 93.44 538 PRO A N 1
ATOM 4360 C CA . PRO A 1 538 ? 28.795 3.679 -21.701 1.00 93.44 538 PRO A CA 1
ATOM 4361 C C . PRO A 1 538 ? 28.139 3.092 -20.439 1.00 93.44 538 PRO A C 1
ATOM 4363 O O . PRO A 1 538 ? 28.101 1.869 -20.282 1.00 93.44 538 PRO A O 1
ATOM 4366 N N . ASN A 1 539 ? 27.661 3.923 -19.513 1.00 95.06 539 ASN A N 1
ATOM 4367 C CA . ASN A 1 539 ? 26.982 3.473 -18.298 1.00 95.06 539 ASN A CA 1
ATOM 4368 C C . ASN A 1 539 ? 25.519 3.144 -18.591 1.00 95.06 539 ASN A C 1
ATOM 4370 O O . ASN A 1 539 ? 25.053 2.082 -18.181 1.00 95.06 539 ASN A O 1
ATOM 4374 N N . LEU A 1 540 ? 24.843 3.991 -19.374 1.00 95.94 540 LEU A N 1
ATOM 4375 C CA . LEU A 1 540 ? 23.490 3.736 -19.860 1.00 95.94 540 LEU A CA 1
ATOM 4376 C C . LEU A 1 540 ? 23.432 2.432 -20.655 1.00 95.94 540 LEU A C 1
ATOM 4378 O O . LEU A 1 540 ? 22.605 1.573 -20.356 1.00 95.94 540 LEU A O 1
ATOM 4382 N N . ARG A 1 541 ? 24.349 2.239 -21.613 1.00 94.12 541 ARG A N 1
ATOM 4383 C CA . ARG A 1 541 ? 24.440 0.987 -22.379 1.00 94.12 541 ARG A CA 1
ATOM 4384 C C . ARG A 1 541 ? 24.538 -0.227 -21.459 1.00 94.12 541 ARG A C 1
ATOM 4386 O O . ARG A 1 541 ? 23.787 -1.183 -21.622 1.00 94.12 541 ARG A O 1
ATOM 4393 N N . ALA A 1 542 ? 25.465 -0.195 -20.507 1.00 93.88 542 ALA A N 1
ATOM 4394 C CA . ALA A 1 542 ? 25.680 -1.328 -19.622 1.00 93.88 542 ALA A CA 1
ATOM 4395 C C . ALA A 1 542 ? 24.467 -1.610 -18.732 1.00 93.88 542 ALA A C 1
ATOM 4397 O O . ALA A 1 542 ? 24.098 -2.766 -18.576 1.00 93.88 542 ALA A O 1
ATOM 4398 N N . TRP A 1 543 ? 23.811 -0.574 -18.204 1.00 96.38 543 TRP A N 1
ATOM 4399 C CA . TRP A 1 543 ? 22.603 -0.748 -17.401 1.00 96.38 543 TRP A CA 1
ATOM 4400 C C . TRP A 1 543 ? 21.462 -1.377 -18.216 1.00 96.38 543 TRP A C 1
ATOM 4402 O O . TRP A 1 543 ? 20.805 -2.309 -17.751 1.00 96.38 543 TRP A O 1
ATOM 4412 N N . LEU A 1 544 ? 21.268 -0.942 -19.467 1.00 95.88 544 LEU A N 1
ATOM 4413 C CA . LEU A 1 544 ? 20.295 -1.540 -20.392 1.00 95.88 544 LEU A CA 1
ATOM 4414 C C . LEU A 1 544 ? 20.600 -3.022 -20.693 1.00 95.88 544 LEU A C 1
ATOM 4416 O O . LEU A 1 544 ? 19.680 -3.831 -20.831 1.00 95.88 544 LEU A O 1
ATOM 4420 N N . GLU A 1 545 ? 21.882 -3.382 -20.804 1.00 92.31 545 GLU A N 1
ATOM 4421 C CA . GLU A 1 545 ? 22.340 -4.741 -21.121 1.00 92.31 545 GLU A CA 1
ATOM 4422 C C . GLU A 1 545 ? 22.318 -5.690 -19.914 1.00 92.31 545 GLU A C 1
ATOM 4424 O O . GLU A 1 545 ? 21.959 -6.863 -20.067 1.00 92.31 545 GLU A O 1
ATOM 4429 N N . ASP A 1 546 ? 22.688 -5.212 -18.727 1.00 91.75 546 ASP A N 1
ATOM 4430 C CA . ASP A 1 546 ? 22.980 -6.060 -17.569 1.00 91.75 546 ASP A CA 1
ATOM 4431 C C . ASP A 1 546 ? 21.905 -5.977 -16.473 1.00 91.75 546 ASP A C 1
ATOM 4433 O O . ASP A 1 546 ? 21.572 -7.009 -15.888 1.00 91.75 546 ASP A O 1
ATOM 4437 N N . ASP A 1 547 ? 21.305 -4.804 -16.242 1.00 96.19 547 ASP A N 1
ATOM 4438 C CA . ASP A 1 547 ? 20.517 -4.527 -15.030 1.00 96.19 547 ASP A CA 1
ATOM 4439 C C . ASP A 1 547 ? 19.019 -4.282 -15.295 1.00 96.19 547 ASP A C 1
ATOM 4441 O O . ASP A 1 547 ? 18.174 -4.671 -14.485 1.00 96.19 547 ASP A O 1
ATOM 4445 N N . LEU A 1 548 ? 18.656 -3.696 -16.443 1.00 97.19 548 LEU A N 1
ATOM 4446 C CA . LEU A 1 548 ? 17.282 -3.293 -16.784 1.00 97.19 548 LEU A CA 1
ATOM 4447 C C . LEU A 1 548 ? 16.254 -4.424 -16.622 1.00 97.19 548 LEU A C 1
ATOM 4449 O O . LEU A 1 548 ? 15.140 -4.193 -16.152 1.00 97.19 548 LEU A O 1
ATOM 4453 N N . PHE A 1 549 ? 16.592 -5.649 -17.034 1.00 96.25 549 PHE A N 1
ATOM 4454 C CA . PHE A 1 549 ? 15.652 -6.770 -16.941 1.00 96.25 549 PHE A CA 1
ATOM 4455 C C . PHE A 1 549 ? 15.386 -7.173 -15.486 1.00 96.25 549 PHE A C 1
ATOM 4457 O O . PHE A 1 549 ? 14.234 -7.392 -15.116 1.00 96.25 549 PHE A O 1
ATOM 4464 N N . ASP A 1 550 ? 16.428 -7.235 -14.655 1.00 97.25 550 ASP A N 1
ATOM 4465 C CA . ASP A 1 550 ? 16.286 -7.564 -13.235 1.00 97.25 550 ASP A CA 1
ATOM 4466 C C . ASP A 1 550 ? 15.547 -6.444 -12.490 1.00 97.25 550 ASP A C 1
ATOM 4468 O O . ASP A 1 550 ? 14.670 -6.730 -11.668 1.00 97.25 550 ASP A O 1
ATOM 4472 N N . TYR A 1 551 ? 15.822 -5.187 -12.854 1.00 97.81 551 TYR A N 1
ATOM 4473 C CA . TYR A 1 551 ? 15.065 -4.023 -12.405 1.00 97.81 551 TYR A CA 1
ATOM 4474 C C . TYR A 1 551 ? 13.577 -4.179 -12.741 1.00 97.81 551 TYR A C 1
ATOM 4476 O O . TYR A 1 551 ? 12.745 -4.222 -11.841 1.00 97.81 551 TYR A O 1
ATOM 4484 N N . HIS A 1 552 ? 13.240 -4.429 -14.011 1.00 97.75 552 HIS A N 1
ATOM 4485 C CA . HIS A 1 552 ? 11.861 -4.637 -14.460 1.00 97.75 552 HIS A CA 1
ATOM 4486 C C . HIS A 1 552 ? 11.153 -5.790 -13.724 1.00 97.75 552 HIS A C 1
ATOM 4488 O O . HIS A 1 552 ? 9.992 -5.660 -13.332 1.00 97.75 552 HIS A O 1
ATOM 4494 N N . VAL A 1 553 ? 11.833 -6.922 -13.510 1.00 97.56 553 VAL A N 1
ATOM 4495 C CA . VAL A 1 553 ? 11.280 -8.064 -12.762 1.00 97.56 553 VAL A CA 1
ATOM 4496 C C . VAL A 1 553 ? 10.988 -7.690 -11.308 1.00 97.56 553 VAL A C 1
ATOM 4498 O O . VAL A 1 553 ? 9.983 -8.149 -10.758 1.00 97.56 553 VAL A O 1
ATOM 4501 N N . SER A 1 554 ? 11.852 -6.888 -10.682 1.00 96.69 554 SER A N 1
ATOM 4502 C CA . SER A 1 554 ? 11.646 -6.385 -9.323 1.00 96.69 554 SER A CA 1
ATOM 4503 C C . SER A 1 5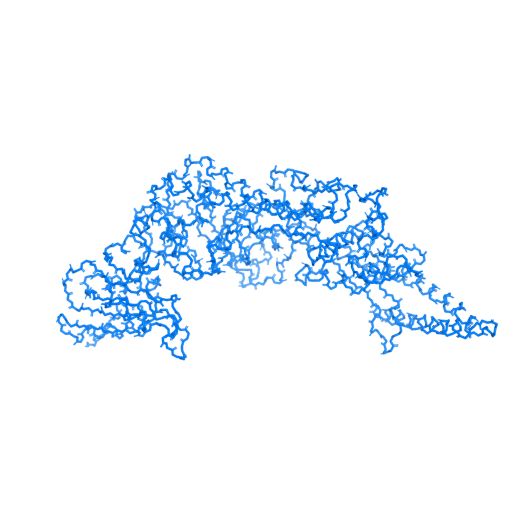54 ? 10.469 -5.413 -9.264 1.00 96.69 554 SER A C 1
ATOM 4505 O O . SER A 1 554 ? 9.565 -5.619 -8.455 1.00 96.69 554 SER A O 1
ATOM 4507 N N . THR A 1 555 ? 10.441 -4.425 -10.163 1.00 96.19 555 THR A N 1
ATOM 4508 C CA . THR A 1 555 ? 9.395 -3.401 -10.246 1.00 96.19 555 THR A CA 1
ATOM 4509 C C . THR A 1 555 ? 8.011 -4.028 -10.384 1.00 96.19 555 THR A C 1
ATOM 4511 O O . THR A 1 555 ? 7.114 -3.667 -9.640 1.00 96.19 555 THR A O 1
ATOM 4514 N N . PHE A 1 556 ? 7.830 -5.038 -11.239 1.00 95.75 556 PHE A N 1
ATOM 4515 C CA . PHE A 1 556 ? 6.521 -5.662 -11.480 1.00 95.75 556 PHE A CA 1
ATOM 4516 C C . PHE A 1 556 ? 6.208 -6.872 -10.577 1.00 95.75 556 PHE A C 1
ATOM 4518 O O . PHE A 1 556 ? 5.553 -7.822 -11.012 1.00 95.75 556 PHE A O 1
ATOM 4525 N N . ASP A 1 557 ? 6.678 -6.900 -9.324 1.00 91.81 557 ASP A N 1
ATOM 4526 C CA . ASP A 1 557 ? 6.388 -7.973 -8.351 1.00 91.81 557 ASP A CA 1
ATOM 4527 C C . ASP A 1 557 ? 6.653 -9.397 -8.896 1.00 91.81 557 ASP A C 1
ATOM 4529 O O . ASP A 1 557 ? 5.882 -10.339 -8.669 1.00 91.81 557 ASP A O 1
ATOM 4533 N N . ARG A 1 558 ? 7.734 -9.583 -9.666 1.00 94.31 558 ARG A N 1
ATOM 4534 C CA . ARG A 1 558 ? 8.060 -10.846 -10.367 1.00 94.31 558 ARG A CA 1
ATOM 4535 C C . ARG A 1 558 ? 6.988 -11.314 -11.360 1.00 94.31 558 ARG A C 1
ATOM 4537 O O . ARG A 1 558 ? 6.898 -12.506 -11.661 1.00 94.31 558 ARG A O 1
ATOM 4544 N N . THR A 1 559 ? 6.207 -10.376 -11.884 1.00 95.00 559 THR A N 1
ATOM 4545 C CA . THR A 1 559 ? 5.186 -10.566 -12.921 1.00 95.00 559 THR A CA 1
ATOM 4546 C C . THR A 1 559 ? 5.503 -9.651 -14.116 1.00 95.00 559 THR A C 1
ATOM 4548 O O . THR A 1 559 ? 4.745 -8.721 -14.392 1.00 95.00 559 THR A O 1
ATOM 4551 N N . PRO A 1 560 ? 6.655 -9.860 -14.786 1.00 95.44 560 PRO A N 1
ATOM 4552 C CA . PRO A 1 560 ? 7.162 -8.948 -15.806 1.00 95.44 560 PRO A CA 1
ATOM 4553 C C . PRO A 1 560 ? 6.312 -8.968 -17.083 1.00 95.44 560 PRO A C 1
ATOM 4555 O O . PRO A 1 560 ? 5.854 -10.025 -17.527 1.00 95.44 560 PRO A O 1
ATOM 4558 N N . ILE A 1 561 ? 6.176 -7.797 -17.703 1.00 95.06 561 ILE A N 1
ATOM 4559 C CA . ILE A 1 561 ? 5.536 -7.592 -19.017 1.00 95.06 561 ILE A CA 1
ATOM 4560 C C . ILE A 1 561 ? 6.552 -7.324 -20.133 1.00 95.06 561 ILE A C 1
ATOM 4562 O O . ILE A 1 561 ? 6.200 -7.256 -21.303 1.00 95.06 561 ILE A O 1
ATOM 4566 N N . LEU A 1 562 ? 7.829 -7.245 -19.780 1.00 95.38 562 LEU A N 1
ATOM 4567 C CA . LEU A 1 562 ? 8.958 -7.197 -20.691 1.00 95.38 562 LEU A CA 1
ATOM 4568 C C . LEU A 1 562 ? 9.763 -8.476 -20.488 1.00 95.38 562 LEU A C 1
ATOM 4570 O O . LEU A 1 562 ? 10.145 -8.817 -19.368 1.00 95.38 562 LEU A O 1
ATOM 4574 N N . TRP A 1 563 ? 10.003 -9.206 -21.572 1.00 94.75 563 TRP A N 1
ATOM 4575 C CA . TRP A 1 563 ? 10.736 -10.468 -21.555 1.00 94.75 563 TRP A CA 1
ATOM 4576 C C . TRP A 1 563 ? 12.064 -10.316 -22.286 1.00 94.75 563 TRP A C 1
ATOM 4578 O O . TRP A 1 563 ? 12.100 -9.852 -23.419 1.00 94.75 563 TRP A O 1
ATOM 4588 N N . ARG A 1 564 ? 13.167 -10.746 -21.668 1.00 94.00 564 ARG A N 1
ATOM 4589 C CA . ARG A 1 564 ? 14.476 -10.795 -22.330 1.00 94.00 564 ARG A CA 1
ATOM 4590 C C . ARG A 1 564 ? 14.706 -12.173 -22.939 1.00 94.00 564 ARG A C 1
ATOM 4592 O O . ARG A 1 564 ? 14.781 -13.172 -22.224 1.00 94.00 564 ARG A O 1
ATOM 4599 N N . LEU A 1 565 ? 14.885 -12.219 -24.255 1.00 92.31 565 LEU A N 1
ATOM 4600 C CA . LEU A 1 565 ? 15.395 -13.393 -24.956 1.00 92.31 565 LEU A CA 1
ATOM 4601 C C . LEU A 1 565 ? 16.896 -13.210 -25.179 1.00 92.31 565 LEU A C 1
ATOM 4603 O O . LEU A 1 565 ? 17.322 -12.181 -25.693 1.00 92.31 565 LEU A O 1
ATOM 4607 N N . THR A 1 566 ? 17.704 -14.200 -24.803 1.00 91.38 566 THR A N 1
ATOM 4608 C CA . THR A 1 566 ? 19.167 -14.119 -24.905 1.00 91.38 566 THR A CA 1
ATOM 4609 C C . THR A 1 566 ? 19.788 -15.456 -25.297 1.00 91.38 566 THR A C 1
ATOM 4611 O O . THR A 1 566 ? 19.311 -16.526 -24.912 1.00 91.38 566 THR A O 1
ATOM 4614 N N . SER A 1 567 ? 20.887 -15.387 -26.050 1.00 90.00 567 SER A N 1
ATOM 4615 C CA . SER A 1 567 ? 21.737 -16.527 -26.381 1.00 90.00 567 SER A CA 1
ATOM 4616 C C . SER A 1 567 ? 22.779 -16.861 -25.299 1.00 90.00 567 SER A C 1
ATOM 4618 O O . SER A 1 567 ? 23.541 -17.824 -25.434 1.00 90.00 567 SER A O 1
ATOM 4620 N N . THR A 1 568 ? 22.835 -16.076 -24.223 1.00 82.81 568 THR A N 1
ATOM 4621 C CA . THR A 1 568 ? 23.755 -16.267 -23.100 1.00 82.81 568 THR A CA 1
ATOM 4622 C C . THR A 1 568 ? 23.539 -17.636 -22.438 1.00 82.81 568 THR A C 1
ATOM 4624 O O . THR A 1 568 ? 22.412 -18.094 -22.256 1.00 82.81 568 THR A O 1
ATOM 4627 N N . ARG A 1 569 ? 24.637 -18.319 -22.069 1.00 81.81 569 ARG A N 1
ATOM 4628 C CA . ARG A 1 569 ? 24.662 -19.683 -21.479 1.00 81.81 569 ARG A CA 1
ATOM 4629 C C . ARG A 1 569 ? 24.123 -20.811 -22.378 1.00 81.81 569 ARG A C 1
ATOM 4631 O O . ARG A 1 569 ? 23.887 -21.915 -21.885 1.00 81.81 569 ARG A O 1
ATOM 4638 N N . LEU A 1 570 ? 23.948 -20.585 -23.682 1.00 84.50 570 LEU A N 1
ATOM 4639 C CA . LEU A 1 570 ? 23.583 -21.662 -24.614 1.00 84.50 570 LEU A CA 1
ATOM 4640 C C . LEU A 1 570 ? 24.757 -22.578 -24.985 1.00 84.50 570 LEU A C 1
ATOM 4642 O O . LEU A 1 570 ? 24.534 -23.743 -25.312 1.00 84.50 570 LEU A O 1
ATOM 4646 N N . VAL A 1 571 ? 25.987 -22.070 -24.886 1.00 85.88 571 VAL A N 1
ATOM 4647 C CA . VAL A 1 571 ? 27.245 -22.795 -25.137 1.00 85.88 571 VAL A CA 1
ATOM 4648 C C . VAL A 1 571 ? 28.085 -22.862 -23.856 1.00 85.88 571 VAL A C 1
ATOM 4650 O O . VAL A 1 571 ? 27.862 -22.080 -22.932 1.00 85.88 571 VAL A O 1
ATOM 4653 N N . SER A 1 572 ? 29.025 -23.810 -23.774 1.00 77.44 572 SER A N 1
ATOM 4654 C CA . SER A 1 572 ? 29.773 -24.103 -22.538 1.00 77.44 572 SER A CA 1
ATOM 4655 C C . SER A 1 572 ? 30.755 -23.002 -22.120 1.00 77.44 572 SER A C 1
ATOM 4657 O O . SER A 1 572 ? 30.868 -22.747 -20.926 1.00 77.44 572 SER A O 1
ATOM 4659 N N . ASP A 1 573 ? 31.394 -22.325 -23.081 1.00 79.56 573 ASP A N 1
ATOM 4660 C CA . ASP A 1 573 ? 32.398 -21.274 -22.845 1.00 79.56 573 ASP A CA 1
ATOM 4661 C C . ASP A 1 573 ? 32.131 -20.042 -23.743 1.00 79.56 573 ASP A C 1
ATOM 4663 O O . ASP A 1 573 ? 32.869 -19.786 -24.700 1.00 79.56 573 ASP A O 1
ATOM 4667 N N . PRO A 1 574 ? 31.043 -19.283 -23.504 1.00 81.75 574 PRO A N 1
ATOM 4668 C CA . PRO A 1 574 ? 30.695 -18.145 -24.347 1.00 81.75 574 PRO A CA 1
ATOM 4669 C C . PRO A 1 574 ? 31.687 -16.992 -24.152 1.00 81.75 574 PRO A C 1
ATOM 4671 O O . PRO A 1 574 ? 31.978 -16.578 -23.031 1.00 81.75 574 PRO A O 1
ATOM 4674 N N . THR A 1 575 ? 32.154 -16.411 -25.256 1.00 81.81 575 THR A N 1
ATOM 4675 C CA . THR A 1 575 ? 32.790 -15.084 -25.266 1.00 81.81 575 THR A CA 1
ATOM 4676 C C . THR A 1 575 ? 31.761 -14.038 -25.687 1.00 81.81 575 THR A C 1
ATOM 4678 O O . THR A 1 575 ? 31.457 -13.904 -26.873 1.00 81.81 575 THR A O 1
ATOM 4681 N N . GLY A 1 576 ? 31.213 -13.320 -24.701 1.00 78.88 576 GLY A N 1
ATOM 4682 C CA . GLY A 1 576 ? 30.145 -12.329 -24.877 1.00 78.88 576 GLY A CA 1
ATOM 4683 C C . GLY A 1 576 ? 28.782 -12.929 -25.248 1.00 78.88 576 GLY A C 1
ATOM 4684 O O . GLY A 1 576 ? 28.634 -14.142 -25.406 1.00 78.88 576 GLY A O 1
ATOM 4685 N N . GLU A 1 577 ? 27.788 -12.058 -25.404 1.00 83.38 577 GLU A N 1
ATOM 4686 C CA . GLU A 1 577 ? 26.437 -12.413 -25.848 1.00 83.38 577 GLU A CA 1
ATOM 4687 C C . GLU A 1 577 ? 26.347 -12.397 -27.386 1.00 83.38 577 GLU A C 1
ATOM 4689 O O . GLU A 1 577 ? 26.763 -11.438 -28.046 1.00 83.38 577 GLU A O 1
ATOM 4694 N N . GLY A 1 578 ? 25.848 -13.488 -27.976 1.00 86.56 578 GLY A N 1
ATOM 4695 C CA . GLY A 1 578 ? 25.669 -13.607 -29.427 1.00 86.56 578 GLY A CA 1
ATOM 4696 C C . GLY A 1 578 ? 24.505 -12.763 -29.950 1.00 86.56 578 GLY A C 1
ATOM 4697 O O . GLY A 1 578 ? 24.664 -12.003 -30.916 1.00 86.56 578 GLY A O 1
ATOM 4698 N N . PHE A 1 579 ? 23.356 -12.888 -29.287 1.00 92.31 579 PHE A N 1
ATOM 4699 C CA . PHE A 1 579 ? 22.142 -12.126 -29.548 1.00 92.31 579 PHE A CA 1
ATOM 4700 C C . PHE A 1 579 ? 21.301 -11.990 -28.276 1.00 92.31 579 PHE A C 1
ATOM 4702 O O . PHE A 1 579 ? 21.110 -12.970 -27.553 1.00 92.31 579 PHE A O 1
ATOM 4709 N N . ALA A 1 580 ? 20.735 -10.806 -28.068 1.00 93.44 580 ALA A N 1
ATOM 4710 C CA . ALA A 1 580 ? 19.612 -10.607 -27.168 1.00 93.44 580 ALA A CA 1
ATOM 4711 C C . ALA A 1 580 ? 18.648 -9.545 -27.687 1.00 93.44 580 ALA A C 1
ATOM 4713 O O . ALA A 1 580 ? 19.038 -8.621 -28.408 1.00 93.44 580 ALA A O 1
ATOM 4714 N N . CYS A 1 581 ? 17.393 -9.684 -27.279 1.00 94.88 581 CYS A N 1
ATOM 4715 C CA . CYS A 1 581 ? 16.329 -8.728 -27.525 1.00 94.88 581 CYS A CA 1
ATOM 4716 C C . CYS A 1 581 ? 15.351 -8.694 -26.351 1.00 94.88 581 CYS A C 1
ATOM 4718 O O . CYS A 1 581 ? 15.249 -9.644 -25.567 1.00 94.88 581 CYS A O 1
ATOM 4720 N N . LEU A 1 582 ? 14.619 -7.592 -26.267 1.00 96.62 582 LEU A N 1
ATOM 4721 C CA . LEU A 1 582 ? 13.450 -7.440 -25.424 1.00 96.62 582 LEU A CA 1
ATOM 4722 C C . LEU A 1 582 ? 12.194 -7.737 -26.235 1.00 96.62 582 LEU A C 1
ATOM 4724 O O . LEU A 1 582 ? 12.132 -7.439 -27.429 1.00 96.62 582 LEU A O 1
ATOM 4728 N N . LEU A 1 583 ? 11.224 -8.345 -25.568 1.00 95.75 583 LEU A N 1
ATOM 4729 C CA . LEU A 1 583 ? 9.941 -8.747 -26.111 1.00 95.75 583 LEU A CA 1
ATOM 4730 C C . LEU A 1 583 ? 8.833 -8.134 -25.260 1.00 95.75 583 LEU A C 1
ATOM 4732 O O . LEU A 1 583 ? 8.848 -8.280 -24.034 1.00 95.75 583 LEU A O 1
ATOM 4736 N N . ASP A 1 584 ? 7.863 -7.505 -25.909 1.00 95.44 584 ASP A N 1
ATOM 4737 C CA . ASP A 1 584 ? 6.634 -7.056 -25.263 1.00 95.44 584 ASP A CA 1
ATOM 4738 C C . ASP A 1 584 ? 5.688 -8.248 -25.043 1.00 95.44 584 ASP A C 1
ATOM 4740 O O . ASP A 1 584 ? 5.246 -8.901 -25.994 1.00 95.44 584 ASP A O 1
ATOM 4744 N N . TYR A 1 585 ? 5.363 -8.530 -23.777 1.00 94.12 585 TYR A N 1
ATOM 4745 C CA . TYR A 1 585 ? 4.430 -9.584 -23.378 1.00 94.12 585 TYR A CA 1
ATOM 4746 C C . TYR A 1 585 ? 3.058 -9.443 -24.050 1.00 94.12 585 TYR A C 1
ATOM 4748 O O . TYR A 1 585 ? 2.431 -10.449 -24.393 1.00 94.12 585 TYR A O 1
ATOM 4756 N N . HIS A 1 586 ? 2.587 -8.212 -24.254 1.00 92.44 586 HIS A N 1
ATOM 4757 C CA . HIS A 1 586 ? 1.264 -7.936 -24.811 1.00 92.44 586 HIS A CA 1
ATOM 4758 C C . HIS A 1 586 ? 1.189 -8.134 -26.328 1.00 92.44 586 HIS A C 1
ATOM 4760 O O . HIS A 1 586 ? 0.087 -8.258 -26.863 1.00 92.44 586 HIS A O 1
ATOM 4766 N N . GLN A 1 587 ? 2.337 -8.208 -27.009 1.00 92.44 587 GLN A N 1
ATOM 4767 C CA . GLN A 1 587 ? 2.445 -8.371 -28.465 1.00 92.44 587 GLN A CA 1
ATOM 4768 C C . GLN A 1 587 ? 2.930 -9.768 -28.893 1.00 92.44 587 GLN A C 1
ATOM 4770 O O . GLN A 1 587 ? 3.196 -10.007 -30.073 1.00 92.44 587 GLN A O 1
ATOM 4775 N N . LEU A 1 588 ? 3.041 -10.718 -27.956 1.00 91.50 588 LEU A N 1
ATOM 4776 C CA . LEU A 1 588 ? 3.420 -12.097 -28.272 1.00 91.50 588 LEU A CA 1
ATOM 4777 C C . LEU A 1 588 ? 2.345 -12.781 -29.135 1.00 91.50 588 LEU A C 1
ATOM 4779 O O . LEU A 1 588 ? 1.172 -12.838 -28.765 1.00 91.50 588 LEU A O 1
ATOM 4783 N N . ASP A 1 589 ? 2.762 -13.368 -30.258 1.00 91.75 589 ASP A N 1
ATOM 4784 C CA . ASP A 1 589 ? 1.891 -14.112 -31.171 1.00 91.75 589 ASP A CA 1
ATOM 4785 C C . ASP A 1 589 ? 2.578 -15.360 -31.762 1.00 91.75 589 ASP A C 1
ATOM 4787 O O . ASP A 1 589 ? 3.776 -15.590 -31.577 1.00 91.75 589 ASP A O 1
ATOM 4791 N N . ASP A 1 590 ? 1.807 -16.173 -32.495 1.00 91.44 590 ASP A N 1
ATOM 4792 C CA . ASP A 1 590 ? 2.274 -17.426 -33.110 1.00 91.44 590 ASP A CA 1
ATOM 4793 C C . ASP A 1 590 ? 3.402 -17.224 -34.148 1.00 91.44 590 ASP A C 1
ATOM 4795 O O . ASP A 1 590 ? 4.101 -18.177 -34.488 1.00 91.44 590 ASP A O 1
ATOM 4799 N N . GLY A 1 591 ? 3.581 -16.007 -34.673 1.00 91.62 591 GLY A N 1
ATOM 4800 C CA . GLY A 1 591 ? 4.584 -15.657 -35.682 1.00 91.62 591 GLY A CA 1
ATOM 4801 C C . GLY A 1 591 ? 5.882 -15.079 -35.111 1.00 91.62 591 GLY A C 1
ATOM 4802 O O . GLY A 1 591 ? 6.789 -14.761 -35.884 1.00 91.62 591 GLY A O 1
ATOM 4803 N N . LEU A 1 592 ? 5.998 -14.938 -33.788 1.00 91.38 592 LEU A N 1
ATOM 4804 C CA . LEU A 1 592 ? 7.144 -14.307 -33.134 1.00 91.38 592 LEU A CA 1
ATOM 4805 C C . LEU A 1 592 ? 8.489 -14.929 -33.537 1.00 91.38 592 LEU A C 1
ATOM 4807 O O . LEU A 1 592 ? 9.411 -14.209 -33.915 1.00 91.38 592 LEU A O 1
ATOM 4811 N N . PHE A 1 593 ? 8.617 -16.257 -33.482 1.00 91.00 593 PHE A N 1
ATOM 4812 C CA . PHE A 1 593 ? 9.889 -16.930 -33.779 1.00 91.00 593 PHE A CA 1
ATOM 4813 C C . PHE A 1 593 ? 10.287 -16.816 -35.256 1.00 91.00 593 PHE A C 1
ATOM 4815 O O . PHE A 1 593 ? 11.467 -16.628 -35.560 1.00 91.00 593 PHE A O 1
ATOM 4822 N N . ASP A 1 594 ? 9.312 -16.830 -36.170 1.00 90.88 594 ASP A N 1
ATOM 4823 C CA . ASP A 1 594 ? 9.554 -16.591 -37.596 1.00 90.88 594 ASP A CA 1
ATOM 4824 C C . ASP A 1 594 ? 10.055 -15.159 -37.838 1.00 90.88 594 ASP A C 1
ATOM 4826 O O . ASP A 1 594 ? 10.989 -14.949 -38.622 1.00 90.88 594 ASP A O 1
ATOM 4830 N N . ARG A 1 595 ? 9.473 -14.166 -37.146 1.00 91.06 595 ARG A N 1
ATOM 4831 C CA . ARG A 1 595 ? 9.950 -12.775 -37.187 1.00 91.06 595 ARG A CA 1
ATOM 4832 C C . ARG A 1 595 ? 11.363 -12.661 -36.624 1.00 91.06 595 ARG A C 1
ATOM 4834 O O . ARG A 1 595 ? 12.229 -12.099 -37.292 1.00 91.06 595 ARG A O 1
ATOM 4841 N N . LEU A 1 596 ? 11.622 -13.248 -35.453 1.00 92.06 596 LEU A N 1
ATOM 4842 C CA . LEU A 1 596 ? 12.942 -13.255 -34.818 1.00 92.06 596 LEU A CA 1
ATOM 4843 C C . LEU A 1 596 ? 14.013 -13.842 -35.739 1.00 92.06 596 LEU A C 1
ATOM 4845 O O . LEU A 1 596 ? 15.051 -13.212 -35.941 1.00 92.06 596 LEU A O 1
ATOM 4849 N N . SER A 1 597 ? 13.753 -15.002 -36.346 1.00 90.88 597 SER A N 1
ATOM 4850 C CA . SER A 1 597 ? 14.714 -15.656 -37.237 1.00 90.88 597 SER A CA 1
ATOM 4851 C C . SER A 1 597 ? 15.041 -14.794 -38.464 1.00 90.88 597 SER A C 1
ATOM 4853 O O . SER A 1 597 ? 16.210 -14.503 -38.730 1.00 90.88 597 SER A O 1
ATOM 4855 N N . ASN A 1 598 ? 14.017 -14.313 -39.176 1.00 90.44 598 ASN A N 1
ATOM 4856 C CA . ASN A 1 598 ? 14.210 -13.634 -40.459 1.00 90.44 598 ASN A CA 1
ATOM 4857 C C . ASN A 1 598 ? 14.646 -12.166 -40.328 1.00 90.44 598 ASN A C 1
ATOM 4859 O O . ASN A 1 598 ? 15.475 -11.707 -41.114 1.00 90.44 598 ASN A O 1
ATOM 4863 N N . ARG A 1 599 ? 14.080 -11.420 -39.371 1.00 91.38 599 ARG A N 1
ATOM 4864 C CA . ARG A 1 599 ? 14.277 -9.967 -39.237 1.00 91.38 599 ARG A CA 1
ATOM 4865 C C . ARG A 1 599 ? 15.451 -9.603 -38.328 1.00 91.38 599 ARG A C 1
ATOM 4867 O O . ARG A 1 599 ? 16.095 -8.589 -38.569 1.00 91.38 599 ARG A O 1
ATOM 4874 N N . TYR A 1 600 ? 15.777 -10.443 -37.343 1.00 93.06 600 TYR A N 1
ATOM 4875 C CA . TYR A 1 600 ? 16.793 -10.119 -36.335 1.00 93.06 600 TYR A CA 1
ATOM 4876 C C . TYR A 1 600 ? 17.994 -11.071 -36.372 1.00 93.06 600 TYR A C 1
ATOM 4878 O O . TYR A 1 600 ? 19.134 -10.619 -36.517 1.00 93.06 600 TYR A O 1
ATOM 4886 N N . LEU A 1 601 ? 17.774 -12.390 -36.305 1.00 92.50 601 LEU A N 1
ATOM 4887 C CA . LEU A 1 601 ? 18.866 -13.367 -36.223 1.00 92.50 601 LEU A CA 1
ATOM 4888 C C . LEU A 1 601 ? 19.662 -13.485 -37.527 1.00 92.50 601 LEU A C 1
ATOM 4890 O O . LEU A 1 601 ? 20.892 -13.507 -37.478 1.00 92.50 601 LEU 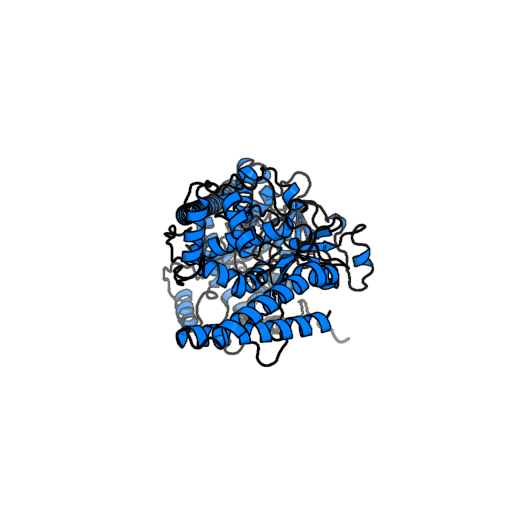A O 1
ATOM 4894 N N . GLU A 1 602 ? 19.017 -13.542 -38.696 1.00 91.88 602 GLU A N 1
ATOM 4895 C CA . GLU A 1 602 ? 19.732 -13.599 -39.982 1.00 91.88 602 GLU A CA 1
ATOM 4896 C C . GLU A 1 602 ? 20.591 -12.346 -40.245 1.00 91.88 602 GLU A C 1
ATOM 4898 O O . GLU A 1 602 ? 21.793 -12.500 -40.515 1.00 91.88 602 GLU A O 1
ATOM 4903 N N . PRO A 1 603 ? 20.076 -11.109 -40.090 1.00 92.94 603 PRO A N 1
ATOM 4904 C CA . PRO A 1 603 ? 20.907 -9.912 -40.214 1.00 92.94 603 PRO A CA 1
ATOM 4905 C C . PRO A 1 603 ? 22.021 -9.841 -39.160 1.00 92.94 603 PRO A C 1
ATOM 4907 O O . PRO A 1 603 ? 23.156 -9.487 -39.495 1.00 92.94 603 PRO A O 1
ATOM 4910 N N . ARG A 1 604 ? 21.764 -10.267 -37.913 1.00 93.31 604 ARG A N 1
ATOM 4911 C CA . ARG A 1 604 ? 22.804 -10.373 -36.875 1.00 93.31 604 ARG A CA 1
ATOM 4912 C C . ARG A 1 604 ? 23.898 -11.368 -37.262 1.00 93.31 604 ARG A C 1
ATOM 4914 O O . ARG A 1 604 ? 25.084 -11.053 -37.148 1.00 93.31 604 ARG A O 1
ATOM 4921 N N . LYS A 1 605 ? 23.538 -12.553 -37.768 1.00 92.81 605 LYS A N 1
ATOM 4922 C CA . LYS A 1 605 ? 24.499 -13.548 -38.278 1.00 92.81 605 LYS A CA 1
ATOM 4923 C C . LYS A 1 605 ? 25.320 -12.980 -39.431 1.00 92.81 605 LYS A C 1
ATOM 4925 O O . LYS A 1 605 ? 26.527 -13.218 -39.486 1.00 92.81 605 LYS A O 1
ATOM 4930 N N . ALA A 1 606 ? 24.701 -12.239 -40.350 1.00 92.56 606 ALA A N 1
ATOM 4931 C CA . ALA A 1 606 ? 25.410 -11.584 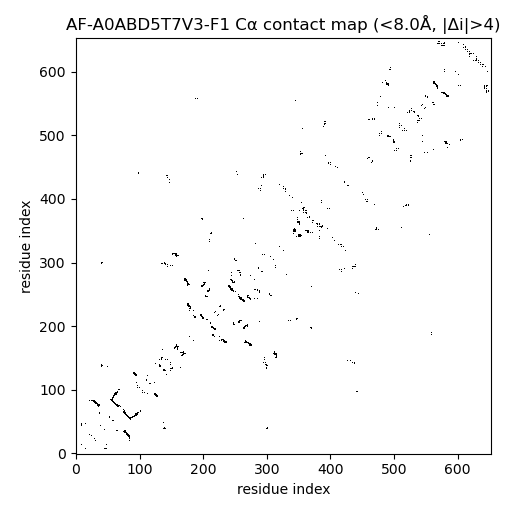-41.447 1.00 92.56 606 ALA A CA 1
ATOM 4932 C C . ALA A 1 606 ? 26.451 -10.577 -40.926 1.00 92.56 606 ALA A C 1
ATOM 4934 O O . ALA A 1 606 ? 27.619 -10.662 -41.317 1.00 92.56 606 ALA A O 1
ATOM 4935 N N . LEU A 1 607 ? 26.068 -9.720 -39.973 1.00 91.25 607 LEU A N 1
ATOM 4936 C CA . LEU A 1 607 ? 26.966 -8.761 -39.324 1.00 91.25 607 LEU A CA 1
ATOM 4937 C C . LEU A 1 607 ? 28.130 -9.457 -38.600 1.00 91.25 607 LEU A C 1
ATOM 4939 O O . LEU A 1 607 ? 29.290 -9.086 -38.780 1.00 91.25 607 LEU A O 1
ATOM 4943 N N . LEU A 1 608 ? 27.852 -10.508 -37.823 1.00 91.94 608 LEU A N 1
ATOM 4944 C CA . LEU A 1 608 ? 28.888 -11.282 -37.132 1.00 91.94 608 LEU A CA 1
ATOM 4945 C C . LEU A 1 608 ? 29.840 -11.974 -38.118 1.00 91.94 608 LEU A C 1
ATOM 4947 O O . LEU A 1 608 ? 31.050 -11.997 -37.890 1.00 91.94 608 LEU A O 1
ATOM 4951 N N . ARG A 1 609 ? 29.339 -12.503 -39.244 1.00 93.81 609 ARG A N 1
ATOM 4952 C CA . ARG A 1 609 ? 30.177 -13.092 -40.309 1.00 93.81 609 ARG A CA 1
ATOM 4953 C C . ARG A 1 609 ? 31.090 -12.045 -40.950 1.00 93.81 609 ARG A C 1
ATOM 4955 O O . ARG A 1 609 ? 32.262 -12.344 -41.197 1.00 93.81 609 ARG A O 1
ATOM 4962 N N . GLU A 1 610 ? 30.581 -10.840 -41.195 1.00 92.75 610 GLU A N 1
ATOM 4963 C CA . GLU A 1 610 ? 31.354 -9.724 -41.741 1.00 92.75 610 GLU A CA 1
ATOM 4964 C C . GLU A 1 610 ? 32.440 -9.256 -40.761 1.00 92.75 610 GLU A C 1
ATOM 4966 O O . GLU A 1 610 ? 33.623 -9.250 -41.123 1.00 92.75 610 GLU A O 1
ATOM 4971 N N . ARG A 1 611 ? 32.068 -8.963 -39.504 1.00 91.19 611 ARG A N 1
ATOM 4972 C CA . ARG A 1 611 ? 33.003 -8.573 -38.433 1.00 91.19 611 ARG A CA 1
ATOM 4973 C C . ARG A 1 611 ? 34.067 -9.653 -38.215 1.00 91.19 611 ARG A C 1
ATOM 4975 O O . ARG A 1 611 ? 35.256 -9.334 -38.193 1.00 91.19 611 ARG A O 1
ATOM 4982 N N . ARG A 1 612 ? 33.686 -10.938 -38.192 1.00 93.19 612 ARG A N 1
ATOM 4983 C CA . ARG A 1 612 ? 34.625 -12.075 -38.128 1.00 93.19 612 ARG A CA 1
ATOM 4984 C C . ARG A 1 612 ? 35.595 -12.085 -39.306 1.00 93.19 612 ARG A C 1
ATOM 4986 O O . ARG A 1 612 ? 36.790 -12.297 -39.112 1.00 93.19 612 ARG A O 1
ATOM 4993 N N . SER A 1 613 ? 35.112 -11.860 -40.531 1.00 92.25 613 SER A N 1
ATOM 4994 C CA . SER A 1 613 ? 35.976 -11.814 -41.717 1.00 92.25 613 SER A CA 1
ATOM 4995 C C . SER A 1 613 ? 36.944 -10.630 -41.679 1.00 92.25 613 SER A C 1
ATOM 4997 O O . SER A 1 613 ? 38.089 -10.784 -42.104 1.00 92.25 613 SER A O 1
ATOM 4999 N N . ALA A 1 614 ? 36.510 -9.462 -41.200 1.00 91.19 614 ALA A N 1
ATOM 5000 C CA . ALA A 1 614 ? 37.361 -8.284 -41.050 1.00 91.19 614 ALA A CA 1
ATOM 5001 C C . ALA A 1 614 ? 38.426 -8.491 -39.961 1.00 91.19 614 ALA A C 1
ATOM 5003 O O . ALA A 1 614 ? 39.612 -8.271 -40.210 1.00 91.19 614 ALA A O 1
ATOM 5004 N N . ALA A 1 615 ? 38.020 -9.010 -38.801 1.00 90.44 615 ALA A N 1
ATOM 5005 C CA . ALA A 1 615 ? 38.901 -9.372 -37.696 1.00 90.44 615 ALA A CA 1
ATOM 5006 C C . ALA A 1 615 ? 39.935 -10.435 -38.108 1.00 90.44 615 ALA A C 1
ATOM 5008 O O . ALA A 1 615 ? 41.121 -10.301 -37.811 1.00 90.44 615 ALA A O 1
ATOM 5009 N N . ASN A 1 616 ? 39.524 -11.441 -38.892 1.00 91.62 616 ASN A N 1
ATOM 5010 C CA . ASN A 1 616 ? 40.435 -12.457 -39.421 1.00 91.62 616 ASN A CA 1
ATOM 5011 C C . ASN A 1 616 ? 41.499 -11.875 -40.367 1.00 91.62 616 ASN A C 1
ATOM 5013 O O . ASN A 1 616 ? 42.613 -12.389 -40.413 1.00 91.62 616 ASN A O 1
ATOM 5017 N N . ARG A 1 617 ? 41.179 -10.821 -41.131 1.00 90.94 617 ARG A N 1
ATOM 5018 C CA . ARG A 1 617 ? 42.176 -10.127 -41.961 1.00 90.94 617 ARG A CA 1
ATOM 5019 C C . ARG A 1 617 ? 43.168 -9.357 -41.092 1.00 90.94 617 ARG A C 1
ATOM 5021 O O . ARG A 1 617 ? 44.364 -9.538 -41.268 1.00 90.94 617 ARG A O 1
ATOM 5028 N N . ARG A 1 618 ? 42.679 -8.571 -40.125 1.00 89.38 618 ARG A N 1
ATOM 5029 C CA . ARG A 1 618 ? 43.522 -7.736 -39.248 1.00 89.38 618 ARG A CA 1
ATOM 5030 C C . ARG A 1 618 ? 44.440 -8.552 -38.339 1.00 89.38 618 ARG A C 1
ATOM 5032 O O . ARG A 1 618 ? 45.611 -8.226 -38.217 1.00 89.38 618 ARG A O 1
ATOM 5039 N N . ARG A 1 619 ? 43.956 -9.649 -37.748 1.00 87.88 619 ARG A N 1
ATOM 5040 C CA . ARG A 1 619 ? 44.793 -10.486 -36.864 1.00 87.88 619 ARG A CA 1
ATOM 5041 C C . ARG A 1 619 ? 45.963 -11.166 -37.585 1.00 87.88 619 ARG A C 1
ATOM 5043 O O . ARG A 1 619 ? 46.920 -11.557 -36.936 1.00 87.88 619 ARG A O 1
ATOM 5050 N N . ASN A 1 620 ? 45.859 -11.331 -38.906 1.00 86.00 620 ASN A N 1
ATOM 5051 C CA . ASN A 1 620 ? 46.882 -11.946 -39.754 1.00 86.00 620 ASN A CA 1
ATOM 5052 C C . ASN A 1 620 ? 47.703 -10.900 -40.535 1.00 86.00 620 ASN A C 1
ATOM 5054 O O . ASN A 1 620 ? 48.490 -11.272 -41.404 1.00 86.00 620 ASN A O 1
ATOM 5058 N N . ASP A 1 621 ? 47.500 -9.604 -40.276 1.00 88.25 621 ASP A N 1
ATOM 5059 C CA . ASP A 1 621 ? 48.222 -8.521 -40.937 1.00 88.25 621 ASP A CA 1
ATOM 5060 C C . ASP A 1 621 ? 49.488 -8.172 -40.144 1.00 88.25 621 ASP A C 1
ATOM 5062 O O . ASP A 1 621 ? 49.438 -7.467 -39.134 1.00 88.25 621 ASP A O 1
ATOM 5066 N N . GLU A 1 622 ? 50.635 -8.666 -40.618 1.00 84.38 622 GLU A N 1
ATOM 5067 C CA . GLU A 1 622 ? 51.955 -8.446 -40.008 1.00 84.38 622 GLU A CA 1
ATOM 5068 C C . GLU A 1 622 ? 52.386 -6.965 -39.981 1.00 84.38 622 GLU A C 1
ATOM 5070 O O . GLU A 1 622 ? 53.358 -6.630 -39.303 1.00 84.38 622 GLU A O 1
ATOM 5075 N N . SER A 1 623 ? 51.681 -6.072 -40.690 1.00 86.69 623 SER A N 1
ATOM 5076 C CA . SER A 1 623 ? 51.947 -4.629 -40.667 1.00 86.69 623 SER A CA 1
ATOM 5077 C C . SER A 1 623 ? 51.286 -3.889 -39.496 1.00 86.69 623 SER A C 1
ATOM 5079 O O . SER A 1 623 ? 51.676 -2.756 -39.203 1.00 86.69 623 SER A O 1
ATOM 5081 N N . LEU A 1 624 ? 50.322 -4.514 -38.807 1.00 87.12 624 LEU A N 1
ATOM 5082 C CA . LEU A 1 624 ? 49.640 -3.924 -37.655 1.00 87.12 624 LEU A CA 1
ATOM 5083 C C . LEU A 1 624 ? 50.426 -4.121 -36.344 1.00 87.12 624 LEU A C 1
ATOM 5085 O O . LEU A 1 624 ? 51.111 -5.133 -36.174 1.00 87.12 624 LEU A O 1
ATOM 5089 N N . PRO A 1 625 ? 50.300 -3.197 -35.372 1.00 90.81 625 PRO A N 1
ATOM 5090 C CA . PRO A 1 625 ? 50.840 -3.387 -34.029 1.00 90.81 625 PRO A CA 1
ATOM 5091 C C . PRO A 1 625 ? 50.303 -4.662 -33.363 1.00 90.81 625 PRO A C 1
ATOM 5093 O O . PRO A 1 625 ? 49.141 -5.030 -33.537 1.00 90.81 625 PRO A O 1
ATOM 5096 N N . THR A 1 626 ? 51.116 -5.301 -32.516 1.00 86.31 626 THR A N 1
ATOM 5097 C CA . THR A 1 626 ? 50.723 -6.528 -31.795 1.00 86.31 626 THR A CA 1
ATOM 5098 C C . THR A 1 626 ? 49.461 -6.342 -30.942 1.00 86.31 626 THR A C 1
ATOM 5100 O O . THR A 1 626 ? 48.669 -7.271 -30.817 1.00 86.31 626 THR A O 1
ATOM 5103 N N . SER A 1 627 ? 49.232 -5.144 -30.392 1.00 86.88 627 SER A N 1
ATOM 5104 C CA . SER A 1 627 ? 48.010 -4.807 -29.646 1.00 86.88 627 SER A CA 1
ATOM 5105 C C . SER A 1 627 ? 46.755 -4.839 -30.523 1.00 86.88 627 SER A C 1
ATOM 5107 O O . SER A 1 627 ? 45.731 -5.372 -30.108 1.00 86.88 627 SER A O 1
ATOM 5109 N N . GLU A 1 628 ? 46.834 -4.339 -31.758 1.00 85.62 628 GLU A N 1
ATOM 5110 C CA . GLU A 1 628 ? 45.714 -4.377 -32.704 1.00 85.62 628 GLU A CA 1
ATOM 5111 C C . GLU A 1 628 ? 45.450 -5.789 -33.231 1.00 85.62 628 GLU A C 1
ATOM 5113 O O . GLU A 1 628 ? 44.296 -6.178 -33.410 1.00 85.62 628 GLU A O 1
ATOM 5118 N N . GLN A 1 629 ? 46.504 -6.581 -33.452 1.00 83.88 629 GLN A N 1
ATOM 5119 C CA . GLN A 1 629 ? 46.361 -7.994 -33.814 1.00 83.88 629 GLN A CA 1
ATOM 5120 C C . GLN A 1 629 ? 45.683 -8.791 -32.691 1.00 83.88 629 GLN A C 1
ATOM 5122 O O . GLN A 1 629 ? 44.826 -9.630 -32.972 1.00 83.88 629 GLN A O 1
ATOM 5127 N N . ALA A 1 630 ? 46.021 -8.503 -31.429 1.00 86.94 630 ALA A N 1
ATOM 5128 C CA . ALA A 1 630 ? 45.392 -9.117 -30.263 1.00 86.94 630 ALA A CA 1
ATOM 5129 C C . ALA A 1 630 ? 43.906 -8.732 -30.141 1.00 86.94 630 ALA A C 1
ATOM 5131 O O . ALA A 1 630 ? 43.064 -9.622 -30.038 1.00 86.94 630 ALA A O 1
ATOM 5132 N N . ALA A 1 631 ? 43.566 -7.444 -30.265 1.00 87.19 631 ALA A N 1
ATOM 5133 C CA . ALA A 1 631 ? 42.173 -6.979 -30.265 1.00 87.19 631 ALA A CA 1
ATOM 5134 C C . ALA A 1 631 ? 41.355 -7.585 -31.425 1.00 87.19 631 ALA A C 1
ATOM 5136 O O . ALA A 1 631 ? 40.195 -7.978 -31.268 1.00 87.19 631 ALA A O 1
ATOM 5137 N N . ALA A 1 632 ? 41.971 -7.735 -32.603 1.00 87.12 632 ALA A N 1
ATOM 5138 C CA . ALA A 1 632 ? 41.353 -8.414 -33.737 1.00 87.12 632 ALA A CA 1
ATOM 5139 C C . ALA A 1 632 ? 41.166 -9.923 -33.488 1.00 87.12 632 ALA A C 1
ATOM 5141 O O . ALA A 1 632 ? 40.164 -10.495 -33.918 1.00 87.12 632 ALA A O 1
ATOM 5142 N N . ALA A 1 633 ? 42.091 -10.587 -32.790 1.00 88.81 633 ALA A N 1
ATOM 5143 C CA . ALA A 1 633 ? 41.934 -11.987 -32.402 1.00 88.81 633 ALA A CA 1
ATOM 5144 C C . ALA A 1 633 ? 40.785 -12.173 -31.397 1.00 88.81 633 ALA A C 1
ATOM 5146 O O . ALA A 1 633 ? 39.974 -13.079 -31.575 1.00 88.81 633 ALA A O 1
ATOM 5147 N N . GLU A 1 634 ? 40.662 -11.286 -30.410 1.00 88.81 634 GLU A N 1
ATOM 5148 C CA . GLU A 1 634 ? 39.547 -11.273 -29.456 1.00 88.81 634 GLU A CA 1
ATOM 5149 C C . GLU A 1 634 ? 38.201 -11.053 -30.160 1.00 88.81 634 GLU A C 1
ATOM 5151 O O . GLU A 1 634 ? 37.259 -11.826 -29.973 1.00 88.81 634 GLU A O 1
ATOM 5156 N N . THR A 1 635 ? 38.138 -10.073 -31.067 1.00 87.31 635 THR A N 1
ATOM 5157 C CA . THR A 1 635 ? 36.947 -9.807 -31.889 1.00 87.31 635 THR A CA 1
ATOM 5158 C C . THR A 1 635 ? 36.559 -11.026 -32.730 1.00 87.31 635 THR A C 1
ATOM 5160 O O . THR A 1 635 ? 35.375 -11.347 -32.845 1.00 87.31 635 THR A O 1
ATOM 5163 N N . TYR A 1 636 ? 37.537 -11.728 -33.317 1.00 90.25 636 TYR A N 1
ATOM 5164 C CA . TYR A 1 636 ? 37.283 -12.953 -34.078 1.00 90.25 636 TYR A CA 1
ATOM 5165 C C . TYR A 1 636 ? 36.637 -14.030 -33.200 1.00 90.25 636 TYR A C 1
ATOM 5167 O O . TYR A 1 636 ? 35.611 -14.585 -33.594 1.00 90.25 636 TYR A O 1
ATOM 5175 N N . THR A 1 637 ? 37.210 -14.292 -32.021 1.00 88.88 637 THR A N 1
ATOM 5176 C CA . THR A 1 637 ? 36.701 -15.291 -31.069 1.00 88.88 637 THR A CA 1
ATOM 5177 C C . THR A 1 637 ? 35.285 -14.942 -30.611 1.00 88.88 637 THR A C 1
ATOM 5179 O O . THR A 1 637 ? 34.402 -15.794 -30.671 1.00 88.88 637 THR A O 1
ATOM 5182 N N . ARG A 1 638 ? 35.025 -13.668 -30.275 1.00 88.12 638 ARG A N 1
ATOM 5183 C CA . ARG A 1 638 ? 33.685 -13.177 -29.908 1.00 88.12 638 ARG A CA 1
ATOM 5184 C C . ARG A 1 638 ? 32.666 -13.399 -31.027 1.00 88.12 638 ARG A C 1
ATOM 5186 O O . ARG A 1 638 ? 31.555 -13.852 -30.770 1.00 88.12 638 ARG A O 1
ATOM 5193 N N . CYS A 1 639 ? 33.034 -13.121 -32.281 1.00 90.00 639 CYS A N 1
ATOM 5194 C CA . CYS A 1 639 ? 32.129 -13.331 -33.414 1.00 90.00 639 CYS A CA 1
ATOM 5195 C C . CYS A 1 639 ? 31.866 -14.818 -33.698 1.00 90.00 639 CYS A C 1
ATOM 5197 O O . CYS A 1 639 ? 30.760 -15.174 -34.098 1.00 90.00 639 CYS A O 1
ATOM 5199 N N . GLU A 1 640 ? 32.868 -15.686 -33.531 1.00 90.12 640 GLU A N 1
ATOM 5200 C CA . GLU A 1 640 ? 32.709 -17.137 -33.681 1.00 90.12 640 GLU A CA 1
ATOM 5201 C C . GLU A 1 640 ? 31.781 -17.711 -32.604 1.00 90.12 640 GLU A C 1
ATOM 5203 O O . GLU A 1 640 ? 30.795 -18.360 -32.948 1.00 90.12 640 GLU A O 1
ATOM 5208 N N . SER A 1 641 ? 32.027 -17.358 -31.340 1.00 90.06 641 SER A N 1
ATOM 5209 C CA . SER A 1 641 ? 31.159 -17.680 -30.203 1.00 90.06 641 SER A CA 1
ATOM 5210 C C . SER A 1 641 ? 29.724 -17.188 -30.419 1.00 90.06 641 SER A C 1
ATOM 5212 O O . SER A 1 641 ? 28.777 -17.947 -30.234 1.00 90.06 641 SER A O 1
ATOM 5214 N N . GLY A 1 642 ? 29.535 -15.945 -30.876 1.00 90.56 642 GLY A N 1
ATOM 5215 C CA . GLY A 1 642 ? 28.202 -15.398 -31.135 1.00 90.56 642 GLY A CA 1
ATOM 5216 C C . GLY A 1 642 ? 27.433 -16.146 -32.232 1.00 90.56 642 GLY A C 1
ATOM 5217 O O . GLY A 1 642 ? 26.234 -16.377 -32.092 1.00 90.56 642 GLY A O 1
ATOM 5218 N N . LEU A 1 643 ? 28.111 -16.573 -33.304 1.00 91.69 643 LEU A N 1
ATOM 5219 C CA . LEU A 1 643 ? 27.493 -17.377 -34.367 1.00 91.69 643 LEU A CA 1
ATOM 5220 C C . LEU A 1 643 ? 27.087 -18.773 -33.880 1.00 91.69 643 LEU A C 1
ATOM 5222 O O . LEU A 1 643 ? 26.027 -19.258 -34.269 1.00 91.69 643 LEU A O 1
ATOM 5226 N N . GLU A 1 644 ? 27.913 -19.406 -33.045 1.00 91.75 644 GLU A N 1
ATOM 5227 C CA . GLU A 1 644 ? 27.597 -20.700 -32.432 1.00 91.75 644 GLU A CA 1
ATOM 5228 C C . GLU A 1 644 ? 26.396 -20.586 -31.486 1.00 91.75 644 GLU A C 1
ATOM 5230 O O . GLU A 1 644 ? 25.456 -21.372 -31.575 1.00 91.75 644 GLU A O 1
ATOM 5235 N N . GLN A 1 645 ? 26.380 -19.554 -30.641 1.00 92.62 645 GLN A N 1
ATOM 5236 C CA . GLN A 1 645 ? 25.269 -19.269 -29.736 1.00 92.62 645 GLN A CA 1
ATOM 5237 C C . GLN A 1 645 ? 23.941 -19.064 -30.476 1.00 92.62 645 GLN A C 1
ATOM 5239 O O . GLN A 1 645 ? 22.927 -19.621 -30.056 1.00 92.62 645 GLN A O 1
ATOM 5244 N N . ILE A 1 646 ? 23.933 -18.299 -31.576 1.00 91.56 646 ILE A N 1
ATOM 5245 C CA . ILE A 1 646 ? 22.716 -18.087 -32.376 1.00 91.56 646 ILE A CA 1
ATOM 5246 C C . ILE A 1 646 ? 22.250 -19.396 -33.022 1.00 91.56 646 ILE A C 1
ATOM 5248 O O . ILE A 1 646 ? 21.056 -19.667 -33.014 1.00 91.56 646 ILE A O 1
ATOM 5252 N N . ALA A 1 647 ? 23.162 -20.235 -33.525 1.00 90.75 647 ALA A N 1
ATOM 5253 C CA . ALA A 1 647 ? 22.782 -21.530 -34.093 1.00 90.75 647 ALA A CA 1
ATOM 5254 C C . ALA A 1 647 ? 22.095 -22.434 -33.051 1.00 90.75 647 ALA A C 1
ATOM 5256 O O . ALA A 1 647 ? 21.058 -23.025 -33.336 1.00 90.75 647 ALA A O 1
ATOM 5257 N N . VAL A 1 648 ? 22.618 -22.481 -31.818 1.00 91.00 648 VAL A N 1
ATOM 5258 C CA . VAL A 1 648 ? 21.984 -23.228 -30.716 1.00 91.00 648 VAL A CA 1
ATOM 5259 C C . VAL A 1 648 ? 20.640 -22.617 -30.309 1.00 91.00 648 VAL A C 1
ATOM 5261 O O . VAL A 1 648 ? 19.744 -23.351 -29.898 1.00 91.00 648 VAL A O 1
ATOM 5264 N 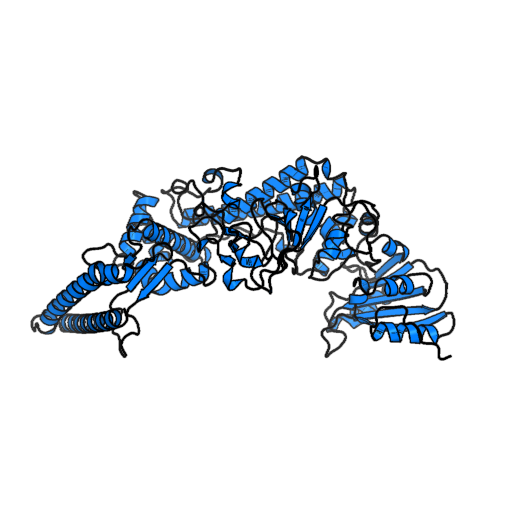N . LEU A 1 649 ? 20.492 -21.291 -30.384 1.00 88.81 649 LEU A N 1
ATOM 5265 C CA . LEU A 1 649 ? 19.222 -20.615 -30.109 1.00 88.81 649 LEU A CA 1
ATOM 5266 C C . LEU A 1 649 ? 18.155 -21.014 -31.139 1.00 88.81 649 LEU A C 1
ATOM 5268 O O . LEU A 1 649 ? 17.049 -21.365 -30.745 1.00 88.81 649 LEU A O 1
ATOM 5272 N N . GLU A 1 650 ? 18.505 -21.021 -32.427 1.00 88.50 650 GLU A N 1
ATOM 5273 C CA . GLU A 1 650 ? 17.607 -21.424 -33.519 1.00 88.50 650 GLU A CA 1
ATOM 5274 C C . GLU A 1 650 ? 17.213 -22.904 -33.441 1.00 88.50 650 GLU A C 1
ATOM 5276 O O . GLU A 1 650 ? 16.057 -23.226 -33.678 1.00 88.50 650 GLU A O 1
ATOM 5281 N N . ASP A 1 651 ? 18.127 -23.793 -33.037 1.00 87.25 651 ASP A N 1
ATOM 5282 C CA . ASP A 1 651 ? 17.825 -25.219 -32.822 1.00 87.25 651 ASP A CA 1
ATOM 5283 C C . ASP A 1 651 ? 16.835 -25.466 -31.663 1.00 87.25 651 ASP A C 1
ATOM 5285 O O . ASP A 1 651 ? 16.303 -26.572 -31.522 1.00 87.25 651 ASP A O 1
ATOM 5289 N N . ARG A 1 652 ? 16.634 -24.474 -30.783 1.00 82.94 652 ARG A N 1
ATOM 5290 C CA . ARG A 1 652 ? 15.704 -24.549 -29.643 1.00 82.94 652 ARG A CA 1
ATOM 5291 C C . ARG A 1 652 ? 14.332 -23.937 -29.926 1.00 82.94 652 ARG A C 1
ATOM 5293 O O . ARG A 1 652 ? 13.440 -24.158 -29.103 1.00 82.94 652 ARG A O 1
ATOM 5300 N N . PHE A 1 653 ? 14.192 -23.160 -31.000 1.00 80.94 653 PHE A N 1
ATOM 5301 C CA . PHE A 1 653 ? 12.892 -22.716 -31.508 1.00 80.94 653 PHE A CA 1
ATOM 5302 C C . PHE A 1 653 ? 12.163 -23.909 -32.135 1.00 80.94 653 PHE A C 1
ATOM 5304 O O . PHE A 1 653 ? 10.935 -24.017 -31.914 1.00 80.94 653 PHE A O 1
#

Secondary structure (DSSP, 8-state):
--------S---HHHHHHHHHHHHSPTT-EEEEEEEGGGGT-GGGHHHHHHHHTTTEEEEEEEEEESSSSTT----EEEEEEEES-----EEEEEE-TTS-GGGHHHHHHHHHH-----SS--EEEEEGGGGGGSTT-----SS-HHHHHTT-SSEES-TTSTT--SEESEEEEE-BB-S-HHHHEEEGGG--SSSEEEEE---S--BBB----EEEE-HHHHHHHHTSTT-B--SGGGTT--EEEE-SB-SSS--EEEE-TT-EEBTTSEEEEEPTT--HHHHHHHHTSHHHHHHHHHH--SSB--HHHHTTSB--TTGGG-HHHHHHHHHHHHHHHHHHTS-TTSTT----TTS-TTS--S-TTTTSTTGGG--S-HHHH-----TTS-HHHHHHHHHHHHHHHHHHHHHHHHHHHHHHHHHTT--HHHHHHHHHHHHHHSS--GGGGS--PPP---TT-HHHHHHHHHHHHHHHHHHHHHSTTSEEESS-BTTB--HHHHHHHHHHHHHGGGHHHHHHHHHHHH----TTSSSSHHHHHHHHHTHHHHHHHHTTT--SEEEEE-TTSSSS-SS-S-EEEEEGGG--TTHHHHIIIIIIHHHHHHHHHHHHHHHHHHT-TTS-HHHHHHHHHHHHHHHHHHHHHHHHHTT-

pLDDT: mean 89.3, std 9.25, range [33.53, 98.5]

InterPro domains:
  IPR029063 S-adenosyl-L-methionine-dependent methyltransferase superfamily [G3DSA:3.40.50.150] (2-150)
  IPR029063 S-adenosyl-L-methionine-dependent methyltransferase superfamily [SSF53335] (10-142)
  IPR050953 N(4)/N(6)-adenine-specific DNA methyltransferase [PTHR33841] (11-369)

Mean predicted aligned error: 8.06 Å